Protein 6ZXQ (pdb70)

B-factor: mean 26.28, std 12.48, range [11.48, 133.75]

Structure (mmCIF, N/CA/C/O backbone):
data_6ZXQ
#
_entry.id   6ZXQ
#
_cell.length_a   120.706
_cell.length_b   68.362
_cell.length_c   68.828
_cell.angle_alpha   90.000
_cell.angle_beta   121.110
_cell.angle_gamma   90.000
#
_symmetry.space_group_name_H-M   'C 1 2 1'
#
loop_
_entity.id
_entity.type
_entity.pdbx_description
1 polymer 'Adenylosuccinate synthetase'
2 non-polymer HADACIDIN
3 non-polymer "GUANOSINE-5'-DIPHOSPHATE"
4 non-polymer '6-O-PHOSPHORYL INOSINE MONOPHOSPHATE'
5 non-polymer 'MAGNESIUM ION'
6 water water
#
loop_
_atom_site.group_PDB
_atom_site.id
_atom_site.type_symbol
_atom_site.label_atom_id
_atom_site.label_alt_id
_atom_site.label_comp_id
_atom_site.label_asym_id
_atom_site.label_entity_id
_atom_site.label_seq_id
_atom_site.pdbx_PDB_ins_code
_atom_site.Cartn_x
_atom_site.Cartn_y
_atom_site.Cartn_z
_atom_site.occupancy
_atom_site.B_iso_or_equiv
_atom_site.auth_seq_id
_atom_site.auth_comp_id
_atom_site.auth_asym_id
_atom_site.auth_atom_id
_atom_site.pdbx_PDB_model_num
ATOM 1 N N . ALA A 1 2 ? -9.906 14.266 24.218 1.00 20.99 2 ALA A N 1
ATOM 2 C CA . ALA A 1 2 ? -9.914 13.167 23.262 1.00 17.99 2 ALA A CA 1
ATOM 3 C C . ALA A 1 2 ? -11.202 13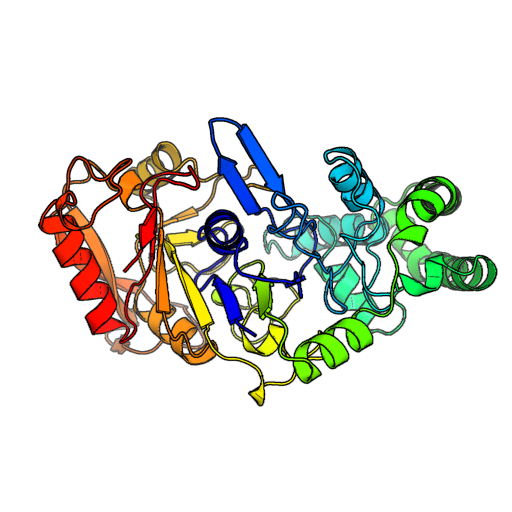.173 22.451 1.00 18.30 2 ALA A C 1
ATOM 4 O O . ALA A 1 2 ? -12.278 13.480 22.974 1.00 19.95 2 ALA A O 1
ATOM 6 N N . ASP A 1 3 ? -11.095 12.818 21.176 1.00 16.03 3 ASP A N 1
ATOM 7 C CA . ASP A 1 3 ? -12.242 12.702 20.293 1.00 15.21 3 ASP A CA 1
ATOM 8 C C . ASP A 1 3 ? -12.471 11.232 19.965 1.00 13.97 3 ASP A C 1
ATOM 9 O O . ASP A 1 3 ? -11.533 10.429 19.953 1.00 15.97 3 ASP A O 1
ATOM 14 N N . VAL A 1 4 ? -13.722 10.883 19.682 1.00 14.41 4 VAL A N 1
ATOM 15 C CA . VAL A 1 4 ? -14.102 9.497 19.443 1.00 13.67 4 VAL A CA 1
ATOM 16 C C . VAL A 1 4 ? -14.829 9.417 18.113 1.00 14.93 4 VAL A C 1
ATOM 17 O O . VAL A 1 4 ? -15.705 10.240 17.836 1.00 18.37 4 VAL A O 1
ATOM 21 N N . VAL A 1 5 ? -14.465 8.426 17.302 1.00 15.19 5 VAL A N 1
ATOM 22 C CA . VAL A 1 5 ? -15.181 8.067 16.085 1.00 16.09 5 VAL A CA 1
ATOM 23 C C . VAL A 1 5 ? -15.913 6.765 16.376 1.00 15.53 5 VAL A C 1
ATOM 24 O O . VAL A 1 5 ? -15.280 5.754 16.703 1.00 18.53 5 VAL A O 1
ATOM 28 N N . VAL A 1 6 ? -17.242 6.791 16.281 1.00 14.58 6 VAL A N 1
ATOM 29 C CA . VAL A 1 6 ? -18.080 5.626 16.563 1.00 14.57 6 VAL A CA 1
ATOM 30 C C . VAL A 1 6 ? -19.033 5.390 15.398 1.00 13.63 6 VAL A C 1
ATOM 31 O O . VAL A 1 6 ? -19.619 6.332 14.857 1.00 15.40 6 VAL A O 1
ATOM 35 N N . GLY A 1 7 ? -19.219 4.122 15.035 1.00 13.83 7 GLY A N 1
ATOM 36 C CA . GLY A 1 7 ? -20.241 3.768 14.065 1.00 13.85 7 GLY A CA 1
ATOM 37 C C . GLY A 1 7 ? -21.574 3.728 14.779 1.00 14.83 7 GLY A C 1
ATOM 38 O O . GLY A 1 7 ? -21.692 3.138 15.859 1.00 16.18 7 GLY A O 1
ATOM 39 N N . ILE A 1 8 ? -22.583 4.381 14.204 1.00 15.01 8 ILE A N 1
ATOM 40 C CA . ILE A 1 8 ? -23.863 4.483 14.896 1.00 15.47 8 ILE A CA 1
ATOM 41 C C . ILE A 1 8 ? -24.928 3.573 14.303 1.00 13.99 8 ILE A C 1
ATOM 42 O O . ILE A 1 8 ? -26.104 3.696 14.666 1.00 16.54 8 ILE A O 1
ATOM 47 N N . GLN A 1 9 ? -24.545 2.640 13.429 1.00 13.20 9 GLN A N 1
ATOM 48 C CA . GLN A 1 9 ? -25.465 1.627 12.927 1.00 14.03 9 GLN A CA 1
ATOM 49 C C . GLN A 1 9 ? -25.022 0.236 13.373 1.00 14.06 9 GLN A C 1
ATOM 50 O O . GLN A 1 9 ? -24.794 0.019 14.570 1.00 15.56 9 GLN A O 1
ATOM 56 N N . TRP A 1 10 ? -24.906 -0.717 12.441 1.00 14.72 10 TRP A N 1
ATOM 57 C CA . TRP A 1 10 ? -24.433 -2.064 12.756 1.00 13.58 10 TRP A CA 1
ATOM 58 C C . TRP A 1 10 ? -23.051 -2.320 12.163 1.00 15.18 10 TRP A C 1
ATOM 59 O O . TRP A 1 10 ? -22.804 -3.371 11.571 1.00 15.54 10 TRP A O 1
ATOM 70 N N . GLY A 1 11 ? -22.147 -1.363 12.265 1.00 13.50 11 GLY A N 1
ATOM 71 C CA . GLY A 1 11 ? -20.814 -1.556 11.734 1.00 13.88 11 GLY A CA 1
ATOM 72 C C . GLY A 1 11 ? -20.726 -1.191 10.267 1.00 14.85 11 GLY A C 1
ATOM 73 O O . GLY A 1 11 ? -21.723 -0.910 9.593 1.00 14.48 11 GLY A O 1
ATOM 74 N N . ASP A 1 12 ? -19.487 -1.177 9.773 1.00 13.09 12 ASP A N 1
ATOM 75 C CA . ASP A 1 12 ? -19.205 -0.955 8.350 1.00 13.78 12 ASP A CA 1
ATOM 76 C C . ASP A 1 12 ? -19.788 0.346 7.823 1.00 14.29 12 ASP A C 1
ATOM 77 O O . ASP A 1 12 ? -20.188 0.431 6.657 1.00 15.76 12 ASP A O 1
ATOM 82 N N . GLU A 1 13 ? -19.825 1.370 8.677 1.00 14.25 13 GLU A N 1
ATOM 83 C CA . GLU A 1 13 ? -20.365 2.655 8.276 1.00 16.12 13 GLU A CA 1
ATOM 84 C C . GLU A 1 13 ? -19.357 3.495 7.505 1.00 17.36 13 GLU A C 1
ATOM 85 O O . GLU A 1 13 ? -19.763 4.447 6.830 1.00 18.31 13 GLU A O 1
ATOM 91 N N . GLY A 1 14 ? -18.066 3.155 7.573 1.00 14.47 14 GLY A N 1
ATOM 92 C CA . GLY A 1 14 ? -17.011 3.965 6.981 1.00 14.12 14 GLY A CA 1
ATOM 93 C C . GLY A 1 14 ? -16.063 4.558 8.013 1.00 13.82 14 GLY A C 1
ATOM 94 O O . GLY A 1 14 ? -15.449 5.604 7.762 1.00 15.39 14 GLY A O 1
ATOM 95 N N . LYS A 1 15 ? -15.917 3.884 9.161 1.00 13.12 15 LYS A N 1
ATOM 96 C CA . LYS A 1 15 ? -15.064 4.382 10.236 1.00 14.44 15 LYS A CA 1
ATOM 97 C C . LYS A 1 15 ? -13.606 4.440 9.813 1.00 14.36 15 LYS A C 1
ATOM 98 O O . LYS A 1 15 ? -12.911 5.420 10.107 1.00 16.17 15 LYS A O 1
ATOM 104 N N . GLY A 1 16 ? -13.108 3.388 9.154 1.00 14.17 16 GLY A N 1
ATOM 105 C CA . GLY A 1 16 ? -11.726 3.413 8.701 1.00 14.60 16 GLY A CA 1
ATOM 106 C C . GLY A 1 16 ? -11.431 4.612 7.823 1.00 15.40 16 GLY A C 1
ATOM 107 O O . GLY A 1 16 ? -10.408 5.289 7.995 1.00 15.48 16 GLY A O 1
ATOM 108 N N . LYS A 1 17 ? -12.329 4.906 6.880 1.00 14.24 17 LYS A N 1
ATOM 109 C CA . LYS A 1 17 ? -12.119 6.052 6.002 1.00 13.65 17 LYS A CA 1
ATOM 110 C C . LYS A 1 17 ? -12.053 7.349 6.798 1.00 14.44 17 LYS A C 1
ATOM 111 O O . LYS A 1 17 ? -11.165 8.181 6.574 1.00 15.99 17 LYS A O 1
ATOM 117 N N . ILE A 1 18 ? -13.002 7.555 7.718 1.00 14.60 18 ILE A N 1
ATOM 118 C CA . ILE A 1 18 ? -13.041 8.819 8.453 1.00 14.60 18 ILE A CA 1
ATOM 119 C C . ILE A 1 18 ? -11.821 8.962 9.356 1.00 15.04 18 ILE A C 1
ATOM 120 O O . ILE A 1 18 ? -11.190 10.022 9.408 1.00 15.67 18 ILE A O 1
ATOM 125 N N . VAL A 1 19 ? -11.482 7.909 10.098 1.00 15.10 19 VAL A N 1
ATOM 126 C CA . VAL A 1 19 ? -10.305 7.977 10.962 1.00 14.59 19 VAL A CA 1
ATOM 127 C C . VAL A 1 19 ? -9.064 8.315 10.144 1.00 13.98 19 VAL A C 1
ATOM 128 O O . VAL A 1 19 ? -8.300 9.221 10.492 1.00 16.15 19 VAL A O 1
ATOM 132 N N . ASP A 1 20 ? -8.867 7.623 9.018 1.00 14.23 20 ASP A N 1
ATOM 133 C CA . ASP A 1 20 ? -7.704 7.933 8.191 1.00 15.53 20 ASP A CA 1
ATOM 134 C C . ASP A 1 20 ? -7.765 9.356 7.645 1.00 17.90 20 ASP A C 1
ATOM 135 O O . ASP A 1 20 ? -6.728 10.010 7.505 1.00 20.97 20 ASP A O 1
ATOM 140 N N . ARG A 1 21 ? -8.964 9.857 7.336 1.00 15.75 21 ARG A N 1
ATOM 141 C CA . ARG A 1 21 ? -9.076 11.210 6.798 1.00 17.50 21 ARG A CA 1
ATOM 142 C C . ARG A 1 21 ? -8.676 12.262 7.827 1.00 16.89 21 ARG A C 1
ATOM 143 O O . ARG A 1 21 ? -8.067 13.280 7.471 1.00 20.20 21 ARG A O 1
ATOM 151 N N . ILE A 1 22 ? -8.989 12.039 9.109 1.00 14.85 22 ILE A N 1
ATOM 152 C CA . ILE A 1 22 ? -8.758 13.055 10.131 1.00 15.35 22 ILE A CA 1
ATOM 153 C C . ILE A 1 22 ? -7.533 12.779 11.005 1.00 16.72 22 ILE A C 1
ATOM 154 O O . ILE A 1 22 ? -7.168 13.639 11.821 1.00 17.91 22 ILE A O 1
ATOM 159 N N . ALA A 1 23 ? -6.876 11.624 10.847 1.00 17.94 23 ALA A N 1
ATOM 160 C CA . ALA A 1 23 ? -5.853 11.216 11.808 1.00 18.33 23 ALA A CA 1
ATOM 161 C C . ALA A 1 23 ? -4.614 12.102 11.779 1.00 21.02 23 ALA A C 1
ATOM 162 O O . ALA A 1 23 ? -3.893 12.152 12.783 1.00 21.21 23 ALA A O 1
ATOM 164 N N . LYS A 1 24 ? -4.336 12.780 10.655 1.00 22.96 24 LYS A N 1
ATOM 165 C CA . LYS A 1 24 ? -3.126 13.599 10.556 1.00 24.54 24 LYS A CA 1
ATOM 166 C C . LYS A 1 24 ? -3.045 14.654 11.651 1.00 27.52 24 LYS A C 1
ATOM 167 O O . LYS A 1 24 ? -1.943 15.103 11.985 1.00 31.41 24 LYS A O 1
ATOM 169 N N . ASP A 1 25 ? -4.178 15.053 12.224 1.00 24.38 25 ASP A N 1
ATOM 170 C CA . ASP A 1 25 ? -4.211 16.119 13.215 1.00 26.87 25 ASP A CA 1
ATOM 171 C C . ASP A 1 25 ? -4.203 15.600 14.642 1.00 25.39 25 ASP A C 1
ATOM 172 O O . ASP A 1 25 ? -4.501 16.362 15.566 1.00 26.73 25 ASP A O 1
ATOM 177 N N . TYR A 1 26 ? -3.877 14.327 14.848 1.00 21.49 26 TYR A N 1
ATOM 178 C CA . TYR A 1 26 ? -3.836 13.755 16.182 1.00 19.86 26 TYR A CA 1
ATOM 179 C C . TYR A 1 26 ? -2.466 13.158 16.463 1.00 19.95 26 TYR A C 1
ATOM 180 O O . TYR A 1 26 ? -1.740 12.765 15.545 1.00 24.67 26 TYR A O 1
ATOM 189 N N . ASP A 1 27 ? -2.124 13.100 17.752 1.00 19.61 27 ASP A N 1
ATOM 190 C CA . ASP A 1 27 ? -0.875 12.492 18.195 1.00 20.74 27 ASP A CA 1
ATOM 191 C C . ASP A 1 27 ? -1.013 11.002 18.457 1.00 18.72 27 ASP A C 1
ATOM 192 O O . ASP A 1 27 ? -0.034 10.260 18.297 1.00 19.27 27 ASP A O 1
ATOM 197 N N . PHE A 1 28 ? -2.206 10.554 18.847 1.00 17.85 28 PHE A N 1
ATOM 198 C CA . PHE A 1 28 ? -2.486 9.150 19.110 1.00 16.84 28 PHE A CA 1
ATOM 199 C C . PHE A 1 28 ? -3.777 8.770 18.408 1.00 15.04 28 PHE A C 1
ATOM 200 O O . PHE A 1 28 ? -4.723 9.559 18.376 1.00 18.72 28 PHE A O 1
ATOM 208 N N . VAL A 1 29 ? -3.811 7.564 17.847 1.00 16.23 29 VAL A N 1
ATOM 209 C CA . VAL A 1 29 ? -5.029 6.941 17.345 1.00 15.62 29 VAL A CA 1
ATOM 210 C C . VAL A 1 29 ? -5.159 5.601 18.053 1.00 15.12 29 VAL A C 1
ATOM 211 O O . VAL A 1 29 ? -4.212 4.809 18.059 1.00 15.52 29 VAL A O 1
ATOM 215 N N . VAL A 1 30 ? -6.327 5.347 18.642 1.00 14.48 30 VAL A N 1
ATOM 216 C CA . VAL A 1 30 ? -6.486 4.285 19.633 1.00 14.18 30 VAL A CA 1
ATOM 217 C C . VAL A 1 30 ? -7.651 3.379 19.246 1.00 15.22 30 VAL A C 1
ATOM 218 O O . VAL A 1 30 ? -8.801 3.827 19.221 1.00 17.01 30 VAL A O 1
ATOM 222 N N . ARG A 1 31 ? -7.364 2.100 18.994 1.00 14.31 31 ARG A N 1
ATOM 223 C CA . ARG A 1 31 ? -8.412 1.081 18.958 1.00 16.25 31 ARG A CA 1
ATOM 224 C C . ARG A 1 31 ? -8.665 0.614 20.384 1.00 17.87 31 ARG A C 1
ATOM 225 O O . ARG A 1 31 ? -7.727 0.259 21.101 1.00 18.76 31 ARG A O 1
ATOM 233 N N . TYR A 1 32 ? -9.928 0.602 20.801 1.00 17.07 32 TYR A N 1
ATOM 234 C CA . TYR A 1 32 ? -10.230 0.391 22.207 1.00 18.65 32 TYR A CA 1
ATOM 235 C C . TYR A 1 32 ? -11.105 -0.818 22.515 1.00 16.84 32 TYR A C 1
ATOM 236 O O . TYR A 1 32 ? -11.193 -1.200 23.685 1.00 19.25 32 TYR A O 1
ATOM 245 N N . GLN A 1 33 ? -11.729 -1.447 21.522 1.00 14.29 33 GLN A N 1
ATOM 246 C CA . GLN A 1 33 ? -12.560 -2.614 21.790 1.00 15.69 33 GLN A CA 1
ATOM 247 C C . GLN A 1 33 ? -12.592 -3.492 20.547 1.00 14.55 33 GLN A C 1
ATOM 248 O O . GLN A 1 33 ? -12.150 -3.090 19.468 1.00 17.63 33 GLN A O 1
ATOM 254 N N . GLY A 1 34 ? -13.145 -4.710 20.712 1.00 13.79 34 GLY A N 1
ATOM 255 C CA . GLY A 1 34 ? -13.273 -5.652 19.617 1.00 14.49 34 GLY A CA 1
ATOM 256 C C . GLY A 1 34 ? -11.949 -6.325 19.310 1.00 14.43 34 GLY A C 1
ATOM 257 O O . GLY A 1 34 ? -10.976 -6.243 20.065 1.00 15.90 34 GLY A O 1
ATOM 258 N N . GLY A 1 35 ? -11.921 -6.999 18.167 1.00 14.82 35 GLY A N 1
ATOM 259 C CA . GLY A 1 35 ? -10.730 -7.696 17.748 1.00 14.80 35 GLY A CA 1
ATOM 260 C C . GLY A 1 35 ? -10.557 -7.575 16.259 1.00 15.08 35 GLY A C 1
ATOM 261 O O . GLY A 1 35 ? -10.804 -6.508 15.684 1.00 16.12 35 GLY A O 1
ATOM 262 N N . HIS A 1 36 ? -10.152 -8.664 15.618 1.00 15.31 36 HIS A N 1
ATOM 263 C CA . HIS A 1 36 ? -9.993 -8.704 14.176 1.00 15.82 36 HIS A CA 1
ATOM 264 C C . HIS A 1 36 ? -11.258 -9.178 13.478 1.00 13.78 36 HIS A C 1
ATOM 265 O O . HIS A 1 36 ? -11.218 -9.506 12.286 1.00 16.38 36 HIS A O 1
ATOM 272 N N . ASN A 1 37 ? -12.378 -9.231 14.212 1.00 15.08 37 ASN A N 1
ATOM 273 C CA . ASN A 1 37 ? -13.685 -9.203 13.569 1.00 14.56 37 ASN A CA 1
ATOM 274 C C . ASN A 1 37 ? -13.866 -7.909 12.781 1.00 14.84 37 ASN A C 1
ATOM 275 O O . ASN A 1 37 ? -14.443 -7.907 11.682 1.00 16.61 37 ASN A O 1
ATOM 280 N N . ALA A 1 38 ? -13.342 -6.810 13.315 1.00 15.66 38 ALA A N 1
ATOM 281 C CA . ALA A 1 38 ? -13.375 -5.531 12.626 1.00 15.76 38 ALA A CA 1
ATOM 282 C C . ALA A 1 38 ? -12.663 -5.631 11.285 1.00 16.08 38 ALA A C 1
ATOM 283 O O . ALA A 1 38 ? -11.676 -6.359 11.125 1.00 16.06 38 ALA A O 1
ATOM 285 N N . GLY A 1 39 ? -13.161 -4.864 10.323 1.00 14.48 39 GLY A N 1
ATOM 286 C CA . GLY A 1 39 ? -12.458 -4.672 9.076 1.00 14.55 39 GLY A CA 1
ATOM 287 C C . GLY A 1 39 ? -12.685 -3.244 8.636 1.00 12.72 39 GLY A C 1
ATOM 288 O O . GLY A 1 39 ? -13.822 -2.867 8.336 1.00 13.45 39 GLY A O 1
ATOM 289 N N . HIS A 1 40 ? -11.634 -2.431 8.633 1.00 13.26 40 HIS A N 1
ATOM 290 C CA . HIS A 1 40 ? -11.740 -0.992 8.389 1.00 14.01 40 HIS A CA 1
ATOM 291 C C . HIS A 1 40 ? -10.944 -0.669 7.133 1.00 15.61 40 HIS A C 1
ATOM 292 O O . HIS A 1 40 ? -9.713 -0.800 7.125 1.00 18.48 40 HIS A O 1
ATOM 299 N N . THR A 1 41 ? -11.639 -0.256 6.073 1.00 15.70 41 THR A N 1
ATOM 300 C CA . THR A 1 41 ? -11.029 -0.083 4.758 1.00 15.25 41 THR A CA 1
ATOM 301 C C . THR A 1 41 ? -10.620 1.361 4.523 1.00 16.75 41 THR A C 1
ATOM 302 O O . THR A 1 41 ? -11.447 2.272 4.630 1.00 16.69 41 THR A O 1
ATOM 306 N N . ILE A 1 42 ? -9.352 1.554 4.167 1.00 16.59 42 ILE A N 1
ATOM 307 C CA . ILE A 1 42 ? -8.805 2.846 3.781 1.00 15.82 42 ILE A CA 1
ATOM 308 C C . ILE A 1 42 ? -8.373 2.747 2.327 1.00 17.35 42 ILE A C 1
ATOM 309 O O . ILE A 1 42 ? -7.713 1.778 1.936 1.00 17.43 42 ILE A O 1
ATOM 314 N N . VAL A 1 43 ? -8.734 3.745 1.530 1.00 16.07 43 VAL A N 1
ATOM 315 C CA . VAL A 1 43 ? -8.313 3.825 0.137 1.00 15.45 43 VAL A CA 1
ATOM 316 C C . VAL A 1 43 ? -7.738 5.209 -0.109 1.00 15.33 43 VAL A C 1
ATOM 317 O O . VAL A 1 43 ? -8.380 6.220 0.193 1.00 17.48 43 VAL A O 1
ATOM 321 N N . HIS A 1 44 ? -6.532 5.255 -0.659 1.00 17.00 44 HIS A N 1
ATOM 322 C CA . HIS A 1 44 ? -5.918 6.533 -0.987 1.00 16.57 44 HIS A CA 1
ATOM 323 C C . HIS A 1 44 ? -5.039 6.337 -2.211 1.00 18.00 44 HIS A C 1
ATOM 324 O O . HIS A 1 44 ? -4.189 5.441 -2.231 1.00 19.11 44 HIS A O 1
ATOM 331 N N . LYS A 1 45 ? -5.277 7.149 -3.239 1.00 18.20 45 LYS A N 1
ATOM 332 C CA . LYS A 1 45 ? -4.481 7.115 -4.470 1.00 19.79 45 LYS A CA 1
ATOM 333 C C . LYS A 1 45 ? -4.493 5.727 -5.106 1.00 20.14 45 LYS A C 1
ATOM 334 O O . LYS A 1 45 ? -3.477 5.247 -5.612 1.00 21.46 45 LYS A O 1
ATOM 340 N N . GLY A 1 46 ? -5.649 5.072 -5.071 1.00 19.53 46 GLY A N 1
ATOM 341 C CA . GLY A 1 46 ? -5.787 3.781 -5.716 1.00 18.99 46 GLY A CA 1
ATOM 342 C C . GLY A 1 46 ? -5.210 2.605 -4.960 1.00 19.42 46 GLY A C 1
ATOM 343 O O . GLY A 1 46 ? -5.133 1.505 -5.523 1.00 22.53 46 GLY A O 1
ATOM 344 N N . VAL A 1 47 ? -4.785 2.792 -3.714 1.00 17.37 47 VAL A N 1
ATOM 345 C CA . VAL A 1 47 ? -4.239 1.710 -2.905 1.00 18.78 47 VAL A CA 1
ATOM 346 C C . VAL A 1 47 ? -5.156 1.490 -1.714 1.00 17.83 47 VAL A C 1
ATOM 347 O O . VAL A 1 47 ? -5.440 2.429 -0.964 1.00 18.14 47 VAL A O 1
ATOM 351 N N . LYS A 1 48 ? -5.596 0.251 -1.530 1.00 18.72 48 LYS A N 1
ATOM 352 C CA . LYS A 1 48 ? -6.537 -0.113 -0.479 1.00 17.58 48 LYS A CA 1
ATOM 353 C C . LYS A 1 48 ? -5.806 -0.854 0.633 1.00 17.67 48 LYS A C 1
ATOM 354 O O . LYS A 1 48 ? -4.996 -1.749 0.366 1.00 20.02 48 LYS A O 1
ATOM 360 N N . HIS A 1 49 ? -6.085 -0.472 1.878 1.00 16.01 49 HIS A N 1
ATOM 361 C CA . HIS A 1 49 ? -5.650 -1.217 3.049 1.00 16.31 49 HIS A CA 1
ATOM 362 C C . HIS A 1 49 ? -6.887 -1.642 3.815 1.00 16.76 49 HIS A C 1
ATOM 363 O O . HIS A 1 49 ? -7.749 -0.811 4.108 1.00 18.14 49 HIS A O 1
ATOM 370 N N . SER A 1 50 ? -6.983 -2.927 4.115 1.00 15.78 50 SER A N 1
ATOM 371 C CA . SER A 1 50 ? -8.067 -3.477 4.922 1.00 17.37 50 SER A CA 1
ATOM 372 C C . SER A 1 50 ? -7.451 -3.788 6.279 1.00 16.92 50 SER A C 1
ATOM 373 O O . SER A 1 50 ? -6.760 -4.798 6.433 1.00 20.69 50 SER A O 1
ATOM 376 N N . LEU A 1 51 ? -7.694 -2.921 7.260 1.00 16.36 51 LEU A N 1
ATOM 377 C CA . LEU A 1 51 ? -7.154 -3.117 8.595 1.00 15.81 51 LEU A CA 1
ATOM 378 C C . LEU A 1 51 ? -8.142 -3.904 9.439 1.00 16.25 51 LEU A C 1
ATOM 379 O O . LEU A 1 51 ? -9.359 -3.813 9.252 1.00 20.82 51 LEU A O 1
ATOM 384 N N . HIS A 1 52 ? -7.612 -4.686 10.375 1.00 15.00 52 HIS A N 1
ATOM 385 C CA . HIS A 1 52 ? -8.473 -5.477 11.243 1.00 16.10 52 HIS A CA 1
ATOM 386 C C . HIS A 1 52 ? -8.295 -5.146 12.711 1.00 18.93 52 HIS A C 1
ATOM 387 O O . HIS A 1 52 ? -9.274 -4.810 13.382 1.00 24.06 52 HIS A O 1
ATOM 394 N N . LEU A 1 53 ? -7.075 -5.200 13.217 1.00 19.14 53 LEU A N 1
ATOM 395 C CA . LEU A 1 53 ? -6.763 -4.702 14.546 1.00 17.93 53 LEU A CA 1
ATOM 396 C C . LEU A 1 53 ? -5.819 -3.510 14.520 1.00 18.88 53 LEU A C 1
ATOM 397 O O . LEU A 1 53 ? -5.874 -2.673 15.423 1.00 22.20 53 LEU A O 1
ATOM 402 N N . MET A 1 54 ? -4.982 -3.402 13.493 1.00 19.13 54 MET A N 1
ATOM 403 C CA . MET A 1 54 ? -4.135 -2.234 13.320 1.00 19.62 54 MET A CA 1
ATOM 404 C C . MET A 1 54 ? -4.998 -0.974 13.317 1.00 18.84 54 MET A C 1
ATOM 405 O O . MET A 1 54 ? -5.977 -0.903 12.556 1.00 19.20 54 MET A O 1
ATOM 410 N N . PRO A 1 55 ? -4.688 0.024 14.145 1.00 16.80 55 PRO A N 1
ATOM 411 C CA . PRO A 1 55 ? -5.465 1.270 14.111 1.00 16.04 55 PRO A CA 1
ATOM 412 C C . PRO A 1 55 ? -5.255 2.039 12.814 1.00 17.03 55 PRO A C 1
ATOM 413 O O . PRO A 1 55 ? -4.215 1.937 12.152 1.00 17.54 55 PRO A O 1
ATOM 417 N N . SER A 1 56 ? -6.267 2.830 12.465 1.00 16.14 56 SER A N 1
ATOM 418 C CA . SER A 1 56 ? -6.347 3.519 11.184 1.00 18.02 56 SER A CA 1
ATOM 419 C C . SER A 1 56 ? -5.558 4.837 11.148 1.00 18.36 56 SER A C 1
ATOM 420 O O . SER A 1 56 ? -5.816 5.670 10.275 1.00 21.40 56 SER A O 1
ATOM 423 N N . GLY A 1 57 ? -4.615 5.051 12.061 1.00 16.66 57 GLY A N 1
ATOM 424 C CA . GLY A 1 57 ? -3.624 6.100 11.926 1.00 18.53 57 GLY A CA 1
ATOM 425 C C . GLY A 1 57 ? -2.316 5.614 11.339 1.00 17.54 57 GLY A C 1
ATOM 426 O O . GLY A 1 57 ? -1.348 6.383 11.274 1.00 19.51 57 GLY A O 1
ATOM 427 N N . VAL A 1 58 ? -2.259 4.358 10.892 1.00 17.27 58 VAL A N 1
ATOM 428 C CA . VAL A 1 58 ? -1.004 3.748 10.472 1.00 19.41 58 VAL A CA 1
ATOM 429 C C . VAL A 1 58 ? -0.406 4.409 9.237 1.00 18.31 58 VAL A C 1
ATOM 430 O O . VAL A 1 58 ? 0.802 4.276 8.992 1.00 18.88 58 VAL A O 1
ATOM 434 N N . LEU A 1 59 ? -1.211 5.120 8.438 1.00 19.48 59 LEU A N 1
ATOM 435 C CA . LEU A 1 59 ? -0.661 5.742 7.233 1.00 19.61 59 LEU A CA 1
ATOM 436 C C . LEU A 1 59 ? -0.010 7.090 7.499 1.00 18.88 59 LEU A C 1
ATOM 437 O O . LEU A 1 59 ? 0.445 7.743 6.546 1.00 20.46 59 LEU A O 1
ATOM 442 N N . TYR A 1 60 ? 0.048 7.522 8.755 1.00 19.40 60 TYR A N 1
ATOM 443 C CA . TYR A 1 60 ? 0.710 8.770 9.130 1.00 20.28 60 TYR A CA 1
ATOM 444 C C . TYR A 1 60 ? 1.810 8.414 10.111 1.00 20.97 60 TYR A C 1
ATOM 445 O O . TYR A 1 60 ? 1.534 8.188 11.303 1.00 22.84 60 TYR A O 1
ATOM 454 N N . PRO A 1 61 ? 3.056 8.305 9.658 1.00 27.42 61 PRO A N 1
ATOM 455 C CA . PRO A 1 61 ? 4.121 7.815 10.549 1.00 28.00 61 PRO A CA 1
ATOM 456 C C . PRO A 1 61 ? 4.332 8.647 11.805 1.00 27.52 61 PRO A C 1
ATOM 457 O O . PRO A 1 61 ? 4.886 8.119 12.779 1.00 28.10 61 PRO A O 1
ATOM 461 N N . LYS A 1 62 ? 3.911 9.917 11.834 1.00 24.39 62 LYS A N 1
ATOM 462 C CA . LYS A 1 62 ? 4.055 10.699 13.062 1.00 26.27 62 LYS A CA 1
ATOM 463 C C . LYS A 1 62 ? 3.020 10.343 14.125 1.00 25.49 62 LYS A C 1
ATOM 464 O O . LYS A 1 62 ? 3.186 10.727 15.289 1.00 29.46 62 LYS A O 1
ATOM 470 N N A CYS A 1 63 ? 1.940 9.660 13.748 0.53 20.83 63 CYS A N 1
ATOM 471 N N B CYS A 1 63 ? 2.001 9.577 13.776 0.47 22.53 63 CYS A N 1
ATOM 472 C CA A CYS A 1 63 ? 0.951 9.221 14.723 0.53 21.25 63 CYS A CA 1
ATOM 473 C CA B CYS A 1 63 ? 0.950 9.228 14.712 0.47 22.92 63 CYS A CA 1
ATOM 474 C C A CYS A 1 63 ? 1.512 8.070 15.549 0.53 20.69 63 CYS A C 1
ATOM 475 C C B CYS A 1 63 ? 1.314 7.963 15.479 0.47 20.29 63 CYS A C 1
ATOM 476 O O A CYS A 1 63 ? 2.357 7.297 15.089 0.53 22.03 63 CYS A O 1
ATOM 477 O O B CYS A 1 63 ? 1.831 7.003 14.902 0.47 19.21 63 CYS A O 1
ATOM 482 N N . LYS A 1 64 ? 1.034 7.962 16.784 1.00 18.97 64 LYS A N 1
ATOM 483 C CA . LYS A 1 64 ? 1.252 6.786 17.618 1.00 18.81 64 LYS A CA 1
ATOM 484 C C . LYS A 1 64 ? -0.048 5.994 17.691 1.00 17.04 64 LYS A C 1
ATOM 485 O O . LYS A 1 64 ? -1.063 6.495 18.185 1.00 20.42 64 LYS A O 1
ATOM 491 N N . ASN A 1 65 ? -0.021 4.765 17.202 1.00 15.86 65 ASN A N 1
ATOM 492 C CA . ASN A 1 65 ? -1.205 3.922 17.161 1.00 15.22 65 ASN A CA 1
ATOM 493 C C . ASN A 1 65 ? -1.195 3.017 18.380 1.00 15.93 65 ASN A C 1
ATOM 494 O O . ASN A 1 65 ? -0.179 2.381 18.674 1.00 17.42 65 ASN A O 1
ATOM 499 N N A ILE A 1 66 ? -2.322 2.952 19.082 0.50 15.49 66 ILE A N 1
ATOM 500 N N B ILE A 1 66 ? -2.326 2.959 19.079 0.50 15.42 66 ILE A N 1
ATOM 501 C CA A ILE A 1 66 ? -2.425 2.215 20.335 0.50 15.02 66 ILE A CA 1
ATOM 502 C CA B ILE A 1 66 ? -2.460 2.236 20.337 0.50 15.14 66 ILE A CA 1
ATOM 503 C C A ILE A 1 66 ? -3.546 1.196 20.218 0.50 15.52 66 ILE A C 1
ATOM 504 C C B ILE A 1 66 ? -3.546 1.185 20.173 0.50 15.15 66 ILE A C 1
ATOM 505 O O A ILE A 1 66 ? -4.661 1.535 19.809 0.50 16.58 66 ILE A O 1
ATOM 506 O O B ILE A 1 66 ? -4.640 1.491 19.689 0.50 15.66 66 ILE A O 1
ATOM 515 N N . ILE A 1 67 ? -3.244 -0.047 20.577 1.00 14.87 67 ILE A N 1
ATOM 516 C CA . ILE A 1 67 ? -4.233 -1.105 20.709 1.00 14.50 67 ILE A CA 1
ATOM 517 C C . ILE A 1 67 ? -4.444 -1.263 22.211 1.00 15.12 67 ILE A C 1
ATOM 518 O O . ILE A 1 67 ? -3.540 -1.709 22.930 1.00 17.33 67 ILE A O 1
ATOM 523 N N . SER A 1 68 ? -5.623 -0.863 22.695 1.00 14.88 68 SER A N 1
ATOM 524 C CA . SER A 1 68 ? -5.856 -0.647 24.115 1.00 14.72 68 SER A CA 1
ATOM 525 C C . SER A 1 68 ? -6.345 -1.923 24.826 1.00 15.60 68 SER A C 1
ATOM 526 O O . SER A 1 68 ? -6.451 -2.998 24.242 1.00 17.17 68 SER A O 1
ATOM 529 N N . SER A 1 69 ? -6.650 -1.796 26.126 1.00 15.80 69 SER A N 1
ATOM 530 C CA . SER A 1 69 ? -6.769 -2.968 27.001 1.00 14.53 69 SER A CA 1
ATOM 531 C C . SER A 1 69 ? -8.022 -3.806 26.765 1.00 16.33 69 SER A C 1
ATOM 532 O O . SER A 1 69 ? -8.005 -5.011 27.055 1.00 17.01 69 SER A O 1
ATOM 535 N N . ALA A 1 70 ? -9.126 -3.205 26.300 1.00 15.92 70 ALA A N 1
ATOM 536 C CA . ALA A 1 70 ? -10.360 -3.967 26.111 1.00 15.20 70 ALA A CA 1
ATOM 537 C C . ALA A 1 70 ? -10.432 -4.680 24.766 1.00 16.15 70 ALA A C 1
ATOM 538 O O . ALA A 1 70 ? -11.450 -5.322 24.477 1.00 17.14 70 ALA A O 1
ATOM 540 N N . VAL A 1 71 ? -9.383 -4.583 23.949 1.00 16.73 71 VAL A N 1
ATOM 541 C CA . VAL A 1 71 ? -9.282 -5.326 22.695 1.00 16.43 71 VAL A CA 1
ATOM 542 C C . VAL A 1 71 ? -8.959 -6.792 22.983 1.00 16.02 71 VAL A C 1
ATOM 543 O O . VAL A 1 71 ? -8.396 -7.137 24.029 1.00 19.03 71 VAL A O 1
ATOM 547 N N . VAL A 1 72 ? -9.328 -7.678 22.056 1.00 15.70 72 VAL A N 1
ATOM 548 C CA . VAL A 1 72 ? -8.897 -9.077 22.076 1.00 14.50 72 VAL A CA 1
ATOM 549 C C . VAL A 1 72 ? -7.995 -9.309 20.869 1.00 14.97 72 VAL A C 1
ATOM 550 O O . VAL A 1 72 ? -8.338 -8.916 19.745 1.00 15.40 72 VAL A O 1
ATOM 554 N N . VAL A 1 73 ? -6.839 -9.930 21.104 1.00 15.82 73 VAL A N 1
ATOM 555 C CA . VAL A 1 73 ? -5.715 -9.913 20.170 1.00 14.43 73 VAL A CA 1
ATOM 556 C C . VAL A 1 73 ? -5.423 -11.331 19.685 1.00 15.86 73 VAL A C 1
ATOM 557 O O . VAL A 1 73 ? -5.021 -12.192 20.479 1.00 17.36 73 VAL A O 1
ATOM 561 N N . SER A 1 74 ? -5.573 -11.555 18.377 1.00 16.02 74 SER A N 1
ATOM 562 C CA . SER A 1 74 ? -4.984 -12.715 17.717 1.00 16.71 74 SER A CA 1
ATOM 563 C C . SER A 1 74 ? -3.564 -12.323 17.329 1.00 16.98 74 SER A C 1
ATOM 564 O O . SER A 1 74 ? -3.362 -11.490 16.436 1.00 16.96 74 SER A O 1
ATOM 567 N N . VAL A 1 75 ? -2.579 -12.911 18.005 1.00 18.70 75 VAL A N 1
ATOM 568 C CA . VAL A 1 75 ? -1.201 -12.463 17.833 1.00 16.49 75 VAL A CA 1
ATOM 569 C C . VAL A 1 75 ? -0.705 -12.738 16.420 1.00 16.42 75 VAL A C 1
ATOM 570 O O . VAL A 1 75 ? -0.068 -11.879 15.800 1.00 19.82 75 VAL A O 1
ATOM 574 N N . LYS A 1 76 ? -0.989 -13.932 15.884 1.00 17.78 76 LYS A N 1
ATOM 575 C CA . LYS A 1 76 ? -0.561 -14.253 14.523 1.00 17.85 76 LYS A CA 1
ATOM 576 C C . LYS A 1 76 ? -1.125 -13.256 13.516 1.00 18.12 76 LYS A C 1
ATOM 577 O O . LYS A 1 76 ? -0.406 -12.760 12.639 1.00 18.57 76 LYS A O 1
ATOM 583 N N . ASP A 1 77 ? -2.416 -12.937 13.635 1.00 20.10 77 ASP A N 1
ATOM 584 C CA . ASP A 1 77 ? -3.034 -12.035 12.672 1.00 18.88 77 ASP A CA 1
ATOM 585 C C . ASP A 1 77 ? -2.477 -10.624 12.807 1.00 17.54 77 ASP A C 1
ATOM 586 O O . ASP A 1 77 ? -2.254 -9.940 11.801 1.00 19.87 77 ASP A O 1
ATOM 591 N N . LEU A 1 78 ? -2.227 -10.180 14.042 1.00 17.79 78 LEU A N 1
ATOM 592 C CA . LEU A 1 78 ? -1.644 -8.854 14.236 1.00 17.09 78 LEU A CA 1
ATOM 593 C C . LEU A 1 78 ? -0.230 -8.786 13.667 1.00 18.09 78 LEU A C 1
ATOM 594 O O . LEU A 1 78 ? 0.149 -7.779 13.053 1.00 19.49 78 LEU A O 1
ATOM 599 N N . CYS A 1 79 ? 0.552 -9.858 13.830 1.00 18.87 79 CYS A N 1
ATOM 600 C CA . CYS A 1 79 ? 1.897 -9.877 13.259 1.00 19.68 79 CYS A CA 1
ATOM 601 C C . CYS A 1 79 ? 1.845 -9.816 11.741 1.00 19.68 79 CYS A C 1
ATOM 602 O O . CYS A 1 79 ? 2.714 -9.208 11.105 1.00 20.88 79 CYS A O 1
ATOM 605 N N . GLU A 1 80 ? 0.838 -10.453 11.136 1.00 21.35 80 GLU A N 1
ATOM 606 C CA . GLU A 1 80 ? 0.708 -10.378 9.686 1.00 23.31 80 GLU A CA 1
ATOM 607 C C . GLU A 1 80 ? 0.341 -8.970 9.234 1.00 22.26 80 GLU A C 1
ATOM 608 O O . GLU A 1 80 ? 0.822 -8.512 8.191 1.00 24.16 80 GLU A O 1
ATOM 614 N N . GLU A 1 81 ? -0.476 -8.254 10.013 1.00 20.55 81 GLU A N 1
ATOM 615 C CA . GLU A 1 81 ? -0.735 -6.852 9.692 1.00 20.94 81 GLU A CA 1
ATOM 616 C C . GLU A 1 81 ? 0.528 -6.012 9.841 1.00 19.23 81 GLU A C 1
ATOM 617 O O . GLU A 1 81 ? 0.805 -5.141 9.006 1.00 21.63 81 GLU A O 1
ATOM 623 N N . ILE A 1 82 ? 1.297 -6.249 10.908 1.00 19.65 82 ILE A N 1
ATOM 624 C CA . ILE A 1 82 ? 2.528 -5.493 11.138 1.00 20.39 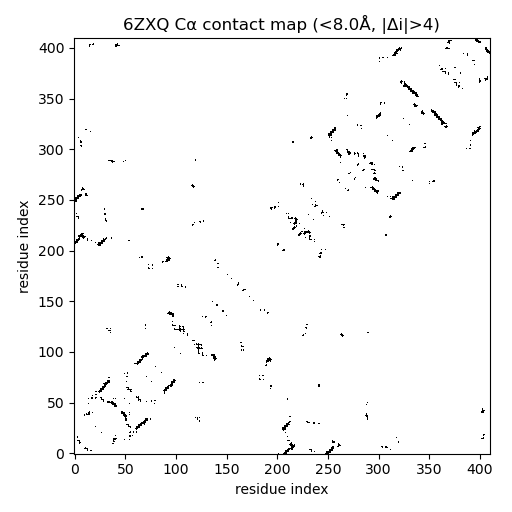82 ILE A CA 1
ATOM 625 C C . ILE A 1 82 ? 3.485 -5.630 9.954 1.00 20.16 82 ILE A C 1
ATOM 626 O O . ILE A 1 82 ? 4.165 -4.669 9.570 1.00 22.34 82 ILE A O 1
ATOM 631 N N . SER A 1 83 ? 3.537 -6.813 9.339 1.00 22.24 83 SER A N 1
ATOM 632 C CA . SER A 1 83 ? 4.497 -7.042 8.261 1.00 25.32 83 SER A CA 1
ATOM 633 C C . SER A 1 83 ? 4.205 -6.219 7.006 1.00 23.66 83 SER A C 1
ATOM 634 O O . SER A 1 83 ? 5.072 -6.129 6.127 1.00 25.81 83 SER A O 1
ATOM 637 N N . ALA A 1 84 ? 3.028 -5.604 6.909 1.00 21.32 84 ALA A N 1
ATOM 638 C CA . ALA A 1 84 ? 2.656 -4.825 5.735 1.00 22.60 84 ALA A CA 1
ATOM 639 C C . ALA A 1 84 ? 3.137 -3.380 5.787 1.00 21.06 84 ALA A C 1
ATOM 640 O O . ALA A 1 84 ? 2.957 -2.655 4.804 1.00 23.47 84 ALA A O 1
ATOM 642 N N . PHE A 1 85 ? 3.738 -2.939 6.891 1.00 21.41 85 PHE A N 1
ATOM 643 C CA . PHE A 1 85 ? 4.157 -1.551 7.043 1.00 20.97 85 PHE A CA 1
ATOM 644 C C . PHE A 1 85 ? 5.615 -1.500 7.471 1.00 23.84 85 PHE A C 1
ATOM 645 O O . PHE A 1 85 ? 6.135 -2.436 8.081 1.00 27.85 85 PHE A O 1
ATOM 653 N N . GLU A 1 86 ? 6.271 -0.385 7.158 1.00 24.53 86 GLU A N 1
ATOM 654 C CA . GLU A 1 86 ? 7.682 -0.206 7.469 1.00 27.14 86 GLU A CA 1
ATOM 655 C C . GLU A 1 86 ? 7.857 0.556 8.777 1.00 26.91 86 GLU A C 1
ATOM 656 O O . GLU A 1 86 ? 7.149 1.534 9.043 1.00 26.62 86 GLU A O 1
ATOM 662 N N . ASP A 1 87 ? 8.798 0.091 9.594 1.00 29.57 87 ASP A N 1
ATOM 663 C CA . ASP A 1 87 ? 9.247 0.799 10.792 1.00 32.34 87 ASP A CA 1
ATOM 664 C C . ASP A 1 87 ? 8.082 1.157 11.719 1.00 28.56 87 ASP A C 1
ATOM 665 O O . ASP A 1 87 ? 7.829 2.324 12.025 1.00 28.92 87 ASP A O 1
ATOM 670 N N . LEU A 1 88 ? 7.363 0.122 12.166 1.00 24.76 88 LEU A N 1
ATOM 671 C CA . LEU A 1 88 ? 6.283 0.338 13.128 1.00 21.00 88 LEU A CA 1
ATOM 672 C C . LEU A 1 88 ? 6.785 0.438 14.558 1.00 21.24 88 LEU A C 1
ATOM 673 O O . LEU A 1 88 ? 6.007 0.807 15.449 1.00 20.67 88 LEU A O 1
ATOM 678 N N . GLU A 1 89 ? 8.049 0.110 14.793 1.00 27.47 89 GLU A N 1
ATOM 679 C CA . GLU A 1 89 ? 8.633 0.296 16.109 1.00 34.34 89 GLU A CA 1
ATOM 680 C C . GLU A 1 89 ? 8.483 1.755 16.513 1.00 36.62 89 GLU A C 1
ATOM 681 O O . GLU A 1 89 ? 8.782 2.664 15.733 1.00 39.85 89 GLU A O 1
ATOM 687 N N . ASN A 1 90 ? 7.981 1.976 17.721 1.00 36.48 90 ASN A N 1
ATOM 688 C CA . ASN A 1 90 ? 7.762 3.297 18.307 1.00 36.26 90 ASN A CA 1
ATOM 689 C C . ASN A 1 90 ? 6.582 4.055 17.712 1.00 28.17 90 ASN A C 1
ATOM 690 O O . ASN A 1 90 ? 6.388 5.222 18.062 1.00 28.80 90 ASN A O 1
ATOM 695 N N . ARG A 1 91 ? 5.780 3.442 16.835 1.00 21.10 91 ARG A N 1
ATOM 696 C CA . ARG A 1 91 ? 4.522 4.059 16.431 1.00 20.48 91 ARG A CA 1
ATOM 697 C C . ARG A 1 91 ? 3.341 3.104 16.525 1.00 18.65 91 ARG A C 1
ATOM 698 O O . ARG A 1 91 ? 2.243 3.450 16.080 1.00 18.52 91 ARG A O 1
ATOM 706 N N . LEU A 1 92 ? 3.538 1.930 17.113 1.00 17.59 92 LEU A N 1
ATOM 707 C CA . LEU A 1 92 ? 2.460 1.007 17.419 1.00 17.53 92 LEU A CA 1
ATOM 708 C C . LEU A 1 92 ? 2.749 0.430 18.790 1.00 17.25 92 LEU A C 1
ATOM 709 O O . LEU A 1 92 ? 3.871 -0.013 19.048 1.00 17.74 92 LEU A O 1
ATOM 714 N N . PHE A 1 93 ? 1.743 0.443 19.662 1.00 16.65 93 PHE A N 1
ATOM 715 C CA . PHE A 1 93 ? 1.879 -0.071 21.020 1.00 15.61 93 PHE A CA 1
ATOM 716 C C . PHE A 1 93 ? 0.640 -0.873 21.368 1.00 15.13 93 PHE A C 1
ATOM 717 O O . PHE A 1 93 ? -0.480 -0.424 21.107 1.00 18.97 93 PHE A O 1
ATOM 725 N N . VAL A 1 94 ? 0.850 -2.044 21.973 1.00 15.66 94 VAL A N 1
ATOM 726 C CA . VAL A 1 94 ? -0.215 -2.968 22.332 1.00 16.23 94 VAL A CA 1
ATOM 727 C C . VAL A 1 94 ? -0.265 -3.090 23.849 1.00 16.00 94 VAL A C 1
ATOM 728 O O . VAL A 1 94 ? 0.749 -3.400 24.485 1.00 17.78 94 VAL A O 1
ATOM 732 N N . SER A 1 95 ? -1.446 -2.857 24.421 1.00 14.83 95 SER A N 1
ATOM 733 C CA . SER A 1 95 ? -1.599 -2.875 25.867 1.00 14.12 95 SER A CA 1
ATOM 734 C C . SER A 1 95 ? -1.210 -4.227 26.449 1.00 15.08 95 SER A C 1
ATOM 735 O O . SER A 1 95 ? -1.644 -5.278 25.961 1.00 14.97 95 SER A O 1
ATOM 738 N N . ASP A 1 96 ? -0.412 -4.193 27.523 1.00 15.59 96 ASP A N 1
ATOM 739 C CA . ASP A 1 96 ? -0.092 -5.398 28.285 1.00 16.74 96 ASP A CA 1
ATOM 740 C C . ASP A 1 96 ? -1.307 -6.001 28.982 1.00 17.37 96 ASP A C 1
ATOM 741 O O . ASP A 1 96 ? -1.219 -7.129 29.481 1.00 17.82 96 ASP A O 1
ATOM 746 N N . ARG A 1 97 ? -2.442 -5.303 28.996 1.00 15.93 97 ARG A N 1
ATOM 747 C CA . ARG A 1 97 ? -3.667 -5.809 29.602 1.00 15.83 97 ARG A CA 1
ATOM 748 C C . ARG A 1 97 ? -4.655 -6.367 28.583 1.00 14.97 97 ARG A C 1
ATOM 749 O O . ARG A 1 97 ? -5.710 -6.883 28.982 1.00 15.58 97 ARG A O 1
ATOM 757 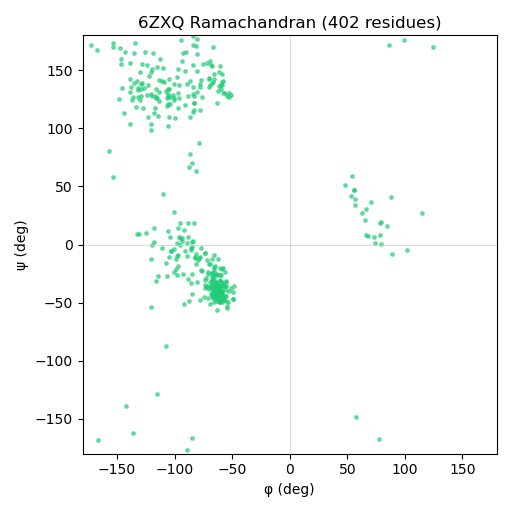N N . ALA A 1 98 ? -4.356 -6.279 27.288 1.00 15.22 98 ALA A N 1
ATOM 758 C CA . ALA A 1 98 ? -5.268 -6.831 26.292 1.00 15.48 98 ALA A CA 1
ATOM 759 C C . ALA A 1 98 ? -5.259 -8.354 26.357 1.00 14.67 98 ALA A C 1
ATOM 760 O O . ALA A 1 98 ? -4.215 -8.975 26.571 1.00 17.06 98 ALA A O 1
ATOM 762 N N . HIS A 1 99 ? -6.428 -8.956 26.153 1.00 14.20 99 HIS A N 1
ATOM 763 C CA . HIS A 1 99 ? -6.548 -10.407 26.212 1.00 12.90 99 HIS A CA 1
ATOM 764 C C . HIS A 1 99 ? -6.174 -11.050 24.885 1.00 16.39 99 HIS A C 1
ATOM 765 O O . HIS A 1 99 ? -6.271 -10.429 23.826 1.00 17.12 99 HIS A O 1
ATOM 772 N N . VAL A 1 100 ? -5.741 -12.311 24.960 1.00 15.89 100 VAL A N 1
ATOM 773 C CA . VAL A 1 100 ? -5.173 -13.036 23.826 1.00 17.93 100 VAL A CA 1
ATOM 774 C C . VAL A 1 100 ? -6.183 -14.053 23.312 1.00 17.61 100 VAL A C 1
ATOM 775 O O . VAL A 1 100 ? -6.701 -14.869 24.085 1.00 16.13 100 VAL A O 1
ATOM 779 N N . ILE A 1 101 ? -6.454 -14.011 22.009 1.00 17.32 101 ILE A N 1
ATOM 780 C CA . ILE A 1 101 ? -7.317 -15.000 21.367 1.00 17.23 101 ILE A CA 1
ATOM 781 C C . ILE A 1 101 ? -6.490 -16.239 21.043 1.00 18.31 101 ILE A C 1
ATOM 782 O O . ILE A 1 101 ? -5.495 -16.161 20.315 1.00 23.55 101 ILE A O 1
ATOM 787 N N . LEU A 1 102 ? -6.902 -17.378 21.568 1.00 19.72 102 LEU A N 1
ATOM 788 C CA . LEU A 1 102 ? -6.277 -18.665 21.310 1.00 20.13 102 LEU A CA 1
ATOM 789 C C . LEU A 1 102 ? -7.045 -19.399 20.216 1.00 25.11 102 LEU A C 1
ATOM 790 O O . LEU A 1 102 ? -8.243 -19.170 20.034 1.00 25.55 102 LEU A O 1
ATOM 795 N N . PRO A 1 103 ? -6.376 -20.254 19.440 1.00 31.12 103 PRO A N 1
ATOM 796 C CA . PRO A 1 103 ? -7.105 -21.063 18.445 1.00 32.67 103 PRO A CA 1
ATOM 797 C C . PRO A 1 103 ? -8.341 -21.777 18.984 1.00 32.26 103 PRO A C 1
ATOM 798 O O . PRO A 1 103 ? -9.344 -21.898 18.263 1.00 33.54 103 PRO A O 1
ATOM 802 N N . TYR A 1 104 ? -8.297 -22.250 20.232 1.00 30.14 104 TYR A N 1
ATOM 803 C CA . TYR A 1 104 ? -9.478 -22.831 20.868 1.00 28.08 104 TYR A CA 1
ATOM 804 C C . TYR A 1 104 ? -10.682 -21.906 20.756 1.00 23.64 104 TYR A C 1
ATOM 805 O O . TYR A 1 104 ? -11.814 -22.363 20.559 1.00 24.55 104 TYR A O 1
ATOM 814 N N . HIS A 1 105 ? -10.457 -20.595 20.874 1.00 20.82 105 HIS A N 1
ATOM 815 C CA . HIS A 1 105 ? -11.574 -19.659 20.870 1.00 18.97 105 HIS A CA 1
ATOM 816 C C . HIS A 1 105 ? -12.300 -19.657 19.533 1.00 18.45 105 HIS A C 1
ATOM 817 O O . HIS A 1 105 ? -13.533 -19.599 19.493 1.00 18.96 105 HIS A O 1
ATOM 824 N N . ALA A 1 106 ? -11.557 -19.690 18.429 1.00 19.80 106 ALA A N 1
ATOM 825 C CA . ALA A 1 106 ? -12.207 -19.699 17.126 1.00 22.30 106 ALA A CA 1
ATOM 826 C C . ALA A 1 106 ? -12.920 -21.024 16.888 1.00 20.39 106 ALA A C 1
ATOM 827 O O . ALA A 1 106 ? -14.011 -21.054 16.307 1.00 23.42 106 ALA A O 1
ATOM 829 N N . LYS A 1 107 ? -12.327 -22.129 17.352 1.00 22.33 107 LYS A N 1
ATOM 830 C CA . LYS A 1 107 ? -12.974 -23.430 17.221 1.00 25.72 107 LYS A CA 1
ATOM 831 C C . LYS A 1 107 ? -14.250 -23.497 18.045 1.00 24.13 107 LYS A C 1
ATOM 832 O O . LYS A 1 107 ? -15.256 -24.065 17.599 1.00 24.76 107 LYS A O 1
ATOM 838 N N . LYS A 1 108 ? -14.221 -22.933 19.258 1.00 22.26 108 LYS A N 1
ATOM 839 C CA . LYS A 1 108 ? -15.418 -22.876 20.091 1.00 21.97 108 LYS A CA 1
ATOM 840 C C . LYS A 1 108 ? -16.484 -21.977 19.470 1.00 19.75 108 LYS A C 1
ATOM 841 O O . LYS A 1 108 ? -17.672 -22.311 19.503 1.00 23.85 108 LYS A O 1
ATOM 847 N N . ASP A 1 109 ? -16.081 -20.819 18.929 1.00 18.62 109 ASP A N 1
ATOM 848 C CA . ASP A 1 109 ? -16.996 -19.933 18.212 1.00 20.15 109 ASP A CA 1
ATOM 849 C C . ASP A 1 109 ? -17.714 -20.692 17.099 1.00 21.19 109 ASP A C 1
ATOM 850 O O . ASP A 1 109 ? -18.947 -20.683 17.012 1.00 22.47 109 ASP A O 1
ATOM 855 N N . ALA A 1 110 ? -16.947 -21.366 16.240 1.00 23.14 110 ALA A N 1
ATOM 856 C CA . ALA A 1 110 ? -17.549 -22.114 15.142 1.00 26.33 110 ALA A CA 1
ATOM 857 C C . ALA A 1 110 ? -18.492 -23.193 15.657 1.00 26.24 110 ALA A C 1
ATOM 858 O O . ALA A 1 110 ? -19.569 -23.412 15.086 1.00 27.68 110 ALA A O 1
ATOM 860 N N . PHE A 1 111 ? -18.109 -23.877 16.738 1.00 28.30 111 PHE A N 1
ATOM 861 C CA . PHE A 1 111 ? -18.945 -24.948 17.269 1.00 30.36 111 PHE A CA 1
ATOM 862 C C . PHE A 1 111 ? -20.268 -24.412 17.804 1.00 31.00 111 PHE A C 1
ATOM 863 O O . PHE A 1 111 ? -21.337 -24.950 17.489 1.00 31.89 111 PHE A O 1
ATOM 871 N N . LYS A 1 112 ? -20.219 -23.371 18.641 1.00 28.43 112 LYS A N 1
ATOM 872 C CA . LYS A 1 112 ? -21.458 -22.861 19.220 1.00 29.92 112 LYS A CA 1
ATOM 873 C C . LYS A 1 112 ? -22.352 -22.236 18.164 1.00 29.62 112 LYS A C 1
ATOM 874 O O . LYS A 1 112 ? -23.578 -22.221 18.321 1.00 31.65 112 LYS A O 1
ATOM 880 N N . GLU A 1 113 ? -21.756 -21.738 17.079 1.00 26.45 113 GLU A N 1
ATOM 881 C CA . GLU A 1 113 ? -22.538 -21.147 16.004 1.00 25.56 113 GLU A CA 1
ATOM 882 C C . GLU A 1 113 ? -23.465 -22.156 15.338 1.00 29.25 113 GLU A C 1
ATOM 883 O O . GLU A 1 113 ? -24.497 -21.761 14.786 1.00 29.00 113 GLU A O 1
ATOM 889 N N . LYS A 1 114 ? -23.124 -23.455 15.384 1.00 29.53 114 LYS A N 1
ATOM 890 C CA . LYS A 1 114 ? -24.009 -24.484 14.829 1.00 32.82 114 LYS A CA 1
ATOM 891 C C . LYS A 1 114 ? -25.406 -24.424 15.427 1.00 35.75 114 LYS A C 1
ATOM 892 O O . LYS A 1 114 ? -26.391 -24.702 14.730 1.00 38.41 114 LYS A O 1
ATOM 898 N N . SER A 1 115 ? -25.515 -24.096 16.714 1.00 34.88 115 SER A N 1
ATOM 899 C CA . SER A 1 115 ? -26.806 -24.064 17.387 1.00 35.79 115 SER A CA 1
ATOM 900 C C . SER A 1 115 ? -27.324 -22.663 17.674 1.00 36.10 115 SER A C 1
ATOM 901 O O . SER A 1 115 ? -28.541 -22.471 17.727 1.00 37.78 115 SER A O 1
ATOM 904 N N . GLN A 1 116 ? -26.441 -21.678 17.835 1.00 31.47 116 GLN A N 1
ATOM 905 C CA . GLN A 1 116 ? -26.874 -20.323 18.160 1.00 28.08 116 GLN A CA 1
ATOM 906 C C . GLN A 1 116 ? -27.240 -19.499 16.933 1.00 25.54 116 GLN A C 1
ATOM 907 O O . GLN A 1 116 ? -28.125 -18.638 17.021 1.00 24.95 116 GLN A O 1
ATOM 913 N N . ASN A 1 117 ? -26.569 -19.725 15.801 1.00 22.35 117 ASN A N 1
ATOM 914 C CA . ASN A 1 117 ? -26.899 -19.060 14.536 1.00 21.75 117 ASN A CA 1
ATOM 915 C C . ASN A 1 117 ? -26.951 -17.538 14.674 1.00 20.05 117 ASN A C 1
ATOM 916 O O . ASN A 1 117 ? -27.839 -16.867 14.138 1.00 20.40 117 ASN A O 1
ATOM 921 N N . ILE A 1 118 ? -25.985 -16.987 15.407 1.00 18.48 118 ILE A N 1
ATOM 922 C CA . ILE A 1 118 ? -25.868 -15.534 15.490 1.00 19.11 118 ILE A CA 1
ATOM 923 C C . ILE A 1 118 ? -25.315 -14.966 14.191 1.00 17.87 118 ILE A C 1
ATOM 924 O O . ILE A 1 118 ? -25.697 -13.865 13.763 1.00 19.92 118 ILE A O 1
ATOM 929 N N . GLY A 1 119 ? -24.411 -15.692 13.541 1.00 16.61 119 GLY A N 1
ATOM 930 C CA . GLY A 1 119 ? -23.733 -15.166 12.372 1.00 17.90 119 GLY A CA 1
ATOM 931 C C . GLY A 1 119 ? -22.490 -14.392 12.762 1.00 15.65 119 GLY A C 1
ATOM 932 O O . GLY A 1 119 ? -22.239 -13.319 12.211 1.00 15.17 119 GLY A O 1
ATOM 933 N N . THR A 1 120 ? -21.725 -14.889 13.736 1.00 15.89 120 THR A N 1
ATOM 934 C CA . THR A 1 120 ? -20.488 -14.224 14.123 1.00 14.93 120 THR A CA 1
ATOM 935 C C . THR A 1 120 ? -19.472 -14.294 12.984 1.00 15.72 120 THR A C 1
ATOM 936 O O . THR A 1 120 ? -19.651 -15.009 11.995 1.00 16.61 120 THR A O 1
ATOM 940 N N . THR A 1 121 ? -18.379 -13.549 13.140 1.00 14.68 121 THR A N 1
ATOM 941 C CA . THR A 1 121 ? -17.294 -13.600 12.165 1.00 14.59 121 THR A CA 1
ATOM 942 C C . THR A 1 121 ? -16.425 -14.842 12.314 1.00 14.80 121 THR A C 1
ATOM 943 O O . THR A 1 121 ? -15.480 -15.006 11.532 1.00 19.15 121 THR A O 1
ATOM 947 N N . LYS A 1 122 ? -16.702 -15.690 13.314 1.00 16.27 122 LYS A N 1
ATOM 948 C CA . LYS A 1 122 ? -15.982 -16.948 13.535 1.00 19.32 122 LYS A CA 1
ATOM 949 C C . LYS A 1 122 ? -14.505 -16.733 13.846 1.00 17.89 122 LYS A C 1
ATOM 950 O O . LYS A 1 122 ? -13.672 -17.604 13.591 1.00 20.68 122 LYS A O 1
ATOM 956 N N . LYS A 1 123 ? -14.175 -15.575 14.417 1.00 15.70 123 LYS A N 1
ATOM 957 C CA . LYS A 1 123 ? -12.807 -15.235 14.784 1.00 17.07 123 LYS A CA 1
ATOM 958 C C . LYS A 1 123 ? -12.484 -15.540 16.240 1.00 17.41 123 LYS A C 1
ATOM 959 O O . LYS A 1 123 ? -11.352 -15.289 16.672 1.00 20.29 123 LYS A O 1
ATOM 965 N N . GLY A 1 124 ? -13.446 -16.051 17.011 1.00 16.69 124 GLY A N 1
ATOM 966 C CA . GLY A 1 124 ? -13.201 -16.369 18.409 1.00 15.86 124 GLY A CA 1
ATOM 967 C C . GLY A 1 124 ? -13.358 -15.202 19.360 1.00 14.77 124 GLY A C 1
ATOM 968 O O . GLY A 1 124 ? -12.920 -15.287 20.515 1.00 16.50 124 GLY A O 1
ATOM 969 N N . ILE A 1 125 ? -14.002 -14.119 18.918 1.00 18.24 125 ILE A N 1
ATOM 970 C CA . ILE A 1 125 ? -14.112 -12.915 19.741 1.00 16.53 125 ILE A CA 1
ATOM 971 C C . ILE A 1 125 ? -14.900 -13.203 21.013 1.00 14.49 125 ILE A C 1
ATOM 972 O O . ILE A 1 125 ? -14.428 -12.957 22.131 1.00 15.68 125 ILE A O 1
ATOM 977 N N . GLY A 1 126 ? -16.124 -13.710 20.858 1.00 15.10 126 GLY A N 1
ATOM 978 C CA . GLY A 1 126 ? -16.980 -13.992 21.991 1.00 15.28 126 GLY A CA 1
ATOM 979 C C . GLY A 1 126 ? -16.320 -14.896 23.022 1.00 14.32 126 GLY A C 1
ATOM 980 O O . GLY A 1 126 ? -16.248 -14.567 24.212 1.00 14.96 126 GLY A O 1
ATOM 981 N N . PRO A 1 127 ? -15.833 -16.066 22.595 1.00 15.28 127 PRO A N 1
ATOM 982 C CA . PRO A 1 127 ? -15.168 -16.958 23.561 1.00 15.25 127 PRO A CA 1
ATOM 983 C C . PRO A 1 127 ? -13.970 -16.334 24.252 1.00 14.03 127 PRO A C 1
ATOM 984 O O . PRO A 1 127 ? -13.699 -16.669 25.416 1.00 15.75 127 PRO A O 1
ATOM 988 N N . CYS A 1 128 ? -13.229 -15.451 23.578 1.00 14.76 128 CYS A N 1
ATOM 989 C CA . CYS A 1 128 ? -12.133 -14.769 24.260 1.00 14.87 128 CYS A CA 1
ATOM 990 C C . CYS A 1 128 ? -12.654 -13.833 25.352 1.00 14.39 128 CYS A C 1
ATOM 991 O O . CYS A 1 128 ? -12.116 -13.804 26.472 1.00 16.44 128 CYS A O 1
ATOM 994 N N . TYR A 1 129 ? -13.723 -13.090 25.056 1.00 14.07 129 TYR A N 1
ATOM 995 C CA . TYR A 1 129 ? -14.328 -12.258 26.092 1.00 15.04 129 TYR A CA 1
ATOM 996 C C . TYR A 1 129 ? -14.930 -13.106 27.206 1.00 13.58 129 TYR A C 1
ATOM 997 O O . TYR A 1 129 ? -14.929 -12.690 28.373 1.00 15.36 129 TYR A O 1
ATOM 1006 N N . GLU A 1 130 ? -15.417 -14.308 26.886 1.00 15.28 130 GLU A N 1
ATOM 1007 C CA . GLU A 1 130 ? -15.898 -15.204 27.939 1.00 16.17 130 GLU A CA 1
ATOM 1008 C C . GLU A 1 130 ? -14.787 -15.546 28.922 1.00 16.16 130 GLU A C 1
ATOM 1009 O O . GLU A 1 130 ? -14.990 -15.518 30.141 1.00 16.54 130 GLU A O 1
ATOM 1015 N N . ASP A 1 131 ? -13.601 -15.882 28.406 1.00 15.40 131 ASP A N 1
ATOM 1016 C CA . ASP A 1 131 ? -12.496 -16.232 29.293 1.00 15.73 131 ASP A CA 1
ATOM 1017 C C . ASP A 1 131 ? -12.024 -15.023 30.083 1.00 15.50 131 ASP A C 1
ATOM 1018 O O . ASP A 1 131 ? -11.505 -15.173 31.197 1.00 17.86 131 ASP A O 1
ATOM 1023 N N . LYS A 1 132 ? -12.187 -13.820 29.525 1.00 14.47 132 LYS A N 1
ATOM 1024 C CA . LYS A 1 132 ? -11.877 -12.614 30.284 1.00 14.49 132 LYS A CA 1
ATOM 1025 C C . LYS A 1 132 ? -12.798 -12.486 31.497 1.00 14.76 132 LYS A C 1
ATOM 1026 O O . LYS A 1 132 ? -12.334 -12.256 32.619 1.00 15.71 132 LYS A O 1
ATOM 1032 N N . MET A 1 133 ? -14.112 -12.652 31.293 1.00 15.61 133 MET A N 1
ATOM 1033 C CA . MET A 1 133 ? -15.045 -12.595 32.416 1.00 16.73 133 MET A CA 1
ATOM 1034 C C . MET A 1 133 ? -14.778 -13.706 33.417 1.00 15.56 133 MET A C 1
ATOM 1035 O O . MET A 1 133 ? -14.979 -13.519 34.624 1.00 17.66 133 MET A O 1
ATOM 1040 N N . ALA A 1 134 ? -14.330 -14.872 32.939 1.00 15.78 134 ALA A N 1
ATOM 1041 C CA . ALA A 1 134 ? -13.977 -15.961 33.841 1.00 17.99 134 ALA A CA 1
ATOM 1042 C C . ALA A 1 134 ? -12.691 -15.676 34.599 1.00 16.99 134 ALA A C 1
ATOM 1043 O O . ALA A 1 134 ? -12.381 -16.380 35.572 1.00 19.82 134 ALA A O 1
ATOM 1045 N N . ARG A 1 135 ? -11.940 -14.667 34.171 1.00 16.07 135 ARG A N 1
ATOM 1046 C CA . ARG A 1 135 ? -10.669 -14.283 34.777 1.00 16.17 135 ARG A CA 1
ATOM 1047 C C . ARG A 1 135 ? -9.606 -15.368 34.625 1.00 16.94 135 ARG A C 1
ATOM 1048 O O . ARG A 1 135 ? -8.629 -15.405 35.377 1.00 20.50 135 ARG A O 1
ATOM 1056 N N . SER A 1 136 ? -9.792 -16.254 33.643 1.00 17.26 136 SER A N 1
ATOM 1057 C CA . SER A 1 136 ? -8.806 -17.253 33.272 1.00 18.19 136 SER A CA 1
ATOM 1058 C C . SER A 1 136 ? -8.049 -16.891 31.999 1.00 17.72 136 SER A C 1
ATOM 1059 O O . SER A 1 136 ? -7.108 -17.605 31.630 1.00 21.72 136 SER A O 1
ATOM 1062 N N . GLY A 1 137 ? -8.431 -15.806 31.331 1.00 16.95 137 GLY A N 1
ATOM 1063 C CA . GLY A 1 137 ? -7.821 -15.467 30.060 1.00 17.48 137 GLY A CA 1
ATOM 1064 C C . GLY A 1 137 ? -6.371 -15.049 30.203 1.00 19.60 137 GLY A C 1
ATOM 1065 O O . GLY A 1 137 ? -5.930 -14.564 31.249 1.00 21.70 137 GLY A O 1
ATOM 1066 N N . ILE A 1 138 ? -5.626 -15.246 29.120 1.00 19.59 138 ILE A N 1
ATOM 1067 C CA . ILE A 1 138 ? -4.230 -14.842 29.003 1.00 17.70 138 ILE A CA 1
ATOM 1068 C C . ILE A 1 138 ? -4.188 -13.423 28.460 1.00 17.93 138 ILE A C 1
ATOM 1069 O O . ILE A 1 138 ? -4.953 -13.072 27.557 1.00 19.00 138 ILE A O 1
ATOM 1074 N N . ARG A 1 139 ? -3.311 -12.594 29.018 1.00 16.49 139 ARG A N 1
ATOM 1075 C CA . ARG A 1 139 ? -3.167 -11.221 28.561 1.00 16.23 139 ARG A CA 1
ATOM 1076 C C . ARG A 1 139 ? -1.806 -11.023 27.914 1.00 16.32 139 ARG A C 1
ATOM 1077 O O . ARG A 1 139 ? -0.872 -11.804 28.125 1.00 17.13 139 ARG A O 1
ATOM 1085 N N . MET A 1 140 ? -1.706 -9.969 27.101 1.00 16.08 140 MET A N 1
ATOM 1086 C CA . MET A 1 140 ? -0.486 -9.762 26.318 1.00 15.50 140 MET A CA 1
ATOM 1087 C C . MET A 1 140 ? 0.745 -9.664 27.210 1.00 17.09 140 MET A C 1
ATOM 1088 O O . MET A 1 140 ? 1.832 -10.110 26.824 1.00 19.40 140 MET A O 1
ATOM 1093 N N . GLY A 1 141 ? 0.602 -9.069 28.401 1.00 18.18 141 GLY A N 1
ATOM 1094 C CA . GLY A 1 141 ? 1.731 -8.962 29.311 1.00 18.13 141 GLY A CA 1
ATOM 1095 C C . GLY A 1 141 ? 2.306 -10.306 29.707 1.00 22.08 141 GLY A C 1
ATOM 1096 O O . GLY A 1 141 ? 3.490 -10.404 30.048 1.00 23.70 141 GLY A O 1
ATOM 1097 N N . ASP A 1 142 ? 1.482 -11.359 29.668 1.00 22.06 142 ASP A N 1
ATOM 1098 C CA . ASP A 1 142 ? 1.959 -12.698 29.998 1.00 21.62 142 ASP A CA 1
ATOM 1099 C C . ASP A 1 142 ? 2.989 -13.201 28.993 1.00 21.94 142 ASP A C 1
ATOM 1100 O O . ASP A 1 142 ? 3.804 -14.065 29.337 1.00 23.75 142 ASP A O 1
ATOM 1105 N N . LEU A 1 143 ? 2.975 -12.675 27.766 1.00 20.56 143 LEU A N 1
ATOM 1106 C CA . LEU A 1 143 ? 3.931 -13.108 26.751 1.00 22.10 143 LEU A CA 1
ATOM 1107 C C . LEU A 1 143 ? 5.346 -12.635 27.055 1.00 23.80 143 LEU A C 1
ATOM 1108 O O . LEU A 1 143 ? 6.302 -13.169 26.483 1.00 27.94 143 LEU A O 1
ATOM 1113 N N . LEU A 1 144 ? 5.499 -11.652 27.940 1.00 23.50 144 LEU A N 1
ATOM 1114 C CA . LEU A 1 144 ? 6.807 -11.101 28.253 1.00 26.67 144 LEU A CA 1
ATOM 1115 C C . LEU A 1 144 ? 7.616 -11.974 29.204 1.00 31.15 144 LEU A C 1
ATOM 1116 O O . LEU A 1 144 ? 8.814 -11.723 29.372 1.00 34.37 144 LEU A O 1
ATOM 1121 N N . ASP A 1 145 ? 7.008 -12.984 29.828 1.00 30.52 145 ASP A N 1
ATOM 1122 C CA . ASP A 1 145 ? 7.711 -13.860 30.762 1.00 35.42 145 ASP A CA 1
ATOM 1123 C C . ASP A 1 145 ? 7.365 -15.304 30.425 1.00 35.97 145 ASP A C 1
ATOM 1124 O O . ASP A 1 145 ? 6.200 -15.704 30.523 1.00 35.32 145 ASP A O 1
ATOM 1129 N N . ASP A 1 146 ? 8.386 -16.086 30.063 1.00 37.67 146 ASP A N 1
ATOM 1130 C CA . ASP A 1 146 ? 8.163 -17.448 29.585 1.00 42.15 146 ASP A CA 1
ATOM 1131 C C . ASP A 1 146 ? 7.559 -18.337 30.664 1.00 38.19 146 ASP A C 1
ATOM 1132 O O . ASP A 1 146 ? 6.688 -19.166 30.374 1.00 34.59 146 ASP A O 1
ATOM 1137 N N . LYS A 1 147 ? 8.022 -18.196 31.910 1.00 35.62 147 LYS A N 1
ATOM 1138 C CA . LYS A 1 147 ? 7.512 -19.045 32.984 1.00 34.96 147 LYS A CA 1
ATOM 1139 C C . LYS A 1 147 ? 6.037 -18.773 33.251 1.00 35.57 147 LYS A C 1
ATOM 1140 O O . LYS A 1 147 ? 5.261 -19.706 33.489 1.00 36.66 147 LYS A O 1
ATOM 1142 N N . ILE A 1 148 ? 5.630 -17.502 33.206 1.00 34.13 148 ILE A N 1
ATOM 1143 C CA . ILE A 1 148 ? 4.225 -17.165 33.416 1.00 33.85 148 ILE A CA 1
ATOM 1144 C C . ILE A 1 148 ? 3.372 -17.695 32.272 1.00 31.93 148 ILE A C 1
ATOM 1145 O O . ILE A 1 148 ? 2.297 -18.267 32.492 1.00 32.02 148 ILE A O 1
ATOM 1150 N N . LEU A 1 149 ? 3.835 -17.519 31.033 1.00 30.54 149 LEU A N 1
ATOM 1151 C CA . LEU A 1 149 ? 3.076 -18.028 29.898 1.00 30.23 149 LEU A CA 1
ATOM 1152 C C . LEU A 1 149 ? 2.916 -19.542 29.972 1.00 32.63 149 LEU A C 1
ATOM 1153 O O . LEU A 1 149 ? 1.832 -20.072 29.698 1.00 33.00 149 LEU A O 1
ATOM 1158 N N . GLU A 1 150 ? 3.977 -20.256 30.358 1.00 35.35 150 GLU A N 1
ATOM 1159 C CA . GLU A 1 150 ? 3.889 -21.712 30.415 1.00 38.88 150 GLU A CA 1
ATOM 1160 C C . GLU A 1 150 ? 2.873 -22.167 31.455 1.00 38.83 150 GLU A C 1
ATOM 1161 O O . GLU A 1 150 ? 2.088 -23.087 31.201 1.00 40.02 150 GLU A O 1
ATOM 1167 N N . GLU A 1 151 ? 2.864 -21.529 32.627 1.00 38.27 151 GLU A N 1
ATOM 1168 C CA . GLU A 1 151 ? 1.874 -21.873 33.644 1.00 38.89 151 GLU A CA 1
ATOM 1169 C C . GLU A 1 151 ? 0.458 -21.625 33.139 1.00 37.30 151 GLU A C 1
ATOM 1170 O O . GLU A 1 151 ? -0.443 -22.446 33.352 1.00 37.81 151 GLU A O 1
ATOM 1172 N N . LYS A 1 152 ? 0.241 -20.500 32.458 1.00 36.11 152 LYS A N 1
ATOM 1173 C CA . LYS A 1 152 ? -1.098 -20.204 31.964 1.00 36.13 152 LYS A CA 1
ATOM 1174 C C . LYS A 1 152 ? -1.497 -21.141 30.832 1.00 35.54 152 LYS A C 1
ATOM 1175 O O . LYS A 1 152 ? -2.655 -21.572 30.757 1.00 34.92 152 LYS A O 1
ATOM 1181 N N . LEU A 1 153 ? -0.556 -21.479 29.945 1.00 32.76 153 LEU A N 1
ATOM 1182 C CA . LEU A 1 153 ? -0.874 -22.436 28.890 1.00 33.30 153 LEU A CA 1
ATOM 1183 C C . LEU A 1 153 ? -1.173 -23.810 29.472 1.00 35.94 153 LEU A C 1
ATOM 1184 O O . LEU A 1 153 ? -2.070 -24.511 28.991 1.00 37.46 153 LEU A O 1
ATOM 1189 N N . ASN A 1 154 ? -0.442 -24.203 30.520 1.00 36.14 154 ASN A N 1
ATOM 1190 C CA . ASN A 1 154 ? -0.694 -25.496 31.151 1.00 38.66 154 ASN A CA 1
ATOM 1191 C C . ASN A 1 154 ? -2.099 -25.558 31.733 1.00 40.65 154 ASN A C 1
ATOM 1192 O O . ASN A 1 154 ? -2.787 -26.576 31.604 1.00 41.74 154 ASN A O 1
ATOM 1197 N N . ALA A 1 155 ? -2.541 -24.475 32.376 1.00 40.81 155 ALA A N 1
ATOM 1198 C CA . ALA A 1 155 ? -3.909 -24.420 32.876 1.00 40.86 155 ALA A CA 1
ATOM 1199 C C . ALA A 1 155 ? -4.915 -24.482 31.732 1.00 42.16 155 ALA A C 1
ATOM 1200 O O . ALA A 1 155 ? -5.959 -25.136 31.845 1.00 43.53 155 ALA A O 1
ATOM 1202 N N . HIS A 1 156 ? -4.613 -23.809 30.620 1.00 38.28 156 HIS A N 1
ATOM 1203 C CA . HIS A 1 156 ? -5.501 -23.838 29.463 1.00 37.02 156 HIS A CA 1
ATOM 1204 C C . HIS A 1 156 ? -5.654 -25.255 28.919 1.00 37.58 156 HIS A C 1
ATOM 1205 O O . HIS A 1 156 ? -6.770 -25.705 28.631 1.00 37.84 156 HIS A O 1
ATOM 1212 N N . PHE A 1 157 ? -4.537 -25.976 28.775 1.00 39.87 157 PHE A N 1
ATOM 1213 C CA . PHE A 1 157 ? -4.598 -27.349 28.278 1.00 42.58 157 PHE A CA 1
ATOM 1214 C C . PHE A 1 157 ? -5.470 -28.227 29.167 1.00 46.04 157 PHE A C 1
ATOM 1215 O O . PHE A 1 157 ? -6.272 -29.027 28.667 1.00 46.08 157 PHE A O 1
ATOM 1223 N N . LYS A 1 158 ? -5.338 -28.088 30.488 1.00 46.63 158 LYS A N 1
ATOM 1224 C CA . LYS A 1 158 ? -6.208 -28.834 31.392 1.00 50.68 158 LYS A CA 1
ATOM 1225 C C . LYS A 1 158 ? -7.666 -28.423 31.230 1.00 49.98 158 LYS A C 1
ATOM 1226 O O . LYS A 1 158 ? -8.558 -29.279 31.199 1.00 49.45 158 LYS A O 1
ATOM 1232 N N . ALA A 1 159 ? -7.924 -27.117 31.103 1.00 49.29 159 ALA A N 1
ATOM 1233 C CA . ALA A 1 159 ? -9.297 -26.627 31.106 1.00 49.37 159 ALA A CA 1
ATOM 1234 C C . ALA A 1 159 ? -10.075 -27.078 29.875 1.00 50.49 159 ALA A C 1
ATOM 1235 O O . ALA A 1 159 ? -11.297 -27.263 29.947 1.00 51.57 159 ALA A O 1
ATOM 1237 N N . ILE A 1 160 ? -9.399 -27.264 28.741 1.00 48.80 160 ILE A N 1
ATOM 1238 C CA . ILE A 1 160 ? -10.089 -27.543 27.484 1.00 49.13 160 ILE A CA 1
ATOM 1239 C C . ILE A 1 160 ? -10.152 -29.025 27.134 1.00 52.89 160 ILE A C 1
ATOM 1240 O O . ILE A 1 160 ? -10.849 -29.384 26.171 1.00 53.80 160 ILE A O 1
ATOM 1245 N N . GLU A 1 161 ? -9.447 -29.888 27.868 1.00 55.68 161 GLU A N 1
ATOM 1246 C CA . GLU A 1 161 ? -9.383 -31.311 27.524 1.00 58.13 161 GLU A CA 1
ATOM 1247 C C . GLU A 1 161 ? -10.741 -31.955 27.257 1.00 55.26 161 GLU A C 1
ATOM 1248 O O . GLU A 1 161 ? -10.864 -32.678 26.255 1.00 53.07 161 GLU A O 1
ATOM 1254 N N . PRO A 1 162 ? -11.779 -31.756 28.079 1.00 52.82 162 PRO A N 1
ATOM 1255 C CA . PRO A 1 162 ? -13.082 -32.371 27.771 1.00 51.71 162 PRO A CA 1
ATOM 1256 C C . PRO A 1 162 ? -13.720 -31.899 26.466 1.00 50.00 162 PRO A C 1
ATOM 1257 O O . PRO A 1 162 ? -14.691 -32.524 26.019 1.00 51.08 162 PRO A O 1
ATOM 1261 N N . PHE A 1 163 ? -13.221 -30.833 25.840 1.00 47.01 163 PHE A N 1
ATOM 1262 C CA . PHE A 1 163 ? -13.812 -30.309 24.615 1.00 44.99 163 PHE A CA 1
ATOM 1263 C C . PHE A 1 163 ? -13.007 -30.651 23.368 1.00 44.85 163 PHE A C 1
ATOM 1264 O O . PHE A 1 163 ? -13.344 -30.171 22.279 1.00 42.69 163 PHE A O 1
ATOM 1272 N N . LYS A 1 164 ? -11.962 -31.473 23.501 1.00 46.78 164 LYS A N 1
ATOM 1273 C CA . LYS A 1 164 ? -11.075 -31.745 22.373 1.00 48.42 164 LYS A CA 1
ATOM 1274 C C . LYS A 1 164 ? -11.835 -32.366 21.207 1.00 51.10 164 LYS A C 1
ATOM 1275 O O . LYS A 1 164 ? -11.693 -31.934 20.057 1.00 53.80 164 LYS A O 1
ATOM 1277 N N . LYS A 1 165 ? -12.652 -33.382 21.486 1.00 50.52 165 LYS A N 1
ATOM 1278 C CA . LYS A 1 165 ? -13.443 -33.992 20.423 1.00 49.02 165 LYS A CA 1
ATOM 1279 C C . LYS A 1 165 ? -14.600 -33.088 20.017 1.00 50.85 165 LYS A C 1
ATOM 1280 O O . LYS A 1 165 ? -14.849 -32.881 18.823 1.00 51.02 165 LYS A O 1
ATOM 1282 N N . ALA A 1 166 ? -15.309 -32.524 21.001 1.00 50.55 166 ALA A N 1
ATOM 1283 C CA . ALA A 1 166 ? -16.489 -31.717 20.703 1.00 50.61 166 ALA A CA 1
ATOM 1284 C C . ALA A 1 166 ? -16.149 -30.534 19.805 1.00 50.05 166 ALA A C 1
ATOM 1285 O O . ALA A 1 166 ? -16.913 -30.200 18.891 1.00 49.65 166 ALA A O 1
ATOM 1287 N N . TYR A 1 167 ? -15.009 -29.892 20.043 1.00 47.48 167 TYR A N 1
ATOM 1288 C CA . TYR A 1 167 ? -14.628 -28.698 19.301 1.00 47.88 167 TYR A CA 1
ATOM 1289 C C . TYR A 1 167 ? -13.746 -28.995 18.095 1.00 51.54 167 TYR A C 1
ATOM 1290 O O . TYR A 1 167 ? -13.317 -28.053 17.418 1.00 50.61 167 TYR A O 1
ATOM 1299 N N . ASP A 1 168 ? -13.474 -30.268 17.809 1.00 53.33 168 ASP A N 1
ATOM 1300 C CA . ASP A 1 168 ? -12.552 -30.661 16.744 1.00 58.45 168 ASP A CA 1
ATOM 1301 C C . ASP A 1 168 ? -11.180 -30.011 16.937 1.00 57.41 168 ASP A C 1
ATOM 1302 O O . ASP A 1 168 ? -10.592 -29.434 16.020 1.00 56.82 168 ASP A O 1
ATOM 1307 N N . LEU A 1 169 ? -10.676 -30.094 18.165 1.00 55.89 169 LEU A N 1
ATOM 1308 C CA . LEU A 1 169 ? -9.328 -29.631 18.453 1.00 56.52 169 LEU A CA 1
ATOM 1309 C C . LEU A 1 169 ? -8.328 -30.664 17.959 1.00 62.28 169 LEU A C 1
ATOM 1310 O O . LEU A 1 169 ? -8.559 -31.872 18.066 1.00 65.68 169 LEU A O 1
ATOM 1315 N N . GLY A 1 170 ? -7.217 -30.185 17.405 1.00 63.77 170 GLY A N 1
ATOM 1316 C CA . GLY A 1 170 ? -6.211 -31.096 16.894 1.00 65.36 170 GLY A CA 1
ATOM 1317 C C . GLY A 1 170 ? -5.667 -32.002 17.982 1.00 66.46 170 GLY 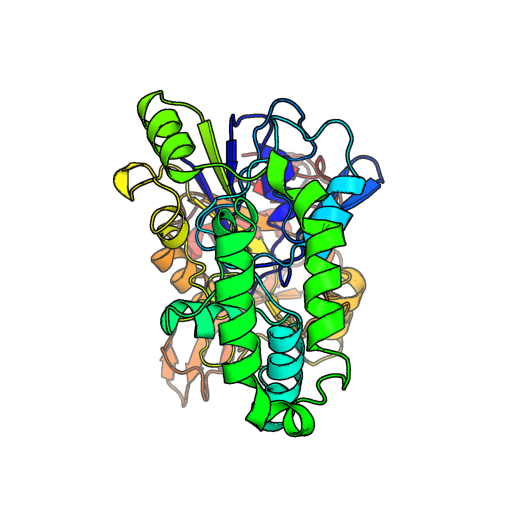A C 1
ATOM 1318 O O . GLY A 1 170 ? -5.685 -31.670 19.169 1.00 67.45 170 GLY A O 1
ATOM 1319 N N . GLU A 1 171 ? -5.195 -33.180 17.567 1.00 65.89 171 GLU A N 1
ATOM 1320 C CA . GLU A 1 171 ? -4.529 -34.067 18.512 1.00 65.14 171 GLU A CA 1
ATOM 1321 C C . GLU A 1 171 ? -3.167 -33.530 18.927 1.00 64.42 171 GLU A C 1
ATOM 1322 O O . GLU A 1 171 ? -2.668 -33.890 19.998 1.00 65.44 171 GLU A O 1
ATOM 1328 N N . ASN A 1 172 ? -2.560 -32.676 18.103 1.00 62.54 172 ASN A N 1
ATOM 1329 C CA . ASN A 1 172 ? -1.344 -31.959 18.460 1.00 59.61 172 ASN A CA 1
ATOM 1330 C C . ASN A 1 172 ? -1.635 -30.527 18.889 1.00 53.83 172 ASN A C 1
ATOM 1331 O O . ASN A 1 172 ? -0.784 -29.647 18.721 1.00 52.07 172 ASN A O 1
ATOM 1336 N N . TYR A 1 173 ? -2.833 -30.279 19.429 1.00 50.09 173 TYR A N 1
ATOM 1337 C CA . TYR A 1 173 ? -3.211 -28.928 19.831 1.00 45.33 173 TYR A CA 1
ATOM 1338 C C . TYR A 1 173 ? -2.204 -28.339 20.809 1.00 44.64 173 TYR A C 1
ATOM 1339 O O . TYR A 1 173 ? -1.817 -27.170 20.691 1.00 44.92 173 TYR A O 1
ATOM 1348 N N . GLU A 1 174 ? -1.780 -29.133 21.791 1.00 45.48 174 GLU A N 1
ATOM 1349 C CA . GLU A 1 174 ? -0.935 -28.614 22.859 1.00 47.06 174 GLU A CA 1
ATOM 1350 C C . GLU A 1 174 ? 0.466 -28.292 22.351 1.00 44.96 174 GLU A C 1
ATOM 1351 O O . GLU A 1 174 ? 1.013 -27.221 22.640 1.00 43.53 174 GLU A O 1
ATOM 1357 N N . LYS A 1 175 ? 1.065 -29.203 21.586 1.00 44.76 175 LYS A N 1
ATOM 1358 C CA . LYS A 1 175 ? 2.388 -28.923 21.044 1.00 46.05 175 LYS A CA 1
ATOM 1359 C C . LYS A 1 175 ? 2.336 -27.814 20.002 1.00 43.58 175 LYS A C 1
ATOM 1360 O O . LYS A 1 175 ? 3.262 -26.999 19.920 1.00 41.76 175 LYS A O 1
ATOM 1366 N N . ASP A 1 176 ? 1.259 -27.757 19.213 1.00 40.43 176 ASP A N 1
ATOM 1367 C CA . ASP A 1 176 ? 1.125 -26.694 18.221 1.00 41.81 176 ASP A CA 1
ATOM 1368 C C . ASP A 1 176 ? 1.015 -25.327 18.882 1.00 36.24 176 ASP A C 1
ATOM 1369 O O . ASP A 1 176 ? 1.592 -24.351 18.390 1.00 35.46 176 ASP A O 1
ATOM 1374 N N . LEU A 1 177 ? 0.285 -25.234 19.998 1.00 32.08 177 LEU A N 1
ATOM 1375 C CA . LEU A 1 177 ? 0.096 -23.935 20.638 1.00 30.80 177 LEU A CA 1
ATOM 1376 C C . LEU A 1 177 ? 1.373 -23.453 21.310 1.00 29.31 177 LEU A C 1
ATOM 1377 O O . LEU A 1 177 ? 1.658 -22.251 21.316 1.00 28.58 177 LEU A O 1
ATOM 1382 N N . MET A 1 178 ? 2.152 -24.364 21.894 1.00 32.31 178 MET A N 1
ATOM 1383 C CA . MET A 1 178 ? 3.452 -23.954 22.411 1.00 34.31 178 MET A CA 1
ATOM 1384 C C . MET A 1 178 ? 4.343 -23.442 21.285 1.00 32.56 178 MET A C 1
ATOM 1385 O O . MET A 1 178 ? 5.017 -22.417 21.435 1.00 30.73 178 MET A O 1
ATOM 1390 N N . GLY A 1 179 ? 4.318 -24.114 20.132 1.00 32.67 179 GLY A N 1
ATOM 1391 C CA . GLY A 1 179 ? 5.099 -23.652 18.998 1.00 30.31 179 GLY A CA 1
ATOM 1392 C C . GLY A 1 179 ? 4.601 -22.340 18.427 1.00 28.17 179 GLY A C 1
ATOM 1393 O O . GLY A 1 179 ? 5.401 -21.525 17.958 1.00 30.68 179 GLY A O 1
ATOM 1394 N N . TYR A 1 180 ? 3.278 -22.128 18.442 1.00 26.73 180 TYR A N 1
ATOM 1395 C CA . TYR A 1 180 ? 2.688 -20.858 18.024 1.00 25.42 180 TYR A CA 1
ATOM 1396 C C . TYR A 1 180 ? 3.308 -19.696 18.785 1.00 25.33 180 TYR A C 1
ATOM 1397 O O . TYR A 1 180 ? 3.741 -18.703 18.192 1.00 25.85 180 TYR A O 1
ATOM 1406 N N . PHE A 1 181 ? 3.372 -19.809 20.110 1.00 25.05 181 PHE A N 1
ATOM 1407 C CA . PHE A 1 181 ? 3.919 -18.709 20.895 1.00 25.91 181 PHE A CA 1
ATOM 1408 C C . PHE A 1 181 ? 5.433 -18.601 20.762 1.00 27.18 181 PHE A C 1
ATOM 1409 O O . PHE A 1 181 ? 5.978 -17.497 20.842 1.00 26.75 181 PHE A O 1
ATOM 1417 N N . LYS A 1 182 ? 6.131 -19.716 20.548 1.00 27.87 182 LYS A N 1
ATOM 1418 C CA . LYS A 1 182 ? 7.564 -19.618 20.286 1.00 30.63 182 LYS A CA 1
ATOM 1419 C C . LYS A 1 182 ? 7.841 -18.901 18.970 1.00 30.76 182 LYS A C 1
ATOM 1420 O O . LYS A 1 182 ? 8.866 -18.225 18.833 1.00 32.07 182 LYS A O 1
ATOM 1426 N N . THR A 1 183 ? 6.926 -19.012 18.005 1.00 29.88 183 THR A N 1
ATOM 1427 C CA . THR A 1 183 ? 7.075 -18.309 16.735 1.00 30.05 183 THR A CA 1
ATOM 1428 C C . THR A 1 183 ? 6.710 -16.830 16.862 1.00 30.27 183 THR A C 1
ATOM 1429 O O . THR A 1 183 ? 7.459 -15.958 16.406 1.00 32.06 183 THR A O 1
ATOM 1433 N N . TYR A 1 184 ? 5.565 -16.524 17.477 1.00 27.52 184 TYR A N 1
ATOM 1434 C CA . TYR A 1 184 ? 4.998 -15.181 17.398 1.00 26.62 184 TYR A CA 1
ATOM 1435 C C . TYR A 1 184 ? 5.302 -14.294 18.594 1.00 27.10 184 TYR A C 1
ATOM 1436 O O . TYR A 1 184 ? 5.316 -13.068 18.441 1.00 28.89 184 TYR A O 1
ATOM 1445 N N . ALA A 1 185 ? 5.542 -14.854 19.776 1.00 26.10 185 ALA A N 1
ATOM 1446 C CA . ALA A 1 185 ? 5.878 -13.993 20.908 1.00 27.48 185 ALA A CA 1
ATOM 1447 C C . ALA A 1 185 ? 7.106 -13.120 20.663 1.00 29.72 185 ALA A C 1
ATOM 1448 O O . ALA A 1 185 ? 7.040 -11.918 20.973 1.00 30.23 185 ALA A O 1
ATOM 1450 N N . PRO A 1 186 ? 8.221 -13.622 20.117 1.00 29.39 186 PRO A N 1
ATOM 1451 C CA . PRO A 1 186 ? 9.352 -12.717 19.844 1.00 31.30 186 PRO A CA 1
ATOM 1452 C C . PRO A 1 186 ? 9.026 -11.599 18.872 1.00 29.77 186 PRO A C 1
ATOM 1453 O O . PRO A 1 186 ? 9.627 -10.520 18.962 1.00 30.03 186 PRO A O 1
ATOM 1457 N N . LYS A 1 187 ? 8.109 -11.826 17.930 1.00 27.69 187 LYS A N 1
ATOM 1458 C CA . LYS A 1 187 ? 7.754 -10.774 16.983 1.00 26.93 187 LYS A CA 1
ATOM 1459 C C . LYS A 1 187 ? 6.910 -9.694 17.644 1.00 26.66 187 LYS A C 1
ATOM 1460 O O . LYS A 1 187 ? 7.063 -8.506 17.338 1.00 27.00 187 LYS A O 1
ATOM 1466 N N . ILE A 1 188 ? 6.014 -10.079 18.548 1.00 21.15 188 ILE A N 1
ATOM 1467 C CA . ILE A 1 188 ? 5.080 -9.102 19.095 1.00 19.71 188 ILE A CA 1
ATOM 1468 C C . ILE A 1 188 ? 5.587 -8.453 20.380 1.00 20.17 188 ILE A C 1
ATOM 1469 O O . ILE A 1 188 ? 5.194 -7.324 20.695 1.00 19.52 188 ILE A O 1
ATOM 1474 N N . CYS A 1 189 ? 6.453 -9.136 21.123 1.00 20.83 189 CYS A N 1
ATOM 1475 C CA . CYS A 1 189 ? 6.877 -8.637 22.430 1.00 21.41 189 CYS A CA 1
ATOM 1476 C C . CYS A 1 189 ? 7.410 -7.208 22.433 1.00 19.77 189 CYS A C 1
ATOM 1477 O O . CYS A 1 189 ? 7.087 -6.468 23.378 1.00 20.34 189 CYS A O 1
ATOM 1480 N N . PRO A 1 190 ? 8.202 -6.754 21.450 1.00 21.94 190 PRO A N 1
ATOM 1481 C CA . PRO A 1 190 ? 8.692 -5.365 21.498 1.00 23.55 190 PRO A CA 1
ATOM 1482 C C . PRO A 1 190 ? 7.595 -4.319 21.490 1.00 21.22 190 PRO A C 1
ATOM 1483 O O . PRO A 1 190 ? 7.848 -3.179 21.900 1.00 24.28 190 PRO A O 1
ATOM 1487 N N . PHE A 1 191 ? 6.387 -4.667 21.049 1.00 18.46 191 PHE A N 1
ATOM 1488 C CA . PHE A 1 191 ? 5.281 -3.726 20.956 1.00 17.12 191 PHE A CA 1
ATOM 1489 C C . PHE A 1 191 ? 4.443 -3.651 22.229 1.00 17.19 191 PHE A C 1
ATOM 1490 O O . PHE A 1 191 ? 3.591 -2.763 22.335 1.00 18.27 191 PHE A O 1
ATOM 1498 N N . ILE A 1 192 ? 4.650 -4.555 23.179 1.00 18.16 192 ILE A N 1
ATOM 1499 C CA . ILE A 1 192 ? 3.783 -4.662 24.349 1.00 18.95 192 ILE A CA 1
ATOM 1500 C C . ILE A 1 192 ? 4.218 -3.639 25.389 1.00 19.59 192 ILE A C 1
ATOM 1501 O O . ILE A 1 192 ? 5.360 -3.671 25.863 1.00 23.41 192 ILE A O 1
ATOM 1506 N N . LYS A 1 193 ? 3.299 -2.750 25.771 1.00 19.10 193 LYS A N 1
ATOM 1507 C CA . LYS A 1 193 ? 3.602 -1.657 26.685 1.00 19.75 193 LYS A CA 1
ATOM 1508 C C . LYS A 1 193 ? 2.412 -1.417 27.604 1.00 18.72 193 LYS A C 1
ATOM 1509 O O . LYS A 1 193 ? 1.299 -1.884 27.350 1.00 17.80 193 LYS A O 1
ATOM 1515 N N . ASP A 1 194 ? 2.655 -0.657 28.677 1.00 17.65 194 ASP A N 1
ATOM 1516 C CA . ASP A 1 194 ? 1.593 -0.143 29.547 1.00 16.60 194 ASP A CA 1
ATOM 1517 C C . ASP A 1 194 ? 0.970 1.062 28.854 1.00 17.72 194 ASP A C 1
ATOM 1518 O O . ASP A 1 194 ? 1.368 2.214 29.062 1.00 18.77 194 ASP A O 1
ATOM 1523 N N . THR A 1 195 ? -0.020 0.793 28.005 1.00 18.15 195 THR A N 1
ATOM 1524 C CA . THR A 1 195 ? -0.655 1.867 27.258 1.00 16.79 195 THR A CA 1
ATOM 1525 C C . THR A 1 195 ? -1.629 2.668 28.112 1.00 15.25 195 THR A C 1
ATOM 1526 O O . THR A 1 195 ? -1.939 3.812 27.767 1.00 17.41 195 THR A O 1
ATOM 1530 N N . THR A 1 196 ? -2.125 2.093 29.210 1.00 16.13 196 THR A N 1
ATOM 1531 C CA . THR A 1 196 ? -2.957 2.863 30.128 1.00 16.75 196 THR A CA 1
ATOM 1532 C C . THR A 1 196 ? -2.186 4.068 30.653 1.00 17.68 196 THR A C 1
ATOM 1533 O O . THR A 1 196 ? -2.677 5.203 30.620 1.00 16.60 196 THR A O 1
ATOM 1537 N N . SER A 1 197 ? -0.960 3.838 31.125 1.00 18.80 197 SER A N 1
ATOM 1538 C CA . SER A 1 197 ? -0.132 4.935 31.611 1.00 17.08 197 SER A CA 1
ATOM 1539 C C . SER A 1 197 ? 0.200 5.903 30.490 1.00 17.06 197 SER A C 1
ATOM 1540 O O . SER A 1 197 ? 0.278 7.115 30.713 1.00 18.53 197 SER A O 1
ATOM 1543 N N . MET A 1 198 ? 0.400 5.387 29.273 1.00 18.02 198 MET A N 1
ATOM 1544 C CA . MET A 1 198 ? 0.720 6.260 28.151 1.00 18.97 198 MET A CA 1
ATOM 1545 C C . MET A 1 198 ? -0.403 7.256 27.900 1.00 18.52 198 MET A C 1
ATOM 1546 O O . MET A 1 198 ? -0.149 8.441 27.657 1.00 19.22 198 MET A O 1
ATOM 1551 N N . LEU A 1 199 ? -1.655 6.790 27.948 1.00 17.29 199 LEU A N 1
ATOM 1552 C CA . LEU A 1 199 ? -2.777 7.671 27.656 1.00 19.20 199 LEU A CA 1
ATOM 1553 C C . LEU A 1 199 ? -3.146 8.545 28.849 1.00 18.10 199 LEU A C 1
ATOM 1554 O O . LEU A 1 199 ? -3.589 9.681 28.656 1.00 19.88 199 LEU A O 1
ATOM 1559 N N . ILE A 1 200 ? -2.974 8.051 30.080 1.00 17.39 200 ILE A N 1
ATOM 1560 C CA . ILE A 1 200 ? -3.117 8.936 31.233 1.00 18.44 200 ILE A CA 1
ATOM 1561 C C . ILE A 1 200 ? -2.190 10.134 31.080 1.00 19.73 200 ILE A C 1
ATOM 1562 O O . ILE A 1 200 ? -2.601 11.289 31.236 1.00 21.27 200 ILE A O 1
ATOM 1567 N N . GLU A 1 201 ? -0.925 9.868 30.750 1.00 19.01 201 GLU A N 1
ATOM 1568 C CA . GLU A 1 201 ? 0.052 10.937 30.601 1.00 21.90 201 GLU A CA 1
ATOM 1569 C C . GLU A 1 201 ? -0.283 11.825 29.410 1.00 21.48 201 GLU A C 1
ATOM 1570 O O . GLU A 1 201 ? -0.223 13.055 29.509 1.00 22.83 201 GLU A O 1
ATOM 1576 N N . ALA A 1 202 ? -0.651 11.219 28.278 1.00 20.27 202 ALA A N 1
ATOM 1577 C CA . ALA A 1 202 ? -0.975 12.009 27.094 1.00 20.66 202 ALA A CA 1
ATOM 1578 C C . ALA A 1 202 ? -2.142 12.950 27.364 1.00 20.66 202 ALA A C 1
ATOM 1579 O O . ALA A 1 202 ? -2.117 14.116 26.954 1.00 22.73 202 ALA A O 1
ATOM 1581 N N . ASN A 1 203 ? -3.168 12.463 28.068 1.00 21.68 203 ASN A N 1
ATOM 1582 C CA . ASN A 1 203 ? -4.304 13.310 28.409 1.00 23.39 203 ASN A CA 1
ATOM 1583 C C . ASN A 1 203 ? -3.882 14.452 29.325 1.00 23.31 203 ASN A C 1
ATOM 1584 O O . ASN A 1 203 ? -4.274 15.608 29.110 1.00 25.74 203 ASN A O 1
ATOM 1589 N N . GLN A 1 204 ? -3.066 14.147 30.341 1.00 23.20 204 GLN A N 1
ATOM 1590 C CA . GLN A 1 204 ? -2.599 15.176 31.269 1.00 24.71 204 GLN A CA 1
ATOM 1591 C C . GLN A 1 204 ? -1.795 16.251 30.551 1.00 25.63 204 GLN A C 1
ATOM 1592 O O . GLN A 1 204 ? -1.866 17.435 30.909 1.00 29.02 204 GLN A O 1
ATOM 1598 N N . LYS A 1 205 ? -1.026 15.862 29.532 1.00 25.55 205 LYS A N 1
ATOM 1599 C CA . LYS A 1 205 ? -0.178 16.792 28.796 1.00 27.18 205 LYS A CA 1
ATOM 1600 C C . LYS A 1 205 ? -0.909 17.532 27.682 1.00 27.74 205 LYS A C 1
ATOM 1601 O O . LYS A 1 205 ? -0.303 18.390 27.029 1.00 30.39 205 LYS A O 1
ATOM 1607 N N . GLY A 1 206 ? -2.188 17.243 27.458 1.00 28.29 206 GLY A N 1
ATOM 1608 C CA . GLY A 1 206 ? -2.936 17.935 26.427 1.00 26.84 206 GLY A CA 1
ATOM 1609 C C . GLY A 1 206 ? -2.674 17.462 25.018 1.00 25.05 206 GLY A C 1
ATOM 1610 O O . GLY A 1 206 ? -2.970 18.193 24.069 1.00 27.90 206 GLY A O 1
ATOM 1611 N N . GLU A 1 207 ? -2.120 16.267 24.847 1.00 25.62 207 GLU A N 1
ATOM 1612 C CA . GLU A 1 207 ? -1.902 15.738 23.512 1.00 24.47 207 GLU A CA 1
ATOM 1613 C C . GLU A 1 207 ? -3.237 15.399 22.862 1.00 23.51 207 GLU A C 1
ATOM 1614 O O . GLU A 1 207 ? -4.250 15.192 23.534 1.00 23.80 207 GLU A O 1
ATOM 1620 N N . LYS A 1 208 ? -3.232 15.339 21.536 1.00 20.12 208 LYS A N 1
ATOM 1621 C CA . LYS A 1 208 ? -4.455 15.123 20.775 1.00 18.64 208 LYS A CA 1
ATOM 1622 C C . LYS A 1 208 ? -4.652 13.628 20.545 1.00 17.58 208 LYS A C 1
ATOM 1623 O O . LYS A 1 208 ? -3.798 12.966 19.945 1.00 20.05 208 LYS A O 1
ATOM 1629 N N . ILE A 1 209 ? -5.768 13.102 21.042 1.00 17.58 209 ILE A N 1
ATOM 1630 C CA . ILE A 1 209 ? -6.053 11.671 21.046 1.00 15.81 209 ILE A CA 1
ATOM 1631 C C . ILE A 1 209 ? -7.332 11.427 20.260 1.00 14.31 209 ILE A C 1
ATOM 1632 O O . ILE A 1 209 ? -8.358 12.072 20.518 1.00 16.05 209 ILE A O 1
ATOM 1637 N N . LEU A 1 210 ? -7.275 10.483 19.324 1.00 15.17 210 LEU A N 1
ATOM 1638 C CA . LEU A 1 210 ? -8.433 10.065 18.546 1.00 14.73 210 LEU A CA 1
ATOM 1639 C C . LEU A 1 210 ? -8.695 8.602 18.866 1.00 14.11 210 LEU A C 1
ATOM 1640 O O . LEU A 1 210 ? -7.782 7.779 18.797 1.00 16.70 210 LEU A O 1
ATOM 1645 N N . LEU A 1 211 ? -9.925 8.288 19.247 1.00 14.97 211 LEU A N 1
ATOM 1646 C CA . LEU A 1 211 ? -10.319 6.930 19.591 1.00 13.79 211 LEU A CA 1
ATOM 1647 C C . LEU A 1 211 ? -11.180 6.369 18.467 1.00 15.18 211 LEU A C 1
ATOM 1648 O O . LEU A 1 211 ? -12.179 6.982 18.079 1.00 18.30 211 LEU A O 1
ATOM 1653 N N . GLU A 1 212 ? -10.787 5.209 17.948 1.00 15.01 212 GLU A N 1
ATOM 1654 C CA . GLU A 1 212 ? -11.412 4.590 16.779 1.00 14.79 212 GLU A CA 1
ATOM 1655 C C . GLU A 1 212 ? -12.279 3.426 17.241 1.00 16.71 212 GLU A C 1
ATOM 1656 O O . GLU A 1 212 ? -11.762 2.396 17.672 1.00 15.77 212 GLU A O 1
ATOM 1662 N N . GLY A 1 213 ? -13.592 3.586 17.152 1.00 17.20 213 GLY A N 1
ATOM 1663 C CA . GLY A 1 213 ? -14.481 2.488 17.459 1.00 16.25 213 GLY A CA 1
ATOM 1664 C C . GLY A 1 213 ? -14.458 1.399 16.401 1.00 16.01 213 GLY A C 1
ATOM 1665 O O . GLY A 1 213 ? -14.069 1.591 15.248 1.00 18.35 213 GLY A O 1
ATOM 1666 N N . ALA A 1 214 ? -14.839 0.204 16.830 1.00 14.76 214 ALA A N 1
ATOM 1667 C CA . ALA A 1 214 ? -15.115 -0.898 15.926 1.00 15.48 214 ALA A CA 1
ATOM 1668 C C . ALA A 1 214 ? -16.574 -1.309 16.095 1.00 15.06 214 ALA A C 1
ATOM 1669 O O . ALA A 1 214 ? -17.243 -0.924 17.063 1.00 16.80 214 ALA A O 1
ATOM 1671 N N . GLN A 1 215 ? -17.065 -2.083 15.133 1.00 13.86 215 GLN A N 1
ATOM 1672 C CA . GLN A 1 215 ? -18.478 -2.480 15.105 1.00 14.24 215 GLN A CA 1
ATOM 1673 C C . GLN A 1 215 ? -19.331 -1.207 15.080 1.00 14.06 215 GLN A C 1
ATOM 1674 O O . GLN A 1 215 ? -18.932 -0.180 14.517 1.00 17.16 215 GLN A O 1
ATOM 1680 N N . GLY A 1 216 ? -20.517 -1.255 15.666 1.00 14.39 216 GLY A N 1
ATOM 1681 C CA . GLY A 1 216 ? -21.363 -0.082 15.725 1.00 15.80 216 GLY A CA 1
ATOM 1682 C C . GLY A 1 216 ? -22.283 -0.182 16.918 1.00 12.14 216 GLY A C 1
ATOM 1683 O O . GLY A 1 216 ? -22.344 -1.210 17.593 1.00 13.22 216 GLY A O 1
ATOM 1684 N N . THR A 1 217 ? -23.024 0.901 17.157 1.00 13.33 217 THR A N 1
ATOM 1685 C CA . THR A 1 217 ? -23.806 1.013 18.385 1.00 14.12 217 THR A CA 1
ATOM 1686 C C . THR A 1 217 ? -24.828 -0.107 18.513 1.00 13.22 217 THR A C 1
ATOM 1687 O O . THR A 1 217 ? -25.031 -0.646 19.610 1.00 14.52 217 THR A O 1
ATOM 1691 N N . LEU A 1 218 ? -25.476 -0.475 17.405 1.00 13.43 218 LEU A N 1
ATOM 1692 C CA . LEU A 1 218 ? -26.523 -1.485 17.470 1.00 12.33 218 LEU A CA 1
ATOM 1693 C C . LEU A 1 218 ? -25.970 -2.888 17.670 1.00 13.67 218 LEU A C 1
ATOM 1694 O O . LEU A 1 218 ? -26.756 -3.820 17.879 1.00 14.63 218 LEU A O 1
ATOM 1699 N N . LEU A 1 219 ? -24.646 -3.058 17.616 1.00 13.37 219 LEU A N 1
ATOM 1700 C CA . LEU A 1 219 ? -23.999 -4.312 17.982 1.00 11.48 219 LEU A CA 1
ATOM 1701 C C . LEU A 1 219 ? -23.506 -4.345 19.428 1.00 11.96 219 LEU A C 1
ATOM 1702 O O . LEU A 1 219 ? -22.872 -5.325 19.828 1.00 14.33 219 LEU A O 1
ATOM 1707 N N . ASP A 1 220 ? -23.797 -3.316 20.223 1.00 13.95 220 ASP A N 1
ATOM 1708 C CA . ASP A 1 220 ? -23.360 -3.276 21.615 1.00 14.31 220 ASP A CA 1
ATOM 1709 C C . ASP A 1 220 ? -23.947 -4.439 22.413 1.00 13.69 220 ASP A C 1
ATOM 1710 O O . ASP A 1 220 ? -25.138 -4.755 22.305 1.00 14.22 220 ASP A O 1
ATOM 1715 N N . ILE A 1 221 ? -23.096 -5.070 23.233 1.00 13.18 221 ILE A N 1
ATOM 1716 C CA . ILE A 1 221 ? -23.499 -6.260 23.991 1.00 12.71 221 ILE A CA 1
ATOM 1717 C C . ILE A 1 221 ? -24.664 -5.946 24.927 1.00 13.94 221 ILE A C 1
ATOM 1718 O O . ILE A 1 221 ? -25.546 -6.786 25.144 1.00 16.74 221 ILE A O 1
ATOM 1723 N N . ASP A 1 222 ? -24.688 -4.742 25.500 1.00 14.99 222 ASP A N 1
ATOM 1724 C CA . ASP A 1 222 ? -25.739 -4.358 26.443 1.00 15.67 222 ASP A CA 1
ATOM 1725 C C . ASP A 1 222 ? -26.962 -3.766 25.746 1.00 15.28 222 ASP A C 1
ATOM 1726 O O . ASP A 1 222 ? -28.101 -4.147 26.047 1.00 18.46 222 ASP A O 1
ATOM 1731 N N . LEU A 1 223 ? -26.747 -2.809 24.843 1.00 15.82 223 LEU A N 1
ATOM 1732 C CA . LEU A 1 223 ? -27.817 -1.953 24.347 1.00 14.53 223 LEU A CA 1
ATOM 1733 C C . LEU A 1 223 ? -28.180 -2.207 22.892 1.00 14.68 223 LEU A C 1
ATOM 1734 O O . LEU A 1 223 ? -29.107 -1.566 22.381 1.00 14.87 223 LEU A O 1
ATOM 1739 N N . GLY A 1 224 ? -27.471 -3.105 22.209 1.00 14.23 224 GLY A N 1
ATOM 1740 C CA . GLY A 1 224 ? -27.771 -3.446 20.835 1.00 14.21 224 GLY A CA 1
ATOM 1741 C C . GLY A 1 224 ? -28.841 -4.517 20.728 1.00 13.73 224 GLY A C 1
ATOM 1742 O O . GLY A 1 224 ? -29.542 -4.844 21.685 1.00 15.65 224 GLY A O 1
ATOM 1743 N N . THR A 1 225 ? -28.960 -5.079 19.520 1.00 14.51 225 THR A N 1
ATOM 1744 C CA . THR A 1 225 ? -30.023 -6.038 19.205 1.00 15.15 225 THR A CA 1
ATOM 1745 C C . THR A 1 225 ? -29.673 -7.448 19.703 1.00 14.04 225 THR A C 1
ATOM 1746 O O . THR A 1 225 ? -29.562 -8.400 18.934 1.00 15.92 225 THR A O 1
ATOM 1750 N N . TYR A 1 226 ? -29.541 -7.567 21.027 1.00 15.77 226 TYR A N 1
ATOM 1751 C CA . TYR A 1 226 ? -29.146 -8.820 21.663 1.00 15.90 226 TYR A CA 1
ATOM 1752 C C . TYR A 1 226 ? -30.143 -9.925 21.314 1.00 15.67 226 TYR A C 1
ATOM 1753 O O . TYR A 1 226 ? -31.357 -9.687 21.330 1.00 17.05 226 TYR A O 1
ATOM 1762 N N . PRO A 1 227 ? -29.675 -11.169 21.048 1.00 15.95 227 PRO A N 1
ATOM 1763 C CA . PRO A 1 227 ? -28.287 -11.654 21.139 1.00 15.86 227 PRO A CA 1
ATOM 1764 C C . PRO A 1 227 ? -27.477 -11.457 19.861 1.00 15.88 227 PRO A C 1
ATOM 1765 O O . PRO A 1 227 ? -26.342 -11.947 19.767 1.00 14.17 227 PRO A O 1
ATOM 1769 N N . PHE A 1 228 ? -28.069 -10.769 18.886 1.00 14.31 228 PHE A N 1
ATOM 1770 C CA . PHE A 1 228 ? -27.423 -10.508 17.599 1.00 12.70 228 PHE A CA 1
ATOM 1771 C C . PHE A 1 228 ? -26.554 -9.258 17.727 1.00 13.08 228 PHE A C 1
ATOM 1772 O O . PHE A 1 228 ? -26.833 -8.185 17.190 1.00 13.54 228 PHE A O 1
ATOM 1780 N N . VAL A 1 229 ? -25.468 -9.436 18.480 1.00 13.33 229 VAL A N 1
ATOM 1781 C CA . VAL A 1 229 ? -24.562 -8.369 18.885 1.00 13.62 229 VAL A CA 1
ATOM 1782 C C . VAL A 1 229 ? -23.153 -8.948 18.970 1.00 13.04 229 VAL A C 1
ATOM 1783 O O . VAL A 1 229 ? -22.950 -10.160 18.908 1.00 13.27 229 VAL A O 1
ATOM 1787 N N . THR A 1 230 ? -22.172 -8.072 19.111 1.00 13.82 230 THR A N 1
ATOM 1788 C CA . THR A 1 230 ? -20.824 -8.501 19.436 1.00 13.63 230 THR A CA 1
ATOM 1789 C C . THR A 1 230 ? -20.654 -8.476 20.957 1.00 12.36 230 THR A C 1
ATOM 1790 O O . THR A 1 230 ? -21.488 -7.922 21.680 1.00 15.26 230 THR A O 1
ATOM 1794 N N . SER A 1 231 ? -19.593 -9.128 21.448 1.00 15.13 231 SER A N 1
ATOM 1795 C CA . SER A 1 231 ? -19.408 -9.317 22.887 1.00 14.29 231 SER A CA 1
ATOM 1796 C C . SER A 1 231 ? -18.665 -8.184 23.563 1.00 20.01 231 SER A C 1
ATOM 1797 O O . SER A 1 231 ? -18.148 -8.368 24.664 1.00 27.00 231 SER A O 1
ATOM 1800 N N . SER A 1 232 ? -18.585 -7.027 22.940 1.00 17.63 232 SER A N 1
ATOM 1801 C CA . SER A 1 232 ? -17.989 -5.877 23.592 1.00 17.40 232 SER A CA 1
ATOM 1802 C C . SER A 1 232 ? -18.971 -4.717 23.557 1.00 17.09 232 SER A C 1
ATOM 1803 O O . SER A 1 232 ? -19.979 -4.736 22.839 1.00 16.59 232 SER A O 1
ATOM 1806 N N . ASN A 1 233 ? -18.674 -3.712 24.367 1.00 18.19 233 ASN A N 1
ATOM 1807 C CA . ASN A 1 233 ? -19.419 -2.469 24.327 1.00 17.54 233 ASN A CA 1
ATOM 1808 C C . ASN A 1 233 ? -18.851 -1.592 23.226 1.00 18.81 233 ASN A C 1
ATOM 1809 O O . ASN A 1 233 ? -17.633 -1.462 23.080 1.00 25.28 233 ASN A O 1
ATOM 1814 N N . THR A 1 234 ? -19.737 -0.988 22.449 1.00 16.86 234 THR A N 1
ATOM 1815 C CA . THR A 1 234 ? -19.331 -0.293 21.240 1.00 16.11 234 THR A CA 1
ATOM 1816 C C . THR A 1 234 ? -19.649 1.195 21.271 1.00 20.87 234 THR A C 1
ATOM 1817 O O . THR A 1 234 ? -19.394 1.885 20.279 1.00 26.30 234 THR A O 1
ATOM 1821 N N . THR A 1 235 ? -20.196 1.711 22.367 1.00 21.41 235 THR A N 1
ATOM 1822 C CA . THR A 1 235 ? -20.576 3.114 22.391 1.00 22.63 235 THR A CA 1
ATOM 1823 C C . THR A 1 235 ? -19.363 3.983 22.738 1.00 21.67 235 THR A C 1
ATOM 1824 O O . THR A 1 235 ? -18.291 3.484 23.095 1.00 22.47 235 THR A O 1
ATOM 1828 N N . SER A 1 236 ? -19.538 5.306 22.629 1.00 18.75 236 SER A N 1
ATOM 1829 C CA . SER A 1 236 ? -18.404 6.203 22.843 1.00 18.87 236 SER A CA 1
ATOM 1830 C C . SER A 1 236 ? -17.869 6.108 24.268 1.00 19.05 236 SER A C 1
ATOM 1831 O O . SER A 1 236 ? -16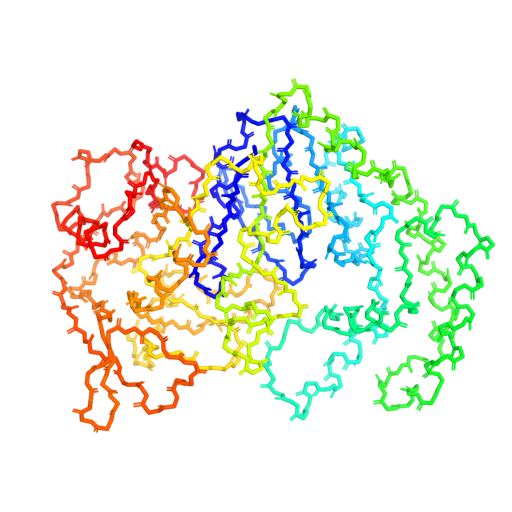.670 6.305 24.490 1.00 22.84 236 SER A O 1
ATOM 1834 N N . ALA A 1 237 ? -18.737 5.840 25.255 1.00 16.93 237 ALA A N 1
ATOM 1835 C CA . ALA A 1 237 ? -18.248 5.691 26.626 1.00 19.83 237 ALA A CA 1
ATOM 1836 C C . ALA A 1 237 ? -17.307 4.509 26.773 1.00 18.88 237 ALA A C 1
ATOM 1837 O O . ALA A 1 237 ? -16.460 4.516 27.671 1.00 21.00 237 ALA A O 1
ATOM 1839 N N . SER A 1 238 ? -17.422 3.506 25.902 1.00 16.72 238 SER A N 1
ATOM 1840 C CA . SER A 1 238 ? -16.478 2.401 25.947 1.00 17.65 238 SER A CA 1
ATOM 1841 C C . SER A 1 238 ? -15.051 2.889 25.703 1.00 17.89 238 SER A C 1
ATOM 1842 O O . SER A 1 238 ? -14.094 2.269 26.179 1.00 21.39 238 SER A O 1
ATOM 1845 N N . ALA A 1 239 ? -14.892 4.011 24.989 1.00 16.68 239 ALA A N 1
ATOM 1846 C CA . ALA A 1 239 ? -13.570 4.581 24.754 1.00 18.46 239 ALA A CA 1
ATOM 1847 C C . ALA A 1 239 ? -12.931 5.153 26.020 1.00 22.06 239 ALA A C 1
ATOM 1848 O O . ALA A 1 239 ? -11.723 5.405 26.024 1.00 27.41 239 ALA A O 1
ATOM 1850 N N . CYS A 1 240 ? -13.693 5.399 27.083 1.00 19.09 240 CYS A N 1
ATOM 1851 C CA . CYS A 1 240 ? -13.102 5.899 28.317 1.00 23.20 240 CYS A CA 1
ATOM 1852 C C . CYS A 1 240 ? -13.282 4.939 29.483 1.00 24.49 240 CYS A C 1
ATOM 1853 O O . CYS A 1 240 ? -13.052 5.332 30.636 1.00 27.46 240 CYS A O 1
ATOM 1856 N N . VAL A 1 241 ? -13.662 3.686 29.208 1.00 19.92 241 VAL A N 1
ATOM 1857 C CA . VAL A 1 241 ? -13.795 2.676 30.252 1.00 23.96 241 VAL A CA 1
ATOM 1858 C C . VAL A 1 241 ? -12.456 2.023 30.548 1.00 28.19 241 VAL A C 1
ATOM 1859 O O . VAL A 1 241 ? -12.099 1.814 31.714 1.00 34.00 241 VAL A O 1
ATOM 1863 N N . SER A 1 242 ? -11.691 1.704 29.503 1.00 22.31 242 SER A N 1
ATOM 1864 C CA . SER A 1 242 ? -10.581 0.769 29.597 1.00 23.82 242 SER A CA 1
ATOM 1865 C C . SER A 1 242 ? -9.305 1.292 28.945 1.00 22.66 242 SER A C 1
ATOM 1866 O O . SER A 1 242 ? -8.358 0.518 28.773 1.00 24.13 242 SER A O 1
ATOM 1869 N N . THR A 1 243 ? -9.266 2.564 28.539 1.00 20.37 243 THR A N 1
ATOM 1870 C CA . THR A 1 243 ? -8.113 3.121 27.841 1.00 18.70 243 THR A CA 1
ATOM 1871 C C . THR A 1 243 ? -7.157 3.872 28.748 1.00 21.19 243 THR A C 1
ATOM 1872 O O . THR A 1 243 ? -6.009 4.117 28.351 1.00 23.23 243 THR A O 1
ATOM 1876 N N . GLY A 1 244 ? -7.605 4.273 29.925 1.00 21.40 244 GLY A N 1
ATOM 1877 C CA . GLY A 1 244 ? -6.867 5.216 30.731 1.00 21.74 244 GLY A CA 1
ATOM 1878 C C . GLY A 1 244 ? -7.416 6.620 30.680 1.00 24.11 244 GLY A C 1
ATOM 1879 O O . GLY A 1 244 ? -6.904 7.493 31.392 1.00 28.17 244 GLY A O 1
ATOM 1880 N N . LEU A 1 245 ? -8.434 6.865 29.857 1.00 20.01 245 LEU A N 1
ATOM 1881 C CA . LEU A 1 245 ? -9.119 8.146 29.845 1.00 18.27 245 LEU A CA 1
ATOM 1882 C C . LEU A 1 245 ? -10.341 8.071 30.756 1.00 22.54 245 LEU A C 1
ATOM 1883 O O . LEU A 1 245 ? -10.654 7.031 31.332 1.00 30.09 245 LEU A O 1
ATOM 1888 N N . ASN A 1 246 ? -11.018 9.189 30.912 1.00 21.97 246 ASN A N 1
ATOM 1889 C CA . ASN A 1 246 ? -12.221 9.248 31.732 1.00 21.36 246 ASN A CA 1
ATOM 1890 C C . ASN A 1 246 ? -13.264 10.040 30.979 1.00 18.24 246 ASN A C 1
ATOM 1891 O O . ASN A 1 246 ? -12.942 10.727 29.998 1.00 19.19 246 ASN A O 1
ATOM 1896 N N . PRO A 1 247 ? -14.543 9.973 31.384 1.00 17.04 247 PRO A N 1
ATOM 1897 C CA . PRO A 1 247 ? -15.592 10.601 30.562 1.00 18.78 247 PRO A CA 1
ATOM 1898 C C . PRO A 1 247 ? -15.423 12.098 30.387 1.00 19.78 247 PRO A C 1
ATOM 1899 O O . PRO A 1 247 ? -15.828 12.634 29.348 1.00 21.04 247 PRO A O 1
ATOM 1903 N N . LYS A 1 248 ? -14.852 12.787 31.381 1.00 19.51 248 LYS A N 1
ATOM 1904 C CA . LYS A 1 248 ? -14.653 14.227 31.290 1.00 22.25 248 LYS A CA 1
ATOM 1905 C C . LYS A 1 248 ? -13.668 14.607 30.189 1.00 20.68 248 LYS A C 1
ATOM 1906 O O . LYS A 1 248 ? -13.650 15.768 29.756 1.00 24.01 248 LYS A O 1
ATOM 1912 N N . ALA A 1 249 ? -12.850 13.665 29.721 1.00 19.39 249 ALA A N 1
ATOM 1913 C CA . ALA A 1 249 ? -11.862 13.966 28.695 1.00 19.78 249 ALA A CA 1
ATOM 1914 C C . ALA A 1 249 ? -12.439 13.944 27.289 1.00 17.09 249 ALA A C 1
ATOM 1915 O O . ALA A 1 249 ? -11.760 14.382 26.353 1.00 21.48 249 ALA A O 1
ATOM 1917 N N . ILE A 1 250 ? -13.656 13.438 27.105 1.00 16.25 250 ILE A N 1
ATOM 1918 C CA . ILE A 1 250 ? -14.223 13.312 25.765 1.00 18.38 250 ILE A CA 1
ATOM 1919 C C . ILE A 1 250 ? -14.694 14.673 25.274 1.00 19.16 250 ILE A C 1
ATOM 1920 O O . ILE A 1 250 ? -15.474 15.359 25.949 1.00 21.00 250 ILE A O 1
ATOM 1925 N N . ASN A 1 251 ? -14.226 15.061 24.084 1.00 18.43 251 ASN A N 1
ATOM 1926 C CA . ASN A 1 251 ? -14.601 16.332 23.489 1.00 18.55 251 ASN A CA 1
ATOM 1927 C C . ASN A 1 251 ? -15.541 16.055 22.325 1.00 17.46 251 ASN A C 1
ATOM 1928 O O . ASN A 1 251 ? -16.767 16.037 22.515 1.00 21.36 251 ASN A O 1
ATOM 1933 N N . GLU A 1 252 ? -15.039 15.816 21.126 1.00 17.27 252 GLU A N 1
ATOM 1934 C CA . GLU A 1 252 ? -15.906 15.550 19.991 1.00 16.32 252 GLU A CA 1
ATOM 1935 C C . GLU A 1 252 ? -16.248 14.067 19.933 1.00 16.61 252 GLU A C 1
ATOM 1936 O O . GLU A 1 252 ? -15.398 13.203 20.177 1.00 18.66 252 GLU A O 1
ATOM 1942 N N . VAL A 1 253 ? -17.495 13.779 19.582 1.00 16.29 253 VAL A N 1
ATOM 1943 C CA . VAL A 1 253 ? -17.942 12.422 19.309 1.00 15.45 253 VAL A CA 1
ATOM 1944 C C . VAL A 1 253 ? -18.501 12.451 17.897 1.00 15.08 253 VAL A C 1
ATOM 1945 O O . VAL A 1 253 ? -19.539 13.079 17.650 1.00 16.81 253 VAL A O 1
ATOM 1949 N N . ILE A 1 254 ? -17.795 11.817 16.966 1.00 14.25 254 ILE A N 1
ATOM 1950 C CA . ILE A 1 254 ? -18.163 11.833 15.554 1.00 15.35 254 ILE A CA 1
ATOM 1951 C C . ILE A 1 254 ? -18.873 10.525 15.246 1.00 15.81 254 ILE A C 1
ATOM 1952 O O . ILE A 1 254 ? -18.243 9.461 15.239 1.00 15.26 254 ILE A O 1
ATOM 1957 N N . GLY A 1 255 ? -20.180 10.588 15.021 1.00 15.76 255 GLY A N 1
ATOM 1958 C CA . GLY A 1 255 ? -20.954 9.401 14.695 1.00 15.71 255 GLY A CA 1
ATOM 1959 C C . GLY A 1 255 ? -20.943 9.165 13.198 1.00 15.03 255 GLY A C 1
ATOM 1960 O O . GLY A 1 255 ? -21.234 10.075 12.418 1.00 17.31 255 GLY A O 1
ATOM 1961 N N . ILE A 1 256 ? -20.576 7.948 12.795 1.00 14.92 256 ILE A N 1
ATOM 1962 C CA . ILE A 1 256 ? -20.447 7.605 11.383 1.00 15.07 256 ILE A CA 1
ATOM 1963 C C . ILE A 1 256 ? -21.689 6.835 10.958 1.00 14.35 256 ILE A C 1
ATOM 1964 O O . ILE A 1 256 ? -22.041 5.823 11.574 1.00 14.42 256 ILE A O 1
ATOM 1969 N N . THR A 1 257 ? -22.354 7.308 9.905 1.00 15.04 257 THR A N 1
ATOM 1970 C CA . THR A 1 257 ? -23.552 6.660 9.393 1.00 15.02 257 THR A CA 1
ATOM 1971 C C . THR A 1 257 ? -23.518 6.652 7.876 1.00 14.75 257 THR A C 1
ATOM 1972 O O . THR A 1 257 ? -23.061 7.612 7.249 1.00 17.52 257 THR A O 1
ATOM 1976 N N . LYS A 1 258 ? -24.000 5.564 7.290 1.00 16.32 258 LYS A N 1
ATOM 1977 C CA . LYS A 1 258 ? -24.205 5.557 5.855 1.00 17.24 258 LYS A CA 1
ATOM 1978 C C . LYS A 1 258 ? -25.518 6.254 5.520 1.00 16.89 258 LYS A C 1
ATOM 1979 O O . LYS A 1 258 ? -26.375 6.465 6.380 1.00 17.25 258 LYS A O 1
ATOM 1985 N N . ALA A 1 259 ? -25.667 6.618 4.245 1.00 15.70 259 ALA A N 1
ATOM 1986 C CA . ALA A 1 259 ? -26.916 7.192 3.766 1.00 17.11 259 ALA A CA 1
ATOM 1987 C C . ALA A 1 259 ? -28.017 6.146 3.631 1.00 16.57 259 ALA A C 1
ATOM 1988 O O . ALA A 1 259 ? -29.166 6.510 3.347 1.00 17.86 259 ALA A O 1
ATOM 1990 N N . TYR A 1 260 ? -27.680 4.872 3.802 1.00 14.81 260 TYR A N 1
ATOM 1991 C CA . TYR A 1 260 ? -28.630 3.764 3.868 1.00 14.15 260 TYR A CA 1
ATOM 1992 C C . TYR A 1 260 ? -28.160 2.882 5.023 1.00 16.05 260 TYR A C 1
ATOM 1993 O O . TYR A 1 260 ? -27.404 3.335 5.885 1.00 17.84 260 TYR A O 1
ATOM 2002 N N . SER A 1 261 ? -28.607 1.623 5.084 1.00 16.24 261 SER A N 1
ATOM 2003 C CA . SER A 1 261 ? -28.254 0.753 6.202 1.00 15.62 261 SER A CA 1
ATOM 2004 C C . SER A 1 261 ? -27.732 -0.587 5.709 1.00 13.72 261 SER A C 1
ATOM 2005 O O . SER A 1 261 ? -28.159 -1.096 4.670 1.00 15.86 261 SER A O 1
ATOM 2008 N N . THR A 1 262 ? -26.819 -1.166 6.486 1.00 14.98 262 THR A N 1
ATOM 2009 C CA . THR A 1 262 ? -26.443 -2.565 6.308 1.00 12.91 262 THR A CA 1
ATOM 2010 C C . THR A 1 262 ? -26.288 -3.249 7.663 1.00 13.82 262 THR A C 1
ATOM 2011 O O . THR A 1 262 ? -26.033 -2.614 8.687 1.00 15.02 262 THR A O 1
ATOM 2015 N N . ARG A 1 263 ? -26.439 -4.568 7.657 1.00 13.23 263 ARG A N 1
ATOM 2016 C CA . ARG A 1 263 ? -25.882 -5.378 8.730 1.00 14.63 263 ARG A CA 1
ATOM 2017 C C . ARG A 1 263 ? -25.467 -6.702 8.116 1.00 12.49 263 ARG A C 1
ATOM 2018 O O . ARG A 1 263 ? -25.939 -7.074 7.045 1.00 14.37 263 ARG A O 1
ATOM 2026 N N . VAL A 1 264 ? -24.519 -7.372 8.752 1.00 14.58 264 VAL A N 1
ATOM 2027 C CA . VAL A 1 264 ? -24.069 -8.665 8.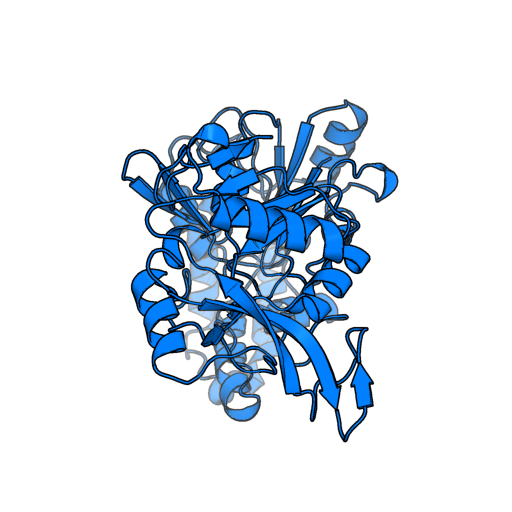260 1.00 14.45 264 VAL A CA 1
ATOM 2028 C C . VAL A 1 264 ? -24.120 -9.644 9.420 1.00 15.19 264 VAL A C 1
ATOM 2029 O O . VAL A 1 264 ? -23.683 -9.318 10.529 1.00 19.40 264 VAL A O 1
ATOM 2033 N N . GLY A 1 265 ? -24.675 -10.825 9.169 1.00 16.38 265 GLY A N 1
ATOM 2034 C CA . GLY A 1 265 ? -25.074 -11.736 10.227 1.00 16.16 265 GLY A CA 1
ATOM 2035 C C . GLY A 1 265 ? -26.563 -11.625 10.493 1.00 16.56 265 GLY A C 1
ATOM 2036 O O . GLY A 1 265 ? -27.282 -10.819 9.899 1.00 18.79 265 GLY A O 1
ATOM 2037 N N . ASN A 1 266 ? -27.038 -12.477 11.390 1.00 14.94 266 ASN A N 1
ATOM 2038 C CA . ASN A 1 266 ? -28.466 -12.546 11.652 1.00 15.75 266 ASN A CA 1
ATOM 2039 C C . ASN A 1 266 ? -28.908 -11.449 12.613 1.00 15.88 266 ASN A C 1
ATOM 2040 O O . ASN A 1 266 ? -28.098 -10.734 13.200 1.00 15.69 266 ASN A O 1
ATOM 2045 N N . GLY A 1 267 ? -30.226 -11.323 12.765 1.00 16.19 267 GLY A N 1
ATOM 2046 C CA . GLY A 1 267 ? -30.795 -10.409 13.724 1.00 18.10 267 GLY A CA 1
ATOM 2047 C C . GLY A 1 267 ? -31.771 -9.429 13.103 1.00 16.93 267 GLY A C 1
ATOM 2048 O O . GLY A 1 267 ? -31.904 -9.327 11.878 1.00 18.39 267 GLY A O 1
ATOM 2049 N N . PRO A 1 268 ? -32.488 -8.698 13.949 1.00 15.94 268 PRO A N 1
ATOM 2050 C CA . PRO A 1 268 ? -33.516 -7.782 13.441 1.00 17.72 268 PRO A CA 1
ATOM 2051 C C . PRO A 1 268 ? -32.912 -6.642 12.636 1.00 17.22 268 PRO A C 1
ATOM 2052 O O . PRO A 1 268 ? -31.807 -6.168 12.907 1.00 18.97 268 PRO A O 1
ATOM 2056 N N . PHE A 1 269 ? -33.661 -6.207 11.632 1.00 16.67 269 PHE A N 1
ATOM 2057 C CA . PHE A 1 269 ? -33.240 -5.170 10.704 1.00 15.59 269 PHE A CA 1
ATOM 2058 C C . PHE A 1 269 ? -34.516 -4.574 10.121 1.00 16.94 269 PHE A C 1
ATOM 2059 O O . PHE A 1 269 ? -34.924 -4.945 9.013 1.00 18.07 269 PHE A O 1
ATOM 2067 N N . PRO A 1 270 ? -35.178 -3.666 10.852 1.00 18.40 270 PRO A N 1
ATOM 2068 C CA . PRO A 1 270 ? -36.512 -3.203 10.423 1.00 18.19 270 PRO A CA 1
ATOM 2069 C C . PRO A 1 270 ? -36.563 -2.639 9.013 1.00 18.14 270 PRO A C 1
ATOM 2070 O O . PRO A 1 270 ? -37.543 -2.876 8.293 1.00 20.25 270 PRO A O 1
ATOM 2074 N N . SER A 1 271 ? -35.544 -1.889 8.595 1.00 16.93 271 SER A N 1
ATOM 2075 C CA . SER A 1 271 ? -35.566 -1.236 7.295 1.00 16.59 271 SER A CA 1
ATOM 2076 C C . SER A 1 271 ? -34.869 -2.046 6.208 1.00 15.23 271 SER A C 1
ATOM 2077 O O . SER A 1 271 ? -34.525 -1.492 5.158 1.00 17.01 271 SER A O 1
ATOM 2080 N N . GLU A 1 272 ? -34.668 -3.345 6.433 1.00 15.97 272 GLU A N 1
ATOM 2081 C CA . GLU A 1 272 ? -34.065 -4.200 5.420 1.00 16.32 272 GLU A CA 1
ATOM 2082 C C . GLU A 1 272 ? -34.893 -4.158 4.150 1.00 17.32 272 GLU A C 1
ATOM 2083 O O . GLU A 1 272 ? -36.124 -4.122 4.200 1.00 18.97 272 GLU A O 1
ATOM 2089 N N . ASP A 1 273 ? -34.208 -4.137 3.010 1.00 16.88 273 ASP A N 1
ATOM 2090 C CA . ASP A 1 273 ? -34.852 -4.228 1.705 1.00 16.45 273 ASP A CA 1
ATOM 2091 C C . ASP A 1 273 ? -34.402 -5.533 1.069 1.00 17.89 273 ASP A C 1
ATOM 2092 O O . ASP A 1 273 ? -33.232 -5.674 0.693 1.00 18.51 273 ASP A O 1
ATOM 2097 N N . THR A 1 274 ? -35.330 -6.480 0.951 1.00 18.77 274 THR A N 1
ATOM 2098 C CA . THR A 1 274 ? -35.040 -7.788 0.384 1.00 20.64 274 THR A CA 1
ATOM 2099 C C . THR A 1 274 ? -35.422 -7.896 -1.084 1.00 22.00 274 THR A C 1
ATOM 2100 O O . THR A 1 274 ? -35.262 -8.971 -1.675 1.00 23.03 274 THR A O 1
ATOM 2104 N N . THR A 1 275 ? -35.928 -6.821 -1.676 1.00 21.58 275 THR A N 1
ATOM 2105 C CA . THR A 1 275 ? -36.298 -6.792 -3.086 1.00 23.08 275 THR A CA 1
ATOM 2106 C C . THR A 1 275 ? -35.041 -6.577 -3.924 1.00 21.39 275 THR A C 1
ATOM 2107 O O . THR A 1 275 ? -33.936 -6.389 -3.394 1.00 20.62 275 THR A O 1
ATOM 2111 N N . PRO A 1 276 ? -35.165 -6.588 -5.255 1.00 22.18 276 PRO A N 1
ATOM 2112 C CA . PRO A 1 276 ? -33.991 -6.286 -6.090 1.00 23.79 276 PRO A CA 1
ATOM 2113 C C . PRO A 1 276 ? -33.363 -4.929 -5.821 1.00 19.97 276 PRO A C 1
ATOM 2114 O O . PRO A 1 276 ? -32.197 -4.735 -6.175 1.00 21.86 276 PRO A O 1
ATOM 2118 N N . MET A 1 277 ? -34.079 -3.982 -5.209 1.00 19.61 277 MET A N 1
ATOM 2119 C CA . MET A 1 277 ? -33.424 -2.729 -4.842 1.00 21.48 277 MET A CA 1
ATOM 2120 C C . MET A 1 277 ? -32.352 -2.950 -3.775 1.00 19.06 277 MET A C 1
ATOM 2121 O O . MET A 1 277 ? -31.279 -2.332 -3.827 1.00 19.40 277 MET A O 1
ATOM 2126 N N . GLY A 1 278 ? -32.620 -3.822 -2.800 1.00 19.10 278 GLY A N 1
ATOM 2127 C CA . GLY A 1 278 ? -31.586 -4.158 -1.833 1.00 18.17 278 GLY A CA 1
ATOM 2128 C C . GLY A 1 278 ? -30.378 -4.805 -2.487 1.00 17.98 278 GLY A C 1
ATOM 2129 O O . GLY A 1 278 ? -29.231 -4.528 -2.112 1.00 19.07 278 GLY A O 1
ATOM 2130 N N . ASP A 1 279 ? -30.618 -5.665 -3.484 1.00 18.87 279 ASP A N 1
ATOM 2131 C CA . ASP A 1 279 ? -29.520 -6.280 -4.222 1.00 19.27 279 ASP A CA 1
ATOM 2132 C C . ASP A 1 279 ? -28.741 -5.231 -5.005 1.00 18.84 279 ASP A C 1
ATOM 2133 O O . ASP A 1 279 ? -27.518 -5.329 -5.148 1.00 19.92 279 ASP A O 1
ATOM 2138 N N . HIS A 1 280 ? -29.439 -4.223 -5.531 1.00 17.84 280 HIS A N 1
ATOM 2139 C CA . HIS A 1 280 ? -28.755 -3.130 -6.209 1.00 19.42 280 HIS A CA 1
ATOM 2140 C C . HIS A 1 280 ? -27.853 -2.354 -5.252 1.00 18.10 280 HIS A C 1
ATOM 2141 O O . HIS A 1 280 ? -26.720 -2.003 -5.603 1.00 19.51 280 HIS A O 1
ATOM 2148 N N . LEU A 1 281 ? -28.342 -2.059 -4.042 1.00 17.27 281 LEU A N 1
ATOM 2149 C CA . LEU A 1 281 ? -27.495 -1.410 -3.040 1.00 18.76 281 LEU A CA 1
ATOM 2150 C C . LEU A 1 281 ? -26.263 -2.252 -2.736 1.00 17.54 281 LEU A C 1
ATOM 2151 O O . LEU A 1 281 ? -25.160 -1.716 -2.571 1.00 18.81 281 LEU A O 1
ATOM 2156 N N . ARG A 1 282 ? -26.429 -3.577 -2.663 1.00 16.92 282 ARG A N 1
ATOM 2157 C CA . ARG A 1 282 ? -25.286 -4.437 -2.370 1.00 16.01 282 ARG A CA 1
ATOM 2158 C C . ARG A 1 282 ? -24.265 -4.394 -3.494 1.00 15.46 282 ARG A C 1
ATOM 2159 O O . ARG A 1 282 ? -23.059 -4.311 -3.246 1.00 17.86 282 ARG A O 1
ATOM 2167 N N . THR A 1 283 ? -24.730 -4.446 -4.738 1.00 17.79 283 THR A N 1
ATOM 2168 C CA . THR A 1 283 ? -23.809 -4.441 -5.866 1.00 19.23 283 THR A CA 1
ATOM 2169 C C . THR A 1 283 ? -23.127 -3.087 -6.022 1.00 20.48 283 THR A C 1
ATOM 2170 O O . THR A 1 283 ? -21.894 -3.008 -6.111 1.00 21.57 283 THR A O 1
ATOM 2174 N N . LYS A 1 284 ? -23.911 -2.005 -6.061 1.00 19.63 284 LYS A N 1
ATOM 2175 C CA . LYS A 1 284 ? -23.314 -0.694 -6.290 1.00 20.83 284 LYS A CA 1
ATOM 2176 C C . LYS A 1 284 ? -22.471 -0.241 -5.106 1.00 20.55 284 LYS A C 1
ATOM 2177 O O . LYS A 1 284 ? -21.481 0.481 -5.285 1.00 23.54 284 LYS A O 1
ATOM 2183 N N . GLY A 1 285 ? -22.850 -0.635 -3.899 1.00 18.25 285 GLY A N 1
ATOM 2184 C CA . GLY A 1 285 ? -22.087 -0.286 -2.720 1.00 17.36 285 GLY A CA 1
ATOM 2185 C C . GLY A 1 285 ? -21.001 -1.269 -2.373 1.00 17.88 285 GLY A C 1
ATOM 2186 O O . GLY A 1 285 ? -20.307 -1.070 -1.367 1.00 19.38 285 GLY A O 1
ATOM 2187 N N . ALA A 1 286 ? -20.835 -2.327 -3.175 1.00 18.21 286 ALA A N 1
ATOM 2188 C CA . ALA A 1 286 ? -19.841 -3.368 -2.910 1.00 20.18 286 ALA A CA 1
ATOM 2189 C C . ALA A 1 286 ? -19.915 -3.836 -1.460 1.00 20.17 286 ALA A C 1
ATOM 2190 O O . ALA A 1 286 ? -18.916 -3.872 -0.735 1.00 19.78 286 ALA A O 1
ATOM 2192 N N . GLU A 1 287 ? -21.133 -4.176 -1.033 1.00 16.28 287 GLU A N 1
ATOM 2193 C CA . GLU A 1 287 ? -21.413 -4.469 0.374 1.00 16.05 287 GLU A CA 1
ATOM 2194 C C . GLU A 1 287 ? -21.137 -5.937 0.674 1.00 16.09 287 GLU A C 1
ATOM 2195 O O . GLU A 1 287 ? -22.042 -6.768 0.789 1.00 15.65 287 GLU A O 1
ATOM 2201 N N . PHE A 1 288 ? -19.849 -6.240 0.828 1.00 16.19 288 PHE A N 1
ATOM 2202 C CA . PHE A 1 288 ? -19.363 -7.543 1.243 1.00 16.43 288 PHE A CA 1
ATOM 2203 C C . PHE A 1 288 ? -18.411 -7.318 2.403 1.00 15.79 288 PHE A C 1
ATOM 2204 O O . PHE A 1 288 ? -17.633 -6.361 2.391 1.00 18.51 288 PHE A O 1
ATOM 2212 N N . GLY A 1 289 ? -18.518 -8.172 3.420 1.00 16.89 289 GLY A N 1
ATOM 2213 C CA . GLY A 1 289 ? -17.776 -7.995 4.650 1.00 16.37 289 GLY A CA 1
ATOM 2214 C C . GLY A 1 289 ? -16.290 -7.827 4.418 1.00 17.11 289 GLY A C 1
ATOM 2215 O O . GLY A 1 289 ? -15.669 -8.645 3.734 1.00 18.21 289 GLY A O 1
ATOM 2216 N N . THR A 1 290 ? -15.713 -6.754 4.972 1.00 17.10 290 THR A N 1
ATOM 2217 C CA . THR A 1 290 ? -14.278 -6.525 4.839 1.00 15.02 290 THR A CA 1
ATOM 2218 C C . THR A 1 290 ? -13.471 -7.677 5.419 1.00 15.05 290 THR A C 1
ATOM 2219 O O . THR A 1 290 ? -12.388 -7.992 4.913 1.00 19.62 290 THR A O 1
ATOM 2223 N N . THR A 1 291 ? -13.976 -8.317 6.472 1.00 15.98 291 THR A N 1
ATOM 2224 C CA . THR A 1 291 ? -13.276 -9.425 7.110 1.00 16.87 291 THR A CA 1
ATOM 2225 C C . THR A 1 291 ? -13.677 -10.782 6.537 1.00 17.72 291 THR A C 1
ATOM 2226 O O . THR A 1 291 ? -12.808 -11.577 6.162 1.00 21.16 291 THR A O 1
ATOM 2230 N N . THR A 1 292 ? -14.980 -11.063 6.458 1.00 17.02 292 THR A N 1
ATOM 2231 C CA . THR A 1 292 ? -15.469 -12.395 6.111 1.00 16.98 292 THR A CA 1
ATOM 2232 C C . THR A 1 292 ? -15.873 -12.547 4.647 1.00 16.13 292 THR A C 1
ATOM 2233 O O . THR A 1 292 ? -16.095 -13.680 4.204 1.00 18.76 292 THR A O 1
ATOM 2237 N N . LYS A 1 293 ? -15.988 -11.452 3.898 1.00 16.13 293 LYS A N 1
ATOM 2238 C CA . LYS A 1 293 ? -16.464 -11.440 2.519 1.00 17.93 293 LYS A CA 1
ATOM 2239 C C . LYS A 1 293 ? -17.928 -11.843 2.378 1.00 17.19 293 LYS A C 1
ATOM 2240 O O . LYS A 1 293 ? -18.410 -12.003 1.248 1.00 18.84 293 LYS A O 1
ATOM 2246 N N . ARG A 1 294 ? -18.652 -11.996 3.485 1.00 16.68 294 ARG A N 1
ATOM 2247 C CA . ARG A 1 294 ? -20.063 -12.351 3.407 1.00 14.79 294 ARG A CA 1
ATOM 2248 C C . ARG A 1 294 ? -20.847 -11.214 2.757 1.00 14.50 294 ARG A C 1
ATOM 2249 O O . ARG A 1 294 ? -20.573 -10.040 3.023 1.00 14.67 294 ARG A O 1
ATOM 2257 N N . PRO A 1 295 ? -21.848 -11.513 1.930 1.00 14.91 295 PRO A N 1
ATOM 2258 C CA . PRO A 1 295 ? -22.732 -10.438 1.452 1.00 15.62 295 PRO A CA 1
ATOM 2259 C C . PRO A 1 295 ? -23.477 -9.793 2.618 1.00 16.58 295 PRO A C 1
ATOM 2260 O O . PRO A 1 295 ? -24.026 -10.480 3.486 1.00 18.35 295 PRO A O 1
ATOM 2264 N N . ARG A 1 296 ? -23.466 -8.462 2.654 1.00 15.67 296 ARG A N 1
ATOM 2265 C CA . ARG A 1 296 ? -24.201 -7.744 3.689 1.00 14.77 296 ARG A CA 1
ATOM 2266 C C . ARG A 1 296 ? -25.681 -7.650 3.338 1.00 16.30 296 ARG A C 1
ATOM 2267 O O . ARG A 1 296 ? -26.073 -7.607 2.164 1.00 16.19 296 ARG A O 1
ATOM 2275 N N . ARG A 1 297 ? -26.509 -7.620 4.375 1.00 14.36 297 ARG A N 1
ATOM 2276 C CA . ARG A 1 297 ? -27.919 -7.290 4.213 1.00 13.42 297 ARG A CA 1
ATOM 2277 C C . ARG A 1 297 ? -28.034 -5.782 4.055 1.00 13.27 297 ARG A C 1
ATOM 2278 O O . ARG A 1 297 ? -27.377 -5.023 4.774 1.00 14.85 297 ARG A O 1
ATOM 2286 N N . CYS A 1 298 ? -28.846 -5.344 3.096 1.00 14.79 298 CYS A N 1
ATOM 2287 C CA . CYS A 1 298 ? -28.932 -3.927 2.780 1.00 13.61 298 CYS A CA 1
ATOM 2288 C C . CYS A 1 298 ? -30.348 -3.423 3.003 1.00 15.83 298 CYS A C 1
ATOM 2289 O O . CYS A 1 298 ? -31.327 -4.162 2.853 1.00 16.86 298 CYS A O 1
ATOM 2292 N N . GLY A 1 299 ? -30.443 -2.147 3.344 1.00 15.23 299 GLY A N 1
ATOM 2293 C CA . GLY A 1 299 ? -31.735 -1.543 3.564 1.00 16.06 299 GLY A CA 1
ATOM 2294 C C . GLY A 1 299 ? -31.608 -0.042 3.623 1.00 14.13 299 GLY A C 1
ATOM 2295 O O . GLY A 1 299 ? -30.570 0.527 3.280 1.00 15.82 299 GLY A O 1
ATOM 2296 N N . TRP A 1 300 ? -32.688 0.588 4.058 1.00 15.08 300 TRP A N 1
ATOM 2297 C CA . TRP A 1 300 ? -32.799 2.036 4.051 1.00 15.01 300 TRP A CA 1
ATOM 2298 C C . TRP A 1 300 ? -32.376 2.623 5.396 1.00 16.32 300 TRP A C 1
ATOM 2299 O O . TRP A 1 300 ? -32.353 1.945 6.424 1.00 17.00 300 TRP A O 1
ATOM 2310 N N . LEU A 1 301 ? -32.010 3.902 5.368 1.00 14.41 301 LEU A N 1
ATOM 2311 C CA . LEU A 1 301 ? -31.635 4.595 6.593 1.00 15.85 301 LEU A CA 1
ATOM 2312 C C . LEU A 1 301 ? -32.803 4.572 7.569 1.00 14.69 301 LEU A C 1
ATOM 2313 O O . LEU A 1 301 ? -33.957 4.753 7.176 1.00 18.59 301 LEU A O 1
ATOM 2318 N N . ASP A 1 302 ? -32.500 4.319 8.846 1.00 16.33 302 ASP A N 1
ATOM 2319 C CA . ASP A 1 302 ? -33.511 4.154 9.889 1.00 16.36 302 ASP A CA 1
ATOM 2320 C C . ASP A 1 302 ? -33.251 5.226 10.943 1.00 17.70 302 ASP A C 1
ATOM 2321 O O . ASP A 1 302 ? -32.340 5.086 11.768 1.00 18.69 302 ASP A O 1
ATOM 2326 N N . LEU A 1 303 ? -34.071 6.283 10.937 1.00 17.49 303 LEU A N 1
ATOM 2327 C CA . LEU A 1 303 ? -33.861 7.391 11.858 1.00 19.52 303 LEU A CA 1
ATOM 2328 C C . LEU A 1 303 ? -34.312 7.087 13.282 1.00 16.83 303 LEU A C 1
ATOM 2329 O O . LEU A 1 303 ? -33.822 7.731 14.217 1.00 17.54 303 LEU A O 1
ATOM 2334 N N . VAL A 1 304 ? -35.223 6.130 13.483 1.00 17.25 304 VAL A N 1
ATOM 2335 C CA . VAL A 1 304 ? -35.548 5.725 14.850 1.00 17.91 304 VAL A CA 1
ATOM 2336 C C . VAL A 1 304 ? -34.309 5.157 15.527 1.00 16.97 304 VAL A C 1
ATOM 2337 O O . VAL A 1 304 ? -33.947 5.544 16.648 1.00 17.65 304 VAL A O 1
ATOM 2341 N N . ALA A 1 305 ? -33.638 4.229 14.841 1.00 15.13 305 ALA A N 1
ATOM 2342 C CA . ALA A 1 305 ? -32.413 3.640 15.356 1.00 16.76 305 ALA A CA 1
ATOM 2343 C C . ALA A 1 305 ? -31.292 4.666 15.437 1.00 16.93 305 ALA A C 1
ATOM 2344 O O . ALA A 1 305 ? -30.459 4.598 16.350 1.00 17.50 305 ALA A O 1
ATOM 2346 N N . LEU A 1 306 ? -31.254 5.620 14.502 1.00 17.23 306 LEU A N 1
ATOM 2347 C CA . LEU A 1 306 ? -30.186 6.618 14.502 1.00 16.79 306 LEU A CA 1
ATOM 2348 C C . LEU A 1 306 ? -30.316 7.557 15.696 1.00 16.73 306 LEU A C 1
ATOM 2349 O O . LEU A 1 306 ? -29.316 7.897 16.340 1.00 17.37 306 LEU A O 1
ATOM 2354 N N . LYS A 1 307 ? -31.541 7.989 16.009 1.00 15.88 307 LYS A N 1
ATOM 2355 C CA . LYS A 1 307 ? -31.728 8.854 17.172 1.00 18.07 307 LYS A CA 1
ATOM 2356 C C . LYS A 1 307 ? -31.338 8.141 18.460 1.00 17.30 307 LYS A C 1
ATOM 2357 O O . LYS A 1 307 ? -30.731 8.742 19.355 1.00 17.94 307 LYS A O 1
ATOM 2363 N N . TYR A 1 308 ? -31.658 6.850 18.559 1.00 15.42 308 TYR A N 1
ATOM 2364 C CA . TYR A 1 308 ? -31.249 6.057 19.712 1.00 15.06 308 TYR A CA 1
ATOM 2365 C C . TYR A 1 308 ? -29.730 6.021 19.834 1.00 16.56 308 TYR A C 1
ATOM 2366 O O . TYR A 1 308 ? -29.171 6.287 20.904 1.00 16.03 308 TYR A O 1
ATOM 2375 N N . ALA A 1 309 ? -29.041 5.711 18.737 1.00 14.91 309 ALA A N 1
ATOM 2376 C CA . ALA A 1 309 ? -27.583 5.626 18.786 1.00 15.51 309 ALA A CA 1
ATOM 2377 C C . ALA A 1 309 ? -26.952 6.977 19.101 1.00 16.15 309 ALA A C 1
ATOM 2378 O O . ALA A 1 309 ? -25.964 7.051 19.841 1.00 18.79 309 ALA A O 1
ATOM 2380 N N . CYS A 1 310 ? -27.505 8.055 18.549 1.00 17.40 310 CYS A N 1
ATOM 2381 C CA . CYS A 1 310 ? -26.982 9.384 18.854 1.00 19.30 310 CYS A CA 1
ATOM 2382 C C . CYS A 1 310 ? -27.116 9.706 20.334 1.00 18.65 310 CYS A C 1
ATOM 2383 O O . CYS A 1 310 ? -26.209 10.297 20.932 1.00 21.04 310 CYS A O 1
ATOM 2386 N N . ALA A 1 311 ? -28.238 9.314 20.943 1.00 16.51 311 ALA A N 1
ATOM 2387 C CA . ALA A 1 311 ? -28.419 9.535 22.375 1.00 17.93 311 ALA A CA 1
ATOM 2388 C C . ALA A 1 311 ? -27.413 8.738 23.202 1.00 14.90 311 ALA A C 1
ATOM 2389 O O . ALA A 1 311 ? -26.888 9.235 24.205 1.00 19.01 311 ALA A O 1
ATOM 2391 N N . LEU A 1 312 ? -27.137 7.493 22.811 1.00 14.58 312 LEU A N 1
ATOM 2392 C CA . LEU A 1 312 ? -26.220 6.681 23.603 1.00 15.40 312 LEU A CA 1
ATOM 2393 C C . LEU A 1 312 ? -24.781 7.162 23.481 1.00 16.52 312 LEU A C 1
ATOM 2394 O O . LEU A 1 312 ? -23.968 6.899 24.372 1.00 21.29 312 LEU A O 1
ATOM 2399 N N . ASN A 1 313 ? -24.440 7.831 22.380 1.00 13.82 313 ASN A N 1
ATOM 2400 C CA . ASN A 1 313 ? -23.062 8.233 22.139 1.00 15.28 313 ASN A CA 1
ATOM 2401 C C . ASN A 1 313 ? -22.794 9.689 22.475 1.00 15.06 313 ASN A C 1
ATOM 2402 O O . ASN A 1 313 ? -21.634 10.050 22.711 1.00 16.98 313 ASN A O 1
ATOM 2407 N N . GLY A 1 314 ? -23.820 10.528 22.475 1.00 15.83 314 GLY A N 1
ATOM 2408 C CA . GLY A 1 314 ? -23.596 11.955 22.652 1.00 17.11 314 GLY A CA 1
ATOM 2409 C C . GLY A 1 314 ? -22.931 12.591 21.451 1.00 18.03 314 GLY A C 1
ATOM 2410 O O . GLY A 1 314 ? -22.092 13.490 21.612 1.00 18.27 314 GLY A O 1
ATOM 2411 N N . CYS A 1 315 ? -23.278 12.137 20.248 1.00 16.78 315 CYS A N 1
ATOM 2412 C CA . CYS A 1 315 ? -22.672 12.660 19.029 1.00 17.34 315 CYS A CA 1
ATOM 2413 C C . CYS A 1 315 ? -22.731 14.178 18.979 1.00 16.65 315 CYS A C 1
ATOM 2414 O O . CYS A 1 315 ? -23.789 14.780 19.173 1.00 18.89 315 CYS A O 1
ATOM 2417 N N . THR A 1 316 ? -21.575 14.785 18.719 1.00 16.19 316 THR A N 1
ATOM 2418 C CA . THR A 1 316 ? -21.475 16.218 18.479 1.00 16.82 316 THR A CA 1
ATOM 2419 C C . THR A 1 316 ? -21.424 16.566 16.993 1.00 17.80 316 THR A C 1
ATOM 2420 O O . THR A 1 316 ? -21.693 17.719 16.629 1.00 19.68 316 THR A O 1
ATOM 2424 N N . GLN A 1 317 ? -21.051 15.613 16.138 1.00 18.55 317 GLN A N 1
ATOM 2425 C CA . GLN A 1 317 ? -21.054 15.778 14.690 1.00 17.56 317 GLN A CA 1
ATOM 2426 C C . GLN A 1 317 ? -21.394 14.428 14.085 1.00 14.48 317 GLN A C 1
ATOM 2427 O O . GLN A 1 317 ? -21.208 13.383 14.717 1.00 16.11 317 GLN A O 1
ATOM 2433 N N . LEU A 1 318 ? -21.860 14.451 12.841 1.00 14.85 318 LEU A N 1
ATOM 2434 C CA . LEU A 1 318 ? -22.099 13.232 12.083 1.00 15.43 318 LEU A CA 1
ATOM 2435 C C . LEU A 1 318 ? -21.253 13.248 10.822 1.00 15.38 318 LEU A C 1
ATOM 2436 O O . LEU A 1 318 ? -20.985 14.307 10.249 1.00 16.98 318 LEU A O 1
ATOM 2441 N N . ALA A 1 319 ? -20.850 12.061 10.382 1.00 15.01 319 ALA A N 1
ATOM 2442 C CA . ALA A 1 319 ? -20.262 11.861 9.066 1.00 16.50 319 ALA A CA 1
ATOM 2443 C C . ALA A 1 319 ? -21.244 11.001 8.286 1.00 15.28 319 ALA A C 1
ATOM 2444 O O . ALA A 1 319 ? -21.630 9.927 8.754 1.00 16.60 319 ALA A O 1
ATOM 2446 N N . LEU A 1 320 ? -21.678 11.492 7.130 1.00 15.52 320 LEU A N 1
ATOM 2447 C CA . LEU A 1 320 ? -22.642 10.797 6.290 1.00 16.19 320 LEU A CA 1
ATOM 2448 C C . LEU A 1 320 ? -21.888 10.190 5.115 1.00 16.21 320 LEU A C 1
ATOM 2449 O O . LEU A 1 320 ? -21.259 10.914 4.338 1.00 17.36 320 LEU A O 1
ATOM 2454 N N . MET A 1 321 ? -21.971 8.866 4.975 1.00 14.69 321 MET A N 1
ATOM 2455 C CA . MET A 1 321 ? -21.115 8.125 4.068 1.00 15.17 321 MET A CA 1
ATOM 2456 C C . MET A 1 321 ? -21.911 7.473 2.943 1.00 15.51 321 MET A C 1
ATOM 2457 O O . MET A 1 321 ? -23.094 7.141 3.091 1.00 16.74 321 MET A O 1
ATOM 2462 N N . LYS A 1 322 ? -21.230 7.276 1.813 1.00 15.32 322 LYS A N 1
ATOM 2463 C CA . LYS A 1 322 ? -21.734 6.471 0.706 1.00 16.17 322 LYS A CA 1
ATOM 2464 C C . LYS A 1 322 ? -22.956 7.082 0.030 1.00 17.56 322 LYS A C 1
ATOM 2465 O O . LYS A 1 322 ? -23.800 6.353 -0.506 1.00 18.24 322 LYS A O 1
ATOM 2471 N N . LEU A 1 323 ? -23.055 8.419 0.029 1.00 17.30 323 LEU A N 1
ATOM 2472 C CA . LEU A 1 323 ? -24.094 9.080 -0.764 1.00 19.57 323 LEU A CA 1
ATOM 2473 C C . LEU A 1 323 ? -24.024 8.677 -2.233 1.00 17.85 323 LEU A C 1
ATOM 2474 O O . LEU A 1 323 ? -25.058 8.620 -2.912 1.00 19.92 323 LEU A O 1
ATOM 2479 N N . ASP A 1 324 ? -22.818 8.399 -2.742 1.00 18.79 324 ASP A N 1
ATOM 2480 C CA . ASP A 1 324 ? -22.635 8.090 -4.154 1.00 18.77 324 ASP A CA 1
ATOM 2481 C C . ASP A 1 324 ? -23.270 6.766 -4.542 1.00 18.41 324 ASP A C 1
ATOM 2482 O O . ASP A 1 324 ? -23.596 6.564 -5.721 1.00 20.04 324 ASP A O 1
ATOM 2487 N N . VAL A 1 325 ? -23.439 5.858 -3.583 1.00 18.65 325 VAL A N 1
ATOM 2488 C CA . VAL A 1 325 ? -24.063 4.579 -3.888 1.00 18.34 325 VAL A CA 1
ATOM 2489 C C . VAL A 1 325 ? -25.514 4.773 -4.297 1.00 17.94 325 VAL A C 1
ATOM 2490 O O . VAL A 1 325 ? -26.072 3.963 -5.049 1.00 20.39 325 VAL A O 1
ATOM 2494 N N . LEU A 1 326 ? -26.144 5.851 -3.835 1.00 18.97 326 LEU A N 1
ATOM 2495 C CA . LEU A 1 326 ? -27.536 6.126 -4.164 1.00 16.67 326 LEU A CA 1
ATOM 2496 C C . LEU A 1 326 ? -27.703 6.871 -5.489 1.00 18.06 326 LEU A C 1
ATOM 2497 O O . LEU A 1 326 ? -28.842 7.102 -5.904 1.00 19.34 326 LEU A O 1
ATOM 2502 N N . ASP A 1 327 ? -26.606 7.245 -6.159 1.00 18.78 327 ASP A N 1
ATOM 2503 C CA . ASP A 1 327 ? -26.694 7.900 -7.462 1.00 19.80 327 ASP A CA 1
ATOM 2504 C C . ASP A 1 327 ? -27.562 7.079 -8.404 1.00 19.81 327 ASP A C 1
ATOM 2505 O O . ASP A 1 327 ? -27.352 5.873 -8.572 1.00 22.80 327 ASP A O 1
ATOM 2510 N N . GLY A 1 328 ? -28.518 7.744 -9.051 1.00 20.30 328 GLY A N 1
ATOM 2511 C CA . GLY A 1 328 ? -29.339 7.108 -10.056 1.00 21.84 328 GLY A CA 1
ATOM 2512 C C . GLY A 1 328 ? -30.598 6.442 -9.536 1.00 22.57 328 GLY A C 1
ATOM 2513 O O . GLY A 1 328 ? -31.426 6.010 -10.349 1.00 24.32 328 GLY A O 1
ATOM 2514 N N . ILE A 1 329 ? -30.770 6.342 -8.217 1.00 20.73 329 ILE A N 1
ATOM 2515 C CA . ILE A 1 329 ? -31.993 5.780 -7.647 1.00 22.30 329 ILE A CA 1
ATOM 2516 C C . ILE A 1 329 ? -33.050 6.872 -7.595 1.00 23.59 329 ILE A C 1
ATOM 2517 O O . ILE A 1 329 ? -32.815 7.955 -7.046 1.00 26.43 329 ILE A O 1
ATOM 2522 N N . ASP A 1 330 ? -34.227 6.585 -8.151 1.00 24.61 330 ASP A N 1
ATOM 2523 C CA . ASP A 1 330 ? -35.204 7.647 -8.369 1.00 31.36 330 ASP A CA 1
ATOM 2524 C C . ASP A 1 330 ? -35.828 8.134 -7.066 1.00 29.55 330 ASP A C 1
ATOM 2525 O O . ASP A 1 330 ? -36.119 9.329 -6.920 1.00 29.79 330 ASP A O 1
ATOM 2530 N N . ALA A 1 331 ? -36.051 7.235 -6.113 1.00 27.35 331 ALA A N 1
ATOM 2531 C CA . ALA A 1 331 ? -36.695 7.595 -4.857 1.00 25.39 331 ALA A CA 1
ATOM 2532 C C . ALA A 1 331 ? -35.947 6.935 -3.708 1.00 25.71 331 ALA A C 1
ATOM 2533 O O . ALA A 1 331 ? -35.725 5.721 -3.728 1.00 27.41 331 ALA A O 1
ATOM 2535 N N . ILE A 1 332 ? -35.546 7.736 -2.722 1.00 22.67 332 ILE A N 1
ATOM 2536 C CA . ILE A 1 332 ? -34.828 7.258 -1.543 1.00 20.88 332 ILE A CA 1
ATOM 2537 C C . ILE A 1 332 ? -35.796 7.216 -0.370 1.00 20.96 332 ILE A C 1
ATOM 2538 O O . ILE A 1 332 ? -36.439 8.220 -0.048 1.00 22.92 332 ILE A O 1
ATOM 2543 N N . LYS A 1 333 ? -35.889 6.067 0.284 1.00 19.94 333 LYS A N 1
ATOM 2544 C CA . LYS A 1 333 ? -36.761 5.902 1.435 1.00 20.60 333 LYS A CA 1
ATOM 2545 C C . LYS A 1 333 ? -35.956 6.065 2.714 1.00 18.54 333 LYS A C 1
ATOM 2546 O O . LYS A 1 333 ? -34.784 5.677 2.779 1.00 19.35 333 LYS A O 1
ATOM 2552 N N . VAL A 1 334 ? -36.584 6.667 3.722 1.00 18.40 334 VAL A N 1
ATOM 2553 C CA . VAL A 1 334 ? -36.003 6.805 5.052 1.00 18.61 334 VAL A CA 1
ATOM 2554 C C . VAL A 1 334 ? -37.052 6.366 6.056 1.00 18.49 334 VAL A C 1
ATOM 2555 O O . VAL A 1 334 ? -38.187 6.851 6.027 1.00 21.20 334 VAL A O 1
ATOM 2559 N N . CYS A 1 335 ? -36.686 5.442 6.931 1.00 17.78 335 CYS A N 1
ATOM 2560 C CA . CYS A 1 335 ? -37.605 4.989 7.962 1.00 17.33 335 CYS A CA 1
ATOM 2561 C C . CYS A 1 335 ? -37.655 6.035 9.065 1.00 19.10 335 CYS A C 1
ATOM 2562 O O . CYS A 1 335 ? -36.639 6.304 9.716 1.00 21.75 335 CYS A O 1
ATOM 2565 N N . VAL A 1 336 ? -38.826 6.651 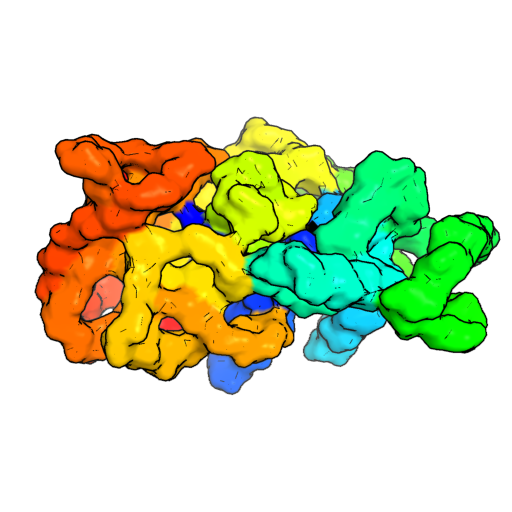9.254 1.00 19.52 336 VAL A N 1
ATOM 2566 C CA . VAL A 1 336 ? -38.968 7.745 10.218 1.00 19.78 336 VAL A CA 1
ATOM 2567 C C . VAL A 1 336 ? -39.690 7.326 11.487 1.00 20.36 336 VAL A C 1
ATOM 2568 O O . VAL A 1 336 ? -39.714 8.102 12.460 1.00 21.83 336 VAL A O 1
ATOM 2572 N N . ALA A 1 337 ? -40.291 6.143 11.504 1.00 20.30 337 ALA A N 1
ATOM 2573 C CA . ALA A 1 337 ? -41.062 5.654 12.639 1.00 21.16 337 ALA A CA 1
ATOM 2574 C C . ALA A 1 337 ? -41.303 4.173 12.402 1.00 18.83 337 ALA A C 1
ATOM 2575 O O . ALA A 1 337 ? -41.056 3.658 11.310 1.00 21.32 337 ALA A O 1
ATOM 2577 N N . TYR A 1 338 ? -41.761 3.483 13.443 1.00 19.93 338 TYR A N 1
ATOM 2578 C CA . TYR A 1 338 ? -42.170 2.092 13.321 1.00 20.12 338 TYR A CA 1
ATOM 2579 C C . TYR A 1 338 ? -43.667 1.997 13.556 1.00 22.85 338 TYR A C 1
ATOM 2580 O O . TYR A 1 338 ? -44.218 2.702 14.408 1.00 26.95 338 TYR A O 1
ATOM 2589 N N . GLU A 1 339 ? -44.324 1.141 12.786 1.00 24.20 339 GLU A N 1
ATOM 2590 C CA . GLU A 1 339 ? -45.683 0.716 13.080 1.00 25.02 339 GLU A CA 1
ATOM 2591 C C . GLU A 1 339 ? -45.598 -0.616 13.808 1.00 25.90 339 GLU A C 1
ATOM 2592 O O . GLU A 1 339 ? -44.881 -1.520 13.369 1.00 27.42 339 GLU A O 1
ATOM 2598 N N . ARG A 1 340 ? -46.302 -0.730 14.931 1.00 28.10 340 ARG A N 1
ATOM 2599 C CA . ARG A 1 340 ? -46.336 -1.992 15.671 1.00 29.33 340 ARG A CA 1
ATOM 2600 C C . ARG A 1 340 ? -47.765 -2.223 16.145 1.00 35.38 340 ARG A C 1
ATOM 2601 O O . ARG A 1 340 ? -48.213 -1.590 17.106 1.00 35.48 340 ARG A O 1
ATOM 2609 N N . LYS A 1 341 ? -48.471 -3.127 15.468 1.00 39.38 341 LYS A N 1
ATOM 2610 C CA . LYS A 1 341 ? -49.833 -3.498 15.850 1.00 43.46 341 LYS A CA 1
ATOM 2611 C C . LYS A 1 341 ? -50.751 -2.278 15.928 1.00 43.47 341 LYS A C 1
ATOM 2612 O O . LYS A 1 341 ? -51.495 -2.090 16.894 1.00 43.98 341 LYS A O 1
ATOM 2618 N N . GLY A 1 342 ? -50.689 -1.437 14.897 1.00 40.98 342 GLY A N 1
ATOM 2619 C CA . GLY A 1 342 ? -51.505 -0.243 14.848 1.00 41.17 342 GLY A CA 1
ATOM 2620 C C . GLY A 1 342 ? -50.998 0.912 15.683 1.00 42.14 342 GLY A C 1
ATOM 2621 O O . GLY A 1 342 ? -51.645 1.966 15.710 1.00 44.34 342 GLY A O 1
ATOM 2622 N N . GLU A 1 343 ? -49.872 0.743 16.367 1.00 38.09 343 GLU A N 1
ATOM 2623 C CA . GLU A 1 343 ? -49.244 1.782 17.165 1.00 39.10 343 GLU A CA 1
ATOM 2624 C C . GLU A 1 343 ? -48.087 2.371 16.373 1.00 33.76 343 GLU A C 1
ATOM 2625 O O . GLU A 1 343 ? -47.332 1.638 15.728 1.00 33.80 343 GLU A O 1
ATOM 2631 N N . ARG A 1 344 ? -47.947 3.694 16.418 1.00 30.43 344 ARG A N 1
ATOM 2632 C CA . ARG A 1 344 ? -46.819 4.376 15.793 1.00 27.11 344 ARG A CA 1
ATOM 2633 C C . ARG A 1 344 ? -45.768 4.640 16.863 1.00 26.00 344 ARG A C 1
ATOM 2634 O O . ARG A 1 344 ? -46.032 5.361 17.830 1.00 28.53 344 ARG A O 1
ATOM 2642 N N . LEU A 1 345 ? -44.587 4.053 16.697 1.00 24.60 345 LEU A N 1
ATOM 2643 C CA . LEU A 1 345 ? -43.489 4.217 17.643 1.00 24.08 345 LEU A CA 1
ATOM 2644 C C . LEU A 1 345 ? -42.512 5.243 17.088 1.00 24.05 345 LEU A C 1
ATOM 2645 O O . LEU A 1 345 ? -42.013 5.086 15.967 1.00 24.72 345 LEU A O 1
ATOM 2650 N N . GLU A 1 346 ? -42.240 6.283 17.873 1.00 22.94 346 GLU A N 1
ATOM 2651 C CA . GLU A 1 346 ? -41.240 7.281 17.529 1.00 25.31 346 GLU A CA 1
ATOM 2652 C C . GLU A 1 346 ? -39.900 7.026 18.206 1.00 25.34 346 GLU A C 1
ATOM 2653 O O . GLU A 1 346 ? -38.909 7.671 17.848 1.00 29.04 346 GLU A O 1
ATOM 2659 N N . ILE A 1 347 ? -39.849 6.096 19.157 1.00 20.99 347 ILE A N 1
ATOM 2660 C CA . ILE A 1 347 ? -38.678 5.842 19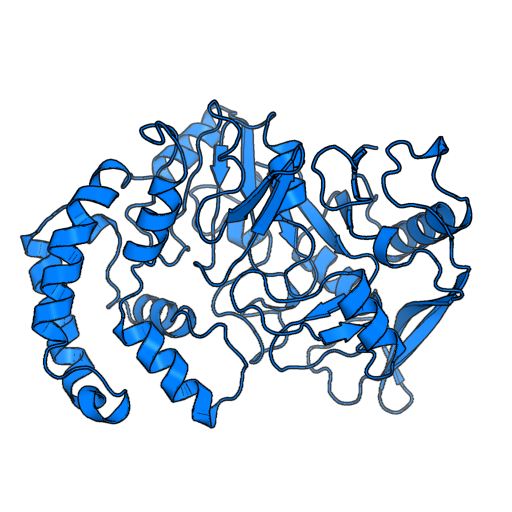.986 1.00 21.41 347 ILE A CA 1
ATOM 2661 C C . ILE A 1 347 ? -38.276 4.381 19.828 1.00 20.11 347 ILE A C 1
ATOM 2662 O O . ILE A 1 347 ? -39.131 3.490 19.821 1.00 22.85 347 ILE A O 1
ATOM 2667 N N . PHE A 1 348 ? -36.979 4.137 19.712 1.00 19.13 348 PHE A N 1
ATOM 2668 C CA . PHE A 1 348 ? -36.466 2.789 19.496 1.00 19.08 348 PHE A CA 1
ATOM 2669 C C . PHE A 1 348 ? -36.805 1.890 20.680 1.00 18.90 348 PHE A C 1
ATOM 2670 O O . PHE A 1 348 ? -36.409 2.200 21.815 1.00 21.43 348 PHE A O 1
ATOM 2678 N N . PRO A 1 349 ? -37.515 0.784 20.475 1.00 18.45 349 PRO A N 1
ATOM 2679 C CA . PRO A 1 349 ? -37.906 -0.075 21.593 1.00 19.00 349 PRO A CA 1
ATOM 2680 C C . PRO A 1 349 ? -36.853 -1.146 21.870 1.00 21.10 349 PRO A C 1
ATOM 2681 O O . PRO A 1 349 ? -35.948 -1.395 21.069 1.00 22.34 349 PRO A O 1
ATOM 2685 N N . SER A 1 350 ? -36.988 -1.776 23.039 1.00 20.91 350 SER A N 1
ATOM 2686 C CA . SER A 1 350 ? -36.046 -2.810 23.460 1.00 23.51 350 SER A CA 1
ATOM 2687 C C . SER A 1 350 ? -36.297 -4.151 22.781 1.00 23.90 350 SER A C 1
ATOM 2688 O O . SER A 1 350 ? -35.461 -5.056 22.888 1.00 25.20 350 SER A O 1
ATOM 2691 N N . ASP A 1 351 ? -37.425 -4.298 22.094 1.00 22.86 351 ASP A N 1
ATOM 2692 C CA . ASP A 1 351 ? -37.761 -5.508 21.355 1.00 23.76 351 ASP A CA 1
ATOM 2693 C C . ASP A 1 351 ? -38.327 -5.044 20.024 1.00 21.92 351 ASP A C 1
ATOM 2694 O O . ASP A 1 351 ? -39.280 -4.258 19.996 1.00 23.15 351 ASP A O 1
ATOM 2699 N N . LEU A 1 352 ? -37.731 -5.508 18.927 1.00 20.62 352 LEU A N 1
ATOM 2700 C CA . LEU A 1 352 ? -38.117 -5.057 17.600 1.00 21.53 352 LEU A CA 1
ATOM 2701 C C . LEU A 1 352 ? -39.161 -5.954 16.950 1.00 24.18 352 LEU A C 1
ATOM 2702 O O . LEU A 1 352 ? -39.498 -5.743 15.780 1.00 24.97 352 LEU A O 1
ATOM 2707 N N . LYS A 1 353 ? -39.678 -6.945 17.673 1.00 27.36 353 LYS A N 1
ATOM 2708 C CA . LYS A 1 353 ? -40.688 -7.819 17.095 1.00 32.17 353 LYS A CA 1
ATOM 2709 C C . LYS A 1 353 ? -41.895 -6.996 16.665 1.00 31.97 353 LYS A C 1
ATOM 2710 O O . LYS A 1 353 ? -42.316 -6.065 17.359 1.00 32.69 353 LYS A O 1
ATOM 2716 N N . ASP A 1 354 ? -42.414 -7.309 15.481 1.00 30.68 354 ASP A N 1
ATOM 2717 C CA . ASP A 1 354 ? -43.595 -6.676 14.900 1.00 33.99 354 ASP A CA 1
ATOM 2718 C C . ASP A 1 354 ? -43.389 -5.213 14.518 1.00 30.46 354 ASP A C 1
ATOM 2719 O O . ASP A 1 354 ? -44.354 -4.543 14.132 1.00 32.24 354 ASP A O 1
ATOM 2724 N N . CYS A 1 355 ? -42.167 -4.693 14.591 1.00 26.71 355 CYS A N 1
ATOM 2725 C CA . CYS A 1 355 ? -41.920 -3.311 14.195 1.00 23.14 355 CYS A CA 1
ATOM 2726 C C . CYS A 1 355 ? -41.729 -3.228 12.687 1.00 24.17 355 CYS A C 1
ATOM 2727 O O . CYS A 1 355 ? -40.771 -3.785 12.139 1.00 29.38 355 CYS A O 1
ATOM 2730 N N . VAL A 1 356 ? -42.638 -2.528 12.029 1.00 22.83 356 VAL A N 1
ATOM 2731 C CA . VAL A 1 356 ? -42.660 -2.377 10.578 1.00 22.40 356 VAL A CA 1
ATOM 2732 C C . VAL A 1 356 ? -42.221 -0.954 10.260 1.00 20.91 356 VAL A C 1
ATOM 2733 O O . VAL A 1 356 ? -42.708 -0.015 10.896 1.00 22.79 356 VAL A O 1
ATOM 2737 N N . PRO A 1 357 ? -41.303 -0.749 9.321 1.00 19.15 357 PRO A N 1
ATOM 2738 C CA . PRO A 1 357 ? -40.869 0.619 9.017 1.00 21.08 357 PRO A CA 1
ATOM 2739 C C . PRO A 1 357 ? -41.982 1.452 8.393 1.00 21.47 357 PRO A C 1
ATOM 2740 O O . PRO A 1 357 ? -42.765 0.975 7.565 1.00 23.59 357 PRO A O 1
ATOM 2744 N N . ILE A 1 358 ? -42.046 2.711 8.812 1.00 19.54 358 ILE A N 1
ATOM 2745 C CA . ILE A 1 358 ? -42.867 3.733 8.178 1.00 21.47 358 ILE A CA 1
ATOM 2746 C C . ILE A 1 358 ? -41.906 4.635 7.420 1.00 20.52 358 ILE A C 1
ATOM 2747 O O . ILE A 1 358 ? -40.989 5.215 8.017 1.00 21.22 358 ILE A O 1
ATOM 2752 N N . TYR A 1 359 ? -42.095 4.742 6.110 1.00 21.06 359 TYR A N 1
ATOM 2753 C CA . TYR A 1 359 ? -41.118 5.390 5.245 1.00 21.17 359 TYR A CA 1
ATOM 2754 C C . TYR A 1 359 ? -41.572 6.779 4.816 1.00 23.01 359 TYR A C 1
ATOM 2755 O O . TYR A 1 359 ? -42.759 7.017 4.573 1.00 24.31 359 TYR A O 1
ATOM 2764 N N . GLN A 1 360 ? -40.611 7.692 4.734 1.00 22.00 360 GLN A N 1
ATOM 2765 C CA . GLN A 1 360 ? -40.757 8.945 4.013 1.00 21.23 360 GLN A CA 1
ATOM 2766 C C . GLN A 1 360 ? -39.849 8.868 2.793 1.00 22.32 360 GLN A C 1
ATOM 2767 O O . GLN A 1 360 ? -38.750 8.312 2.866 1.00 23.19 360 GLN A O 1
ATOM 2773 N N . THR A 1 361 ? -40.315 9.391 1.666 1.00 21.29 361 THR A N 1
ATOM 2774 C CA . THR A 1 361 ? -39.609 9.240 0.403 1.00 21.88 361 THR A CA 1
ATOM 2775 C C . THR A 1 361 ? -39.007 10.567 -0.031 1.00 20.96 361 THR A C 1
ATOM 2776 O O . THR A 1 361 ? -39.633 11.622 0.109 1.00 22.71 361 THR A O 1
ATOM 2780 N N . PHE A 1 362 ? -37.787 10.498 -0.559 1.00 20.82 362 PHE A N 1
ATOM 2781 C CA . PHE A 1 362 ? -37.046 11.662 -1.013 1.00 20.56 362 PHE A CA 1
ATOM 2782 C C . PHE A 1 362 ? -36.691 11.513 -2.483 1.00 20.74 362 PHE A C 1
ATOM 2783 O O . PHE A 1 362 ? -36.423 10.407 -2.961 1.00 23.35 362 PHE A O 1
ATOM 2791 N N . LYS A 1 363 ? -36.695 12.637 -3.191 1.00 21.85 363 LYS A N 1
ATOM 2792 C CA . LYS A 1 363 ? -36.291 12.646 -4.588 1.00 22.18 363 LYS A CA 1
ATOM 2793 C C . LYS A 1 363 ? -34.797 12.380 -4.708 1.00 21.65 363 LYS A C 1
ATOM 2794 O O . LYS A 1 363 ? -33.987 12.913 -3.942 1.00 23.93 363 LYS A O 1
ATOM 2800 N N . GLY A 1 364 ? -34.437 11.547 -5.681 1.00 22.81 364 GLY A N 1
ATOM 2801 C CA . GLY A 1 364 ? -33.071 11.107 -5.835 1.00 22.40 364 GLY A CA 1
ATOM 2802 C C . GLY A 1 364 ? -32.211 12.082 -6.610 1.00 20.05 364 GLY A C 1
ATOM 2803 O O . GLY A 1 364 ? -32.637 13.145 -7.062 1.00 21.94 364 GLY A O 1
ATOM 2804 N N . TRP A 1 365 ? -30.948 11.704 -6.744 1.00 18.67 365 TRP A N 1
ATOM 2805 C CA . TRP A 1 365 ? -29.944 12.504 -7.418 1.00 20.63 365 TRP A CA 1
ATOM 2806 C C . TRP A 1 365 ? -29.157 11.604 -8.354 1.00 20.60 365 TRP A C 1
ATOM 2807 O O . TRP A 1 365 ? -29.316 10.379 -8.350 1.00 22.09 365 TRP A O 1
ATOM 2818 N N . GLU A 1 366 ? -28.288 12.221 -9.155 1.00 21.69 366 GLU A N 1
ATOM 2819 C CA . GLU A 1 366 ? -27.665 11.510 -10.260 1.00 23.18 366 GLU A CA 1
ATOM 2820 C C . GLU A 1 366 ? -26.155 11.341 -10.166 1.00 23.99 366 GLU A C 1
ATOM 2821 O O . GLU A 1 366 ? -25.641 10.338 -10.668 1.00 26.65 366 GLU A O 1
ATOM 2827 N N . LYS A 1 367 ? -25.426 12.275 -9.563 1.00 23.62 367 LYS A N 1
ATOM 2828 C CA . LYS A 1 367 ? -23.976 12.291 -9.746 1.00 25.72 367 LYS A CA 1
ATOM 2829 C C . LYS A 1 367 ? -23.257 12.935 -8.559 1.00 24.05 367 LYS A C 1
ATOM 2830 O O . LYS A 1 367 ? -22.505 13.898 -8.685 1.00 26.22 367 LYS A O 1
ATOM 2836 N N . SER A 1 368 ? -23.459 12.389 -7.365 1.00 21.21 368 SER A N 1
ATOM 2837 C CA . SER A 1 368 ? -22.688 12.840 -6.211 1.00 21.29 368 SER A CA 1
ATOM 2838 C C . SER A 1 368 ? -21.286 12.239 -6.151 1.00 20.15 368 SER A C 1
ATOM 2839 O O . SER A 1 368 ? -20.449 12.735 -5.387 1.00 20.77 368 SER A O 1
ATOM 2842 N N . VAL A 1 369 ? -21.008 11.202 -6.943 1.00 20.81 369 VAL A N 1
ATOM 2843 C CA . VAL A 1 369 ? -19.746 10.476 -6.818 1.00 20.47 369 VAL A CA 1
ATOM 2844 C C . VAL A 1 369 ? -18.557 11.415 -7.014 1.00 20.69 369 VAL A C 1
ATOM 2845 O O . VAL A 1 369 ? -18.506 12.198 -7.973 1.00 22.29 369 VAL A O 1
ATOM 2849 N N . GLY A 1 370 ? -17.597 11.347 -6.085 1.00 20.03 370 GLY A N 1
ATOM 2850 C CA . GLY A 1 370 ? -16.360 12.095 -6.176 1.00 20.05 370 GLY A CA 1
ATOM 2851 C C . GLY A 1 370 ? -16.459 13.579 -5.900 1.00 23.06 370 GLY A C 1
ATOM 2852 O O . GLY A 1 370 ? -15.437 14.272 -5.984 1.00 23.24 370 GLY A O 1
ATOM 2853 N N . VAL A 1 371 ? -17.644 14.097 -5.571 1.00 19.21 371 VAL A N 1
ATOM 2854 C CA . VAL A 1 371 ? -17.781 15.524 -5.312 1.00 19.62 371 VAL A CA 1
ATOM 2855 C C . VAL A 1 371 ? -17.035 15.890 -4.032 1.00 21.18 371 VAL A C 1
ATOM 2856 O O . VAL A 1 371 ? -17.084 15.166 -3.029 1.00 21.37 371 VAL A O 1
ATOM 2860 N N . ARG A 1 372 ? -16.342 17.029 -4.058 1.00 22.10 372 ARG A N 1
ATOM 2861 C CA . ARG A 1 372 ? -15.524 17.468 -2.933 1.00 22.88 372 ARG A CA 1
ATOM 2862 C C . ARG A 1 372 ? -15.938 18.809 -2.342 1.00 24.58 372 ARG A C 1
ATOM 2863 O O . ARG A 1 372 ? -15.300 19.267 -1.386 1.00 25.67 372 ARG A O 1
ATOM 2871 N N . LYS A 1 373 ? -16.970 19.452 -2.878 1.00 24.10 373 LYS A N 1
ATOM 2872 C CA . LYS A 1 373 ? -17.449 20.729 -2.372 1.00 26.35 373 LYS A CA 1
ATOM 2873 C C . LYS A 1 373 ? -18.965 20.698 -2.278 1.00 24.32 373 LYS A C 1
ATOM 2874 O O . LYS A 1 373 ? -19.643 20.188 -3.175 1.00 24.58 373 LYS A O 1
ATOM 2880 N N . LEU A 1 374 ? -19.491 21.261 -1.192 1.00 24.85 374 LEU A N 1
ATOM 2881 C CA . LEU A 1 374 ? -20.937 21.331 -1.020 1.00 26.53 374 LEU A CA 1
ATOM 2882 C C . LEU A 1 374 ? -21.601 22.031 -2.202 1.00 29.32 374 LEU A C 1
ATOM 2883 O O . LEU A 1 374 ? -22.700 21.647 -2.623 1.00 29.64 374 LEU A O 1
ATOM 2888 N N . ASP A 1 375 ? -20.935 23.048 -2.761 1.00 31.53 375 ASP A N 1
ATOM 2889 C CA . ASP A 1 375 ? -21.458 23.771 -3.918 1.00 35.95 375 ASP A CA 1
ATOM 2890 C C . ASP A 1 375 ? -21.769 22.846 -5.087 1.00 34.26 375 ASP A C 1
ATOM 2891 O O . ASP A 1 375 ? -22.688 23.123 -5.868 1.00 34.52 375 ASP A O 1
ATOM 2896 N N . ASP A 1 376 ? -21.013 21.759 -5.234 1.00 30.19 376 ASP A N 1
ATOM 2897 C CA . ASP A 1 376 ? -21.146 20.872 -6.380 1.00 30.40 376 ASP A CA 1
ATOM 2898 C C . ASP A 1 376 ? -22.134 19.737 -6.155 1.00 25.15 376 ASP A C 1
ATOM 2899 O O . ASP A 1 376 ? -22.396 18.977 -7.095 1.00 29.54 376 ASP A O 1
ATOM 2904 N N . LEU A 1 377 ? -22.676 19.591 -4.949 1.00 22.10 377 LEU A N 1
ATOM 2905 C CA . LEU A 1 377 ? -23.680 18.565 -4.697 1.00 20.15 377 LEU A CA 1
ATOM 2906 C C . LEU A 1 377 ? -25.023 19.031 -5.240 1.00 21.33 377 LEU A C 1
ATOM 2907 O O . LEU A 1 377 ? -25.398 20.201 -5.089 1.00 22.57 377 LEU A O 1
ATOM 2912 N N . GLU A 1 378 ? -25.742 18.111 -5.881 1.00 21.91 378 GLU A N 1
ATOM 2913 C CA . GLU A 1 378 ? -27.047 18.438 -6.429 1.00 20.04 378 GLU A CA 1
ATOM 2914 C C . GLU A 1 378 ? -27.997 18.863 -5.310 1.00 18.79 378 GLU A C 1
ATOM 2915 O O . GLU A 1 378 ? -27.904 18.370 -4.180 1.00 19.67 378 GLU A O 1
ATOM 2921 N N . PRO A 1 379 ? -28.937 19.760 -5.613 1.00 19.16 379 PRO A N 1
ATOM 2922 C CA . PRO A 1 379 ? -29.918 20.195 -4.601 1.00 19.59 379 PRO A CA 1
ATOM 2923 C C . PRO A 1 379 ? -30.597 19.060 -3.850 1.00 18.99 379 PRO A C 1
ATOM 2924 O O . PRO A 1 379 ? -30.783 19.162 -2.630 1.00 20.52 379 PRO A O 1
ATOM 2928 N N . ASN A 1 380 ? -30.969 17.976 -4.539 1.00 18.67 380 ASN A N 1
ATOM 2929 C CA . ASN A 1 380 ? -31.685 16.898 -3.860 1.00 18.75 380 ASN A CA 1
ATOM 2930 C C . ASN A 1 380 ? -30.820 16.198 -2.813 1.00 17.67 380 ASN A C 1
ATOM 2931 O O . ASN A 1 380 ? -31.357 15.717 -1.807 1.00 18.75 380 ASN A O 1
ATOM 2936 N N . VAL A 1 381 ? -29.497 16.121 -3.026 1.00 18.14 381 VAL A N 1
ATOM 2937 C CA . VAL A 1 381 ? -28.611 15.566 -2.002 1.00 18.29 381 VAL A CA 1
ATOM 2938 C C . VAL A 1 381 ? -28.621 16.452 -0.772 1.00 18.25 381 VAL A C 1
ATOM 2939 O O . VAL A 1 381 ? -28.709 15.973 0.364 1.00 21.33 381 VAL A O 1
ATOM 2943 N N . ARG A 1 382 ? -28.496 17.762 -0.980 1.00 18.45 382 ARG A N 1
ATOM 2944 C CA . ARG A 1 382 ? -28.427 18.672 0.153 1.00 19.94 382 ARG A CA 1
ATOM 2945 C C . ARG A 1 382 ? -29.745 18.718 0.912 1.00 15.68 382 ARG A C 1
ATOM 2946 O O . ARG A 1 382 ? -29.744 18.886 2.137 1.00 18.56 382 ARG A O 1
ATOM 2954 N N . GLU A 1 383 ? -30.869 18.530 0.211 1.00 16.22 383 GLU A N 1
ATOM 2955 C CA . GLU A 1 383 ? -32.162 18.433 0.886 1.00 18.64 383 GLU A CA 1
ATOM 2956 C C . GLU A 1 383 ? -32.226 17.199 1.784 1.00 16.57 383 GLU A C 1
ATOM 2957 O O . GLU A 1 383 ? -32.748 17.261 2.900 1.00 18.81 383 GLU A O 1
ATOM 2963 N N . TYR A 1 384 ? -31.724 16.064 1.292 1.00 17.75 384 TYR A N 1
ATOM 2964 C CA . TYR A 1 384 ? -31.653 14.841 2.088 1.00 17.45 384 TYR A CA 1
ATOM 2965 C C . TYR A 1 384 ? -30.795 15.049 3.331 1.00 17.28 384 TYR A C 1
ATOM 2966 O O . TYR A 1 384 ? -31.184 14.678 4.446 1.00 18.97 384 TYR A O 1
ATOM 2975 N N . ILE A 1 385 ? -29.618 15.648 3.150 1.00 18.55 385 ILE A N 1
ATOM 2976 C CA . ILE A 1 385 ? -28.729 15.955 4.271 1.00 20.04 385 ILE A CA 1
ATOM 2977 C C . ILE A 1 385 ? -29.436 16.833 5.305 1.00 19.75 385 ILE A C 1
ATOM 2978 O O . ILE A 1 385 ? -29.374 16.569 6.515 1.00 20.38 385 ILE A O 1
ATOM 2983 N N . ARG A 1 386 ? -30.123 17.890 4.842 1.00 20.66 386 ARG A N 1
ATOM 2984 C CA . ARG A 1 386 ? -30.812 18.796 5.764 1.00 22.05 386 ARG A CA 1
ATOM 2985 C C . ARG A 1 386 ? -31.844 18.059 6.600 1.00 22.17 386 ARG A C 1
ATOM 2986 O O . ARG A 1 386 ? -31.983 18.316 7.805 1.00 23.03 386 ARG A O 1
ATOM 2994 N N . PHE A 1 387 ? -32.598 17.162 5.966 1.00 19.35 387 PHE A N 1
ATOM 2995 C CA . PHE A 1 387 ? -33.615 16.398 6.676 1.00 22.06 387 PHE A CA 1
ATOM 2996 C C . PHE A 1 387 ? -32.997 15.549 7.777 1.00 20.75 387 PHE A C 1
ATOM 2997 O O . PHE A 1 387 ? -33.495 15.527 8.907 1.00 21.90 387 PHE A O 1
ATOM 3005 N N . ILE A 1 388 ? -31.922 14.821 7.462 1.00 20.42 388 ILE A N 1
ATOM 3006 C CA . ILE A 1 388 ? -31.283 13.975 8.474 1.00 20.01 388 ILE A CA 1
ATOM 3007 C C . ILE A 1 388 ? -30.815 14.821 9.650 1.00 21.20 388 ILE A C 1
ATOM 3008 O O . ILE A 1 388 ? -31.042 14.475 10.816 1.00 21.68 388 ILE A O 1
ATOM 3013 N N . GLU A 1 389 ? -30.160 15.953 9.360 1.00 21.22 389 GLU A N 1
ATOM 3014 C CA . GLU A 1 389 ? -29.671 16.817 10.434 1.00 24.49 389 GLU A CA 1
ATOM 3015 C C . GLU A 1 389 ? -30.806 17.310 11.318 1.00 26.39 389 GLU A C 1
ATOM 3016 O O . GLU A 1 389 ? -30.662 17.378 12.546 1.00 28.75 389 GLU A O 1
ATOM 3022 N N . LYS A 1 390 ? -31.924 17.707 10.705 1.00 26.97 390 LYS A N 1
ATOM 3023 C CA . LYS A 1 390 ? -33.055 18.243 11.458 1.00 31.85 390 LYS A CA 1
ATOM 3024 C C . LYS A 1 390 ? -33.672 17.183 12.360 1.00 28.47 390 LYS A C 1
ATOM 3025 O O . LYS A 1 390 ? -33.949 17.435 13.542 1.00 30.11 390 LYS A O 1
ATOM 3031 N N . GLU A 1 391 ? -33.887 15.982 11.815 1.00 27.86 391 GLU A N 1
ATOM 3032 C CA . GLU A 1 391 ? -34.533 14.916 12.571 1.00 27.78 391 GLU A CA 1
ATOM 3033 C C . GLU A 1 391 ? -33.655 14.434 13.719 1.00 24.54 391 GLU A C 1
ATOM 3034 O O . GLU A 1 391 ? -34.151 14.187 14.821 1.00 26.70 391 GLU A O 1
ATOM 3040 N N . VAL A 1 392 ? -32.352 14.281 13.474 1.00 23.50 392 VAL A N 1
ATOM 3041 C CA . VAL A 1 392 ? -31.442 13.764 14.487 1.00 24.85 392 VAL A CA 1
ATOM 3042 C C . VAL A 1 392 ? -30.928 14.847 15.431 1.00 22.54 392 VAL A C 1
ATOM 3043 O O . VAL A 1 392 ? -30.571 14.543 16.583 1.00 25.61 392 VAL A O 1
ATOM 3047 N N . GLY A 1 393 ? -30.900 16.102 14.992 1.00 21.74 393 GLY A N 1
ATOM 3048 C CA . GLY A 1 393 ? -30.456 17.175 15.855 1.00 22.25 393 GLY A CA 1
ATOM 3049 C C . GLY A 1 393 ? -28.960 17.295 15.987 1.00 22.88 393 GLY A C 1
ATOM 3050 O O . GLY A 1 393 ? -28.480 17.899 16.952 1.00 25.42 393 GLY A O 1
ATOM 3051 N N . VAL A 1 394 ? -28.205 16.727 15.049 1.00 20.65 394 VAL A N 1
ATOM 3052 C CA . VAL A 1 394 ? -26.749 16.770 15.063 1.00 20.06 394 VAL A CA 1
ATOM 3053 C C . VAL A 1 394 ? -26.292 17.196 13.675 1.00 22.25 394 VAL A C 1
ATOM 3054 O O . VAL A 1 394 ? -26.782 16.672 12.670 1.00 24.70 394 VAL A O 1
ATOM 3058 N N . LYS A 1 395 ? -25.368 18.150 13.620 1.00 23.00 395 LYS A N 1
ATOM 3059 C CA . LYS A 1 395 ? -24.885 18.661 12.345 1.00 25.16 395 LYS A CA 1
ATOM 3060 C C . LYS A 1 395 ? -24.029 17.622 11.626 1.00 21.72 395 LYS A C 1
ATOM 3061 O O . LYS A 1 395 ? -23.178 16.963 12.230 1.00 20.76 395 LYS A O 1
ATOM 3067 N N . ILE A 1 396 ? -24.271 17.469 10.327 1.00 20.23 396 ILE A N 1
ATOM 3068 C CA . ILE A 1 396 ? -23.435 16.623 9.480 1.00 17.82 396 ILE A CA 1
ATOM 3069 C C . ILE A 1 396 ? -22.238 17.459 9.045 1.00 20.23 396 ILE A C 1
ATOM 3070 O O . ILE A 1 396 ? -22.390 18.442 8.315 1.00 23.76 396 ILE A O 1
ATOM 3075 N N . ARG A 1 397 ? -21.045 17.071 9.504 1.00 19.00 397 ARG A N 1
ATOM 3076 C CA . ARG A 1 397 ? -19.832 17.842 9.282 1.00 20.30 397 ARG A CA 1
ATOM 3077 C C . ARG A 1 397 ? -18.888 17.220 8.272 1.00 17.74 397 ARG A C 1
ATOM 3078 O O . ARG A 1 397 ? -17.981 17.912 7.795 1.00 20.18 397 ARG A O 1
ATOM 3086 N N . LEU A 1 398 ? -19.071 15.941 7.946 1.00 17.00 398 LEU A N 1
ATOM 3087 C CA . LEU A 1 398 ? -18.258 15.255 6.958 1.00 17.07 398 LEU A CA 1
ATOM 3088 C C . LEU A 1 398 ? -19.205 14.528 6.026 1.00 17.32 398 LEU A C 1
ATOM 3089 O O . LEU A 1 398 ? -20.145 13.869 6.487 1.00 17.92 398 LEU A O 1
ATOM 3094 N N . ILE A 1 399 ? -18.953 14.632 4.727 1.00 16.62 399 ILE A N 1
ATOM 3095 C CA . ILE A 1 399 ? -19.750 13.950 3.721 1.00 17.10 399 ILE A CA 1
ATOM 3096 C C . ILE A 1 399 ? -18.789 13.221 2.797 1.00 16.91 399 ILE A C 1
ATOM 3097 O O . ILE A 1 399 ? -17.894 13.846 2.213 1.00 19.99 399 ILE A O 1
ATOM 3102 N N . SER A 1 400 ? -18.977 11.910 2.657 1.00 16.97 400 SER A N 1
ATOM 3103 C CA . SER A 1 400 ? -18.110 11.067 1.845 1.00 17.10 400 SER A CA 1
ATOM 3104 C C . SER A 1 400 ? -18.816 10.700 0.547 1.00 16.24 400 SER A C 1
ATOM 3105 O O . SER A 1 400 ? -19.986 10.293 0.560 1.00 18.49 400 SER A O 1
ATOM 3108 N N . THR A 1 401 ? -18.099 10.829 -0.569 1.00 16.98 401 THR A N 1
ATOM 3109 C CA . THR A 1 401 ? -18.678 10.601 -1.886 1.00 15.72 401 THR A CA 1
ATOM 3110 C C . THR A 1 401 ? -17.923 9.563 -2.706 1.00 18.95 401 THR A C 1
ATOM 3111 O O . THR A 1 401 ? -18.198 9.428 -3.908 1.00 18.28 401 THR A O 1
ATOM 3115 N N . SER A 1 402 ? -16.975 8.845 -2.102 1.00 16.06 402 SER A N 1
ATOM 3116 C CA . SER A 1 402 ? -16.329 7.694 -2.723 1.00 16.41 402 SER A CA 1
ATOM 3117 C C . SER A 1 402 ? -15.452 7.046 -1.659 1.00 16.71 402 SER A C 1
ATOM 3118 O O . SER A 1 402 ? -15.303 7.611 -0.569 1.00 17.35 402 SER A O 1
ATOM 3121 N N . PRO A 1 403 ? -14.880 5.864 -1.914 1.00 16.81 403 PRO A N 1
ATOM 3122 C CA . PRO A 1 403 ? -13.981 5.260 -0.911 1.00 16.95 403 PRO A CA 1
ATOM 3123 C C . PRO A 1 403 ? -12.708 6.047 -0.670 1.00 16.82 403 PRO A C 1
ATOM 3124 O O . PRO A 1 403 ? -12.079 5.856 0.378 1.00 16.78 403 PRO A O 1
ATOM 3128 N N . GLU A 1 404 ? -12.314 6.919 -1.593 1.00 17.48 404 GLU A N 1
ATOM 3129 C CA . GLU A 1 404 ? -11.015 7.576 -1.517 1.00 16.89 404 GLU A CA 1
ATOM 3130 C C . GLU A 1 404 ? -10.984 8.587 -0.373 1.00 16.55 404 GLU A C 1
ATOM 3131 O O . GLU A 1 404 ? -11.959 9.306 -0.127 1.00 18.39 404 GLU A O 1
ATOM 3137 N N . ARG A 1 405 ? -9.833 8.660 0.298 1.00 17.48 405 ARG A N 1
ATOM 3138 C CA . ARG A 1 405 ? -9.634 9.595 1.404 1.00 15.43 405 ARG A CA 1
ATOM 3139 C C . ARG A 1 405 ? -10.055 11.018 1.039 1.00 16.63 405 ARG A C 1
ATOM 3140 O O . ARG A 1 405 ? -10.762 11.692 1.804 1.00 17.49 405 ARG A O 1
ATOM 3148 N N . GLU A 1 406 ? -9.629 11.494 -0.128 1.00 18.12 406 GLU A N 1
ATOM 3149 C CA . GLU A 1 406 ? -9.836 12.894 -0.481 1.00 21.25 406 GLU A CA 1
ATOM 3150 C C . GLU A 1 406 ? -11.233 13.195 -1.014 1.00 20.24 406 GLU A C 1
ATOM 3151 O O . GLU A 1 406 ? -11.564 14.375 -1.190 1.00 21.04 406 GLU A O 1
ATOM 3157 N N . ASP A 1 407 ? -12.061 12.178 -1.268 1.00 18.76 407 ASP A N 1
ATOM 3158 C CA . ASP A 1 407 ? -13.436 12.405 -1.732 1.00 18.39 407 ASP A CA 1
ATOM 3159 C C . ASP A 1 407 ? -14.353 12.583 -0.524 1.00 18.65 407 ASP A C 1
ATOM 3160 O O . ASP A 1 407 ? -15.215 11.758 -0.208 1.00 20.06 407 ASP A O 1
ATOM 3165 N N . THR A 1 408 ? -14.117 13.693 0.174 1.00 21.71 408 THR A N 1
ATOM 3166 C CA . THR A 1 408 ? -14.762 13.987 1.444 1.00 21.67 408 THR A CA 1
ATOM 3167 C C . THR A 1 408 ? -14.970 15.489 1.510 1.00 22.60 408 THR A C 1
ATOM 3168 O O . THR A 1 408 ? -14.059 16.258 1.187 1.00 24.76 408 THR A O 1
ATOM 3172 N N . ILE A 1 409 ? -16.160 15.897 1.917 1.00 19.42 409 ILE A N 1
ATOM 3173 C CA . ILE A 1 409 ? -16.487 17.302 2.116 1.00 19.41 409 ILE A CA 1
ATOM 3174 C C . ILE A 1 409 ? -16.427 17.575 3.607 1.00 21.16 409 ILE A C 1
ATOM 3175 O O . ILE A 1 409 ? -17.034 16.844 4.398 1.00 19.89 409 ILE A O 1
ATOM 3180 N N . PHE A 1 410 ? -15.688 18.613 3.991 1.00 23.59 410 PHE A N 1
ATOM 3181 C CA . PHE A 1 410 ? -15.584 19.058 5.374 1.00 31.29 410 PHE A CA 1
ATOM 3182 C C . PHE A 1 410 ? -16.388 20.335 5.543 1.00 29.80 410 PHE A C 1
ATOM 3183 O O . PHE A 1 410 ? -16.217 21.284 4.770 1.00 33.81 410 PHE A O 1
ATOM 3191 N N . LEU A 1 411 ? -17.242 20.369 6.558 1.00 30.42 411 LEU A N 1
ATOM 3192 C CA . LEU A 1 411 ? -17.978 21.591 6.875 1.00 31.66 411 LEU A CA 1
ATOM 3193 C C . LEU A 1 411 ? -17.592 22.118 8.253 1.00 32.40 411 LEU A C 1
ATOM 3194 O O . LEU A 1 411 ? -17.422 21.346 9.188 1.00 34.12 411 LEU A O 1
#

Nearest PDB structures (foldseek):
  7pvo-assembly1_A  TM=9.934E-01  e=1.666E-90  Helicobacter pylori 26695
  3r7t-assembly1_A  TM=9.481E-01  e=9.549E-57  Campylobacter jejuni subsp. jejuni NCTC 11168 = ATCC 700819
  1dj3-assembly1_B  TM=9.596E-01  e=4.051E-53  Triticum aestivum
  3hid-assembly1_A-2  TM=9.550E-01  e=7.584E-52  Yersinia pestis CO92
  2v40-assembly1_A-2  TM=9.223E-01  e=5.257E-50  Homo sapiens

CATH classification: 1.10.300.10

Foldseek 3Di:
DAEEFALAFFPLQLLLVCLLPVLQAQEEEEQAEEQLFWHWADAPRDIDTDRQFTSPQVPQNHAYEYFQRYEYALVVVLVVVVVDPDCQPRYAYEQNHFYADPLLLLVLVLVCVPPQLQGLSRSGQVRVVCVVVVLTDGLNQLVDPVSVVVSLVVVCVVCVVCCVVSVNDPCNSVVRVVVSVVRSVSCVSRYDNQLVVVLVCLVVVGGYYYRFGTHQLQAVPQHQPPSHGPHGGAQQSSQPTRNHHPVSYDAYEHRHEQFHKHGGDGDDQFFDPPVVQVLLCVLVVQARSSRRHRITTGGAELQSSLVSCVRHVHQAYEYEDLQSQAPPAKGKYFQWWQAPNDTGRHDDSHCPRTHGDIDIFGGHHDLALDAEPVPDDPSVVVSQVVSCVSNVHYHAKYARYSHSRSIYGD

Secondary structure (DSSP, 8-state):
-EEEEESSSS-SSHHHHHHHHGGG-SEEEE-SB-TT--EEEEETTEEEEESSS-TTTTSTTSEEEE-TTBEE-HHHHHHHHTTSS--TTTEEEETT-EE--HHHHHHHHHHHHHH-----SSSHHHHHHHHHHT---BGGGGG-HHHHHHHHHHHHHHHGGGTTTTT--TTHHHHHHHHHHHHHHHHGGGEE-HHHHHHHHHHTT--EEEE--S-GGG-TTTSSTTSS-SS--SGGGGGTSSS--GGG---EEEEEESEEEE-SSS--TTB--SHHHHHHHHHTT-B-TTT-PBPEEEEEEHHHHHHHHHHHT-SEEEEE-GGGGTT-SEEEEEEEEEETTEEE-S--S--TT-EEEEEEEE--S--TT--SGGGS-HHHHHHHHHHHHHHTS-EEEEE-SSBTTSEEE-

Radius of gyration: 21.47 Å; Cα contacts (8 Å, |Δi|>4): 940; chains: 1; bounding box: 61×58×45 Å

InterPro domains:
  IPR001114 Adenylosuccinate synthetase [MF_00011] (1-411)
  IPR001114 Adenylosuccinate synthetase [PF00709] (4-409)
  IPR001114 Adenylosuccinate synthetase [PTHR11846] (3-409)
  IPR001114 Adenylosuccinate synthetase [SM00788] (2-410)
  IPR001114 Adenylosuccinate synthetase [TIGR00184] (4-411)
  IPR001114 Adenylosuccinate synthetase [cd03108] (1-410)
  IPR018220 Adenylosuccinate synthase, GTP-binding site [PS01266] (9-16)
  IPR027417 P-loop containing nucleoside triphosphate hydrolase [SSF52540] (2-410)
  IPR033128 Adenylosuccinate synthase, active site [PS00513] (124-135)
  IPR042109 Adenylosuccinate synthetase, domain 1 [G3DSA:3.40.440.10] (5-256)
  IPR042110 Adenylosuccinate synthetase, domain 2 [G3DSA:1.10.300.10] (96-191)
  IPR042111 Adenylosuccinate synthetase, domain 3 [G3DSA:3.90.170.10] (257-411)

Sequence (410 aa):
ADVVVGIQWGDEGKGKIVDRIAKDYDFVVRYQGGHNAGHTIVHKGVKHSLHLMPSGVLYPKCCKNIIISSAVVVSVKDLCEEISAFEDLENRLFVSDRAHVILPYHAKKDAFKEKSQNIGTTKKGIGPCYEDKMARSGIRMGDLLDDKILEEKLNAHFKAIEPFKKAYDLGENYEKDLMGYFKTYAPKICPFIKDTTSMLIEANQKGEKILLEGAQGTLLDIDLGTYPFVTSSNTTSASACVSTGLNPKAINEVIGITKAYSTRVGNGPFPSEDTTPMGDHLRTKGAEFGTTTKRPRRCGWLDLVALKYACALNGCTQLALMKLDVLDGIDAIKVCVAYERKGERLEIFPSDLKDCVPIYQTFKGWEKSVGVRKLDDLEPNVREYIRFIEKEVGVKIRLISTSPEREDTIFL

Solvent-accessible surface area: 17618 Å² total; per-residue (Å²): 19,22,0,0,0,2,0,7,8,4,40,0,24,6,2,12,0,0,1,65,16,0,64,96,34,50,10,0,0,1,0,1,0,0,16,17,5,10,9,43,1,19,45,163,66,88,138,47,49,6,42,4,1,0,0,0,3,49,37,95,200,3,80,0,0,0,1,13,15,0,0,0,11,0,80,54,1,12,87,24,25,91,67,27,136,115,3,107,111,27,1,16,0,0,38,93,0,15,2,8,6,57,15,2,33,90,26,10,31,89,80,17,134,96,98,84,28,23,44,33,112,67,0,9,17,6,1,12,79,30,51,125,65,215,78,16,5,99,0,22,21,5,99,62,122,72,82,14,103,61,76,8,63,62,18,20,168,68,10,118,95,78,39,99,52,14,107,14,46,179,86,26,86,132,83,4,60,30,34,6,155,71,36,12,90,117,0,29,86,11,7,95,55,1,28,59,42,0,74,93,1,52,138,134,61,56,111,3,0,0,0,1,1,18,0,0,1,30,2,55,102,84,14,12,154,54,52,19,17,43,8,58,2,15,9,58,10,0,13,123,26,1,24,12,68,100,189,14,36,101,63,6,8,0,0,0,1,0,0,2,1,5,34,17,74,14,49,13,20,0,55,18,115,72,111,71,1,70,73,0,56,107,94,6,70,0,97,8,39,27,32,158,65,81,14,55,2,0,6,0,4,2,1,4,2,64,52,0,12,82,56,7,44,14,65,17,0,0,0,4,52,0,18,5,0,12,48,8,131,44,1,68,0,0,22,0,0,61,70,164,73,90,134,20,85,143,22,23,130,89,20,162,82,14,77,31,45,66,74,83,17,133,16,3,121,130,0,89,30,20,134,134,67,134,86,3,30,91,42,0,73,67,0,10,139,36,0,39,167,71,18,64,20,115,0,86,6,0,3,0,13,91,45,29,71,15,10,5,96,72

Organism: Helicobacter pylori (strain ATCC 700392 / 26695) (NCBI:txid85962)

=== Feature glossary ===
Annotated list of the representations used here:

Nearest PDB structures. The Foldseek neighbor list gives the closest experimentally determined structures in the PDB, ranked by structural alignment. TM-score near 1 means near-identical fold; near 0.3 means only rough topology match. This is how one finds what a novel AlphaFold prediction most resembles in the solved-structure universe.

Foldseek 3Di. Foldseek's 3Di representation compresses backbone geometry into a per-residue letter drawn from a learned twenty-state alphabet. It captures the tertiary interaction pattern around each residue — which residues are packed against it in space, regardless of where they are in sequence.

Radius of gyration, Cα contacts, bounding box. Radius of gyration (Rg) is the root-mean-square distance of Cα atoms from their centroid — a single number for overall size and compactness. A globular domain of N residues has Rg ≈ 2.2·N^0.38 Å; an extended or disordered chain has a much larger Rg. The Cα contact count is the number of residue pairs whose Cα atoms are within 8 Å and are more than four positions apart in sequence — a standard proxy for tertiary packing density. The bounding box is the smallest axis-aligned box enclosing all Cα atoms.

InterPro / GO / CATH / organism. The annotation block draws on four external resources. InterPro: which protein families and domains the sequence belongs to. GO: standardized terms for what the protein does, what process it participates in, and where in the cell it acts. CATH: which structural fold it has in the CATH hierarchy. Organism: the species of origin.

mmCIF coordinates. The mmCIF block holds the 3D Cartesian coordinates of each backbone atom (N, Cα, C, O) in ångströms. mmCIF is the PDB's canonical archive format — a tagged-loop text representation of the atomic model.

pLDDT. pLDDT is the predicted lDDT-Cα score: AlphaFold's confidence that the local environment of each residue (all inter-atomic distances within 15 Å) is correctly placed. It is a per-residue number between 0 and 100, with higher meaning more reliable.

Backbone torsions (φ/ψ). φ (phi) and ψ (psi) are the two rotatable backbone dihedrals per residue: φ is the C(i-1)–N–Cα–C torsion, ψ is the N–Cα–C–N(i+1) torsion, both in degrees on (−180°, 180°]. α-helical residues cluster near (−60°, −45°); β-strand residues near (−120°, +130°). A Ramachandran plot is simply a scatter of (φ, ψ) for every residue.

B-factor. For experimental (PDB) structures, the B-factor (temperature factor) quantifies the positional spread of each atom in the crystal — a combination of thermal vibration and static disorder — in units of Å². High B-factors mark flexible loops or poorly resolved regions; low B-factors mark the rigid, well-ordered core.

Secondary structure (3-state, P-SEA). SS3 is a coarse helix/strand/coil call (letters a/b/c) made by the P-SEA algorithm from inter-Cα distances and dihedrals. It is less detailed than DSSP but needs only Cα positions.

Predicted aligned error. Predicted aligned error is AlphaFold's pairwise confidence. Unlike pLDDT (per-residue), PAE is per-residue-pair and captures whether two parts of the structure are correctly placed relative to each other. Units are ångströms of expected positional error.

Solvent-accessible surface area. Solvent-accessible surface area (SASA) is the area in Å² traced out by the centre of a 1.4 Å probe sphere (a water molecule) rolled over the protein's van der Waals surface (Shrake–Rupley / Lee–Richards construction). Buried residues have near-zero SASA; fully exposed residues can exceed 200 Å². The total SASA scales roughly with the number of surface residues.

Secondary structure (8-state, DSSP). The SS8 string is DSSP's per-residue secondary-structure call. α-helix (H) means an i→i+4 H-bond ladder; β-strand (E) means the residue participates in a β-sheet; 3₁₀ (G) and π (I) are tighter and wider helices; T/S are turns/bends; '-' is loop.

Rendered structure images. Structure images are PyMOL renders from six orthogonal camera directions. Cartoon representation draws helices as coils and strands as arrows; sticks shows the backbone as bonds; surface shows the solvent-excluded envelope. Rainbow coloring maps sequence position to hue (blue→red, N→C); chain coloring assigns a distinct color per polypeptide.

Sequence. The amino-acid sequence is the protein's primary structure: the linear order of residues from the N-terminus to the C-terminus, written in one-letter code. Everything else here — the 3D coordinates, the secondary structure, the domain annotations — is ultimately a consequence of this string.

Contact-map, Ramachandran, and PAE plots. Three diagnostic plots accompany the record. The Cα contact map visualizes the tertiary structure as a 2D adjacency matrix (8 Å cutoff, sequence-local contacts suppressed). The Ramachandran plot shows the distribution of backbone (φ, ψ) torsions, with points in the α and β basins reflecting secondary structure content. The PAE plot shows AlphaFold's inter-residue confidence as a color matrix.